Protein 5LQ1 (pdb70)

CATH classification: 3.40.190.10

Organism: Trichodesmium erythraeum (strain IMS101) (NCBI:txid203124)

B-factor: mean 23.83, std 16.43, range [6.34, 163.98]

Structure (mmCIF, N/CA/C/O backbone):
data_5LQ1
#
_entry.id   5LQ1
#
_cell.length_a   39.481
_cell.length_b   53.703
_cell.length_c   66.388
_cell.angle_alpha   84.82
_cell.angle_beta   78.26
_cell.angle_gamma   69.74
#
_symmetry.space_group_name_H-M   'P 1'
#
loop_
_entity.id
_entity.type
_entity.pdbx_description
1 polymer 'Phosphonate ABC transporter, periplasmic phosphonate-binding protein'
2 non-polymer 'MAGNESIUM ION'
3 non-polymer 'METHYLPHOSPHONIC ACID ESTER GROUP'
4 non-polymer 1,2-ETHANEDIOL
5 water water
#
loop_
_atom_site.group_PDB
_atom_site.id
_atom_site.type_symbol
_atom_site.label_atom_id
_atom_site.label_alt_id
_atom_site.label_comp_id
_atom_site.label_asym_id
_atom_site.label_entity_id
_atom_site.label_seq_id
_atom_site.pdbx_PDB_ins_code
_atom_site.Cartn_x
_atom_site.Cartn_y
_atom_site.Cartn_z
_atom_site.occupancy
_atom_site.B_iso_or_equiv
_atom_site.auth_seq_id
_atom_site.auth_comp_id
_atom_site.auth_asym_id
_atom_site.auth_atom_id
_atom_site.pdbx_PDB_model_num
ATOM 1 N N . LYS A 1 9 ? 41.573 20.611 21.734 1.00 32.10 9 LYS A N 1
ATOM 2 C CA . LYS A 1 9 ? 41.647 20.185 20.297 1.00 42.39 9 LYS A CA 1
ATOM 3 C C . LYS A 1 9 ? 42.065 18.734 20.077 1.00 38.12 9 LYS A C 1
ATOM 4 O O . LYS A 1 9 ? 41.868 18.255 18.975 1.00 28.38 9 LYS A O 1
ATOM 10 N N . ALA A 1 10 ? 42.668 18.052 21.058 1.00 34.18 10 ALA A N 1
ATOM 11 C CA . ALA A 1 10 ? 43.034 16.622 20.876 1.00 24.43 10 ALA A CA 1
ATOM 12 C C . ALA A 1 10 ? 41.832 15.690 20.924 1.00 25.38 10 ALA A C 1
ATOM 13 O O . ALA A 1 10 ? 41.811 14.664 20.211 1.00 21.57 10 ALA A O 1
ATOM 15 N N . ASN A 1 11 ? 40.847 16.044 21.751 1.00 22.16 11 ASN A N 1
ATOM 16 C CA . ASN A 1 11 ? 39.629 15.243 21.950 1.00 21.63 11 ASN A CA 1
ATOM 17 C C . ASN A 1 11 ? 38.427 16.184 21.964 1.00 39.20 11 ASN A C 1
ATOM 18 O O . ASN A 1 11 ? 37.765 16.368 22.993 1.00 34.78 11 ASN A O 1
ATOM 23 N N . PRO A 1 12 ? 38.133 16.797 20.815 1.00 31.15 12 PRO A N 1
ATOM 24 C CA . PRO A 1 12 ? 37.038 17.757 20.805 1.00 29.18 12 PRO A CA 1
ATOM 25 C C . PRO A 1 12 ? 35.706 17.051 20.951 1.00 22.54 12 PRO A C 1
ATOM 26 O O . PRO A 1 12 ? 35.581 15.910 20.517 1.00 26.75 12 PRO A O 1
ATOM 30 N N . GLN A 1 13 ? 34.733 17.739 21.556 1.00 24.31 13 GLN A N 1
ATOM 31 C CA . GLN A 1 13 ? 33.345 17.249 21.683 1.00 38.59 13 GLN A CA 1
ATOM 32 C C . GLN A 1 13 ? 32.613 17.136 20.356 1.00 28.00 13 GLN A C 1
ATOM 33 O O . GLN A 1 13 ? 31.752 16.262 20.194 1.00 30.60 13 GLN A O 1
ATOM 39 N N . LYS A 1 14 ? 32.900 18.078 19.452 1.00 27.82 14 LYS A N 1
ATOM 40 C CA . LYS A 1 14 ? 32.311 18.075 18.107 1.00 24.20 14 LYS A CA 1
ATOM 41 C C . LYS A 1 14 ? 33.420 17.988 17.077 1.00 21.79 14 LYS A C 1
ATOM 42 O O . LYS A 1 14 ? 34.501 18.543 17.261 1.00 21.82 14 LYS A O 1
ATOM 48 N N . LEU A 1 15 ? 33.121 17.281 15.995 1.00 19.75 15 LEU A N 1
ATOM 49 C CA . LEU A 1 15 ? 34.074 17.051 14.909 1.00 22.05 15 LEU A CA 1
ATOM 50 C C . LEU A 1 15 ? 33.649 17.856 13.685 1.00 14.57 15 LEU A C 1
ATOM 51 O O . LEU A 1 15 ? 32.507 17.734 13.234 1.00 18.89 15 LEU A O 1
ATOM 56 N N . VAL A 1 16 ? 34.586 18.644 13.164 1.00 18.27 16 VAL A N 1
ATOM 57 C CA . VAL A 1 16 ? 34.395 19.381 11.926 1.00 17.47 16 VAL A CA 1
ATOM 58 C C . VAL A 1 16 ? 34.826 18.470 10.780 1.00 15.33 16 VAL A C 1
ATOM 59 O O . VAL A 1 16 ? 35.983 18.057 10.726 1.00 16.48 16 VAL A O 1
ATOM 63 N N . VAL A 1 17 ? 33.871 18.130 9.928 1.00 13.91 17 VAL A N 1
ATOM 64 C CA . VAL A 1 17 ? 34.029 17.116 8.870 1.00 16.66 17 VAL A CA 1
ATOM 65 C C . VAL A 1 17 ? 33.771 17.763 7.514 1.00 17.90 17 VAL A C 1
ATOM 66 O O . VAL A 1 17 ? 32.666 18.206 7.231 1.00 16.37 17 VAL A O 1
ATOM 70 N N . ALA A 1 18 ? 34.820 17.837 6.710 1.00 12.61 18 ALA A N 1
ATOM 71 C CA . ALA A 1 18 ? 34.720 18.335 5.335 1.00 13.94 18 ALA A CA 1
ATOM 72 C C . ALA A 1 18 ? 34.477 17.209 4.335 1.00 12.47 18 ALA A C 1
ATOM 73 O O . ALA A 1 18 ? 35.073 16.120 4.434 1.00 12.43 18 ALA A O 1
ATOM 75 N N . LEU A 1 19 ? 33.586 17.478 3.386 1.00 10.88 19 LEU A N 1
ATOM 76 C CA . LEU A 1 19 ? 33.291 16.576 2.298 1.00 10.34 19 LEU A CA 1
ATOM 77 C C . LEU A 1 19 ? 33.613 17.210 0.948 1.00 11.07 19 LEU A C 1
ATOM 78 O O . LEU A 1 19 ? 33.234 18.349 0.655 1.00 10.32 19 LEU A O 1
ATOM 83 N N . LEU A 1 20 ? 34.270 16.437 0.093 1.00 11.04 20 LEU A N 1
ATOM 84 C CA . LEU A 1 20 ? 34.645 16.942 -1.239 1.00 9.76 20 LEU A CA 1
ATOM 85 C C . LEU A 1 20 ? 33.397 17.350 -2.063 1.00 12.04 20 LEU A C 1
ATOM 86 O O . LEU A 1 20 ? 32.441 16.586 -2.156 1.00 11.95 20 LEU A O 1
ATOM 91 N N . PRO A 1 21 ? 33.421 18.552 -2.687 1.00 10.25 21 PRO A N 1
ATOM 92 C CA . PRO A 1 21 ? 32.316 19.007 -3.511 1.00 14.33 21 PRO A CA 1
ATOM 93 C C . PRO A 1 21 ? 32.423 18.421 -4.933 1.00 13.59 21 PRO A C 1
ATOM 94 O O . PRO A 1 21 ? 32.578 19.155 -5.919 1.00 13.31 21 PRO A O 1
ATOM 98 N N . ASP A 1 22 ? 32.364 17.096 -5.033 1.00 11.03 22 ASP A N 1
ATOM 99 C CA . ASP A 1 22 ? 32.433 16.419 -6.336 1.00 11.49 22 ASP A CA 1
ATOM 100 C C . ASP A 1 22 ? 31.136 16.533 -7.143 1.00 11.29 22 ASP A C 1
ATOM 101 O O . ASP A 1 22 ? 31.100 16.287 -8.346 1.00 10.03 22 ASP A O 1
ATOM 106 N N . GLU A 1 23 ? 30.056 16.856 -6.437 1.00 12.95 23 GLU A N 1
ATOM 107 C CA . GLU A 1 23 ? 28.783 17.183 -7.015 1.00 15.08 23 GLU A CA 1
ATOM 108 C C . GLU A 1 23 ? 28.190 18.331 -6.232 1.00 17.10 23 GLU A C 1
ATOM 109 O O . GLU A 1 23 ? 28.816 18.889 -5.315 1.00 16.05 23 GLU A O 1
ATOM 115 N N . SER A 1 24 ? 26.982 18.740 -6.631 1.00 14.98 24 SER A N 1
ATOM 116 C CA . SER A 1 24 ? 26.277 19.791 -5.894 1.00 20.27 24 SER A CA 1
ATOM 117 C C . SER A 1 24 ? 26.269 19.486 -4.383 1.00 15.09 24 SER A C 1
ATOM 118 O O . SER A 1 24 ? 26.110 18.320 -3.958 1.00 18.31 24 SER A O 1
ATOM 121 N N . ALA A 1 25 ? 26.433 20.549 -3.597 1.00 16.17 25 ALA A N 1
ATOM 122 C CA . ALA A 1 25 ? 26.511 20.449 -2.131 1.00 20.90 25 ALA A CA 1
ATOM 123 C C . ALA A 1 25 ? 25.327 19.688 -1.561 1.00 22.22 25 ALA A C 1
ATOM 124 O O . ALA A 1 25 ? 25.520 18.830 -0.713 1.00 18.86 25 ALA A O 1
ATOM 126 N N . ALA A 1 26 ? 24.115 19.973 -2.053 1.00 18.80 26 ALA A N 1
ATOM 127 C CA . ALA A 1 26 ? 22.878 19.254 -1.609 1.00 21.46 26 ALA A CA 1
ATOM 128 C C . ALA A 1 26 ? 22.969 17.737 -1.765 1.00 19.02 26 ALA A C 1
ATOM 129 O O . ALA A 1 26 ? 22.595 16.972 -0.877 1.00 23.37 26 ALA A O 1
ATOM 131 N N . THR A 1 27 ? 23.493 17.322 -2.909 1.00 14.60 27 THR A N 1
ATOM 132 C CA . THR A 1 27 ? 23.671 15.912 -3.224 1.00 18.51 27 THR A CA 1
ATOM 133 C C . THR A 1 27 ? 24.699 15.281 -2.275 1.00 19.75 27 THR A C 1
ATOM 134 O O . THR A 1 27 ? 24.467 14.210 -1.692 1.00 18.31 27 THR A O 1
ATOM 138 N N . VAL A 1 28 ? 25.824 15.962 -2.100 1.00 17.33 28 VAL A N 1
ATOM 139 C CA . VAL A 1 28 ? 26.902 15.457 -1.211 1.00 14.17 28 VAL A CA 1
ATOM 140 C C . VAL A 1 28 ? 26.419 15.332 0.238 1.00 13.72 28 VAL A C 1
ATOM 141 O O . VAL A 1 28 ? 26.614 14.274 0.889 1.00 16.47 28 VAL A O 1
ATOM 145 N N . ILE A 1 29 ? 25.743 16.379 0.715 1.00 16.41 29 ILE A N 1
ATOM 146 C CA . ILE A 1 29 ? 25.207 16.378 2.101 1.00 17.24 29 ILE A CA 1
ATOM 147 C C . ILE A 1 29 ? 24.220 15.252 2.269 1.00 21.09 29 ILE A C 1
ATOM 148 O O . ILE A 1 29 ? 24.349 14.455 3.209 1.00 20.63 29 ILE A O 1
ATOM 153 N N . GLN A 1 30 ? 23.261 15.156 1.355 1.00 22.83 30 GLN A N 1
ATOM 154 C CA . GLN A 1 30 ? 22.184 14.132 1.445 1.00 24.74 30 GLN A CA 1
ATOM 155 C C . GLN A 1 30 ? 22.746 12.696 1.430 1.00 24.28 30 GLN A C 1
ATOM 156 O O . GLN A 1 30 ? 22.313 11.834 2.197 1.00 22.59 30 GLN A O 1
ATOM 162 N N . ASN A 1 31 ? 23.739 12.453 0.583 1.00 15.29 31 ASN A N 1
ATOM 163 C CA . ASN A 1 31 ? 24.355 11.114 0.508 1.00 14.84 31 ASN A CA 1
ATOM 164 C C . ASN A 1 31 ? 25.092 10.712 1.778 1.00 14.57 31 ASN A C 1
ATOM 165 O O . ASN A 1 31 ? 25.231 9.513 2.051 1.00 23.11 31 ASN A O 1
ATOM 170 N N . ASN A 1 32 ? 25.571 11.702 2.531 1.00 19.62 32 ASN A N 1
ATOM 171 C CA . ASN A 1 32 ? 26.346 11.492 3.767 1.00 21.56 32 ASN A CA 1
ATOM 172 C C . ASN A 1 32 ? 25.560 11.516 5.074 1.00 23.32 32 ASN A C 1
ATOM 173 O O . ASN A 1 32 ? 26.156 11.294 6.138 1.00 21.20 32 ASN A O 1
ATOM 178 N N . LYS A 1 33 ? 24.269 11.825 5.002 1.00 24.33 33 LYS A N 1
ATOM 179 C CA . LYS A 1 33 ? 23.451 11.935 6.242 1.00 26.60 33 LYS A CA 1
ATOM 180 C C . LYS A 1 33 ? 23.455 10.645 7.081 1.00 22.92 33 LYS A C 1
ATOM 181 O O . LYS A 1 33 ? 23.631 10.693 8.315 1.00 24.51 33 LYS A O 1
ATOM 187 N N . GLY A 1 34 ? 23.293 9.513 6.402 1.00 21.68 34 GLY A N 1
ATOM 188 C CA . GLY A 1 34 ? 23.301 8.181 7.054 1.00 26.55 34 GLY A CA 1
ATOM 189 C C . GLY A 1 34 ? 24.622 7.953 7.777 1.00 29.78 34 GLY A C 1
ATOM 190 O O . GLY A 1 34 ? 24.683 7.605 8.967 1.00 22.31 34 GLY A O 1
ATOM 191 N N . LEU A 1 35 ? 25.708 8.198 7.071 1.00 18.23 35 LEU A N 1
ATOM 192 C CA . LEU A 1 35 ? 27.037 7.984 7.675 1.00 16.56 35 LEU A CA 1
ATOM 193 C C . LEU A 1 35 ? 27.318 8.894 8.866 1.00 14.54 35 LEU A C 1
ATOM 194 O O . LEU A 1 35 ? 27.851 8.453 9.892 1.00 18.88 35 LEU A O 1
ATOM 199 N N . GLU A 1 36 ? 26.947 10.163 8.728 1.00 18.50 36 GLU A N 1
ATOM 200 C CA . GLU A 1 36 ? 27.078 11.144 9.809 1.00 18.42 36 GLU A CA 1
ATOM 201 C C . GLU A 1 36 ? 26.401 10.652 11.103 1.00 21.94 36 GLU A C 1
ATOM 202 O O . GLU A 1 36 ? 26.982 10.686 12.191 1.00 19.65 36 GLU A O 1
ATOM 208 N N . MET A 1 37 ? 25.175 10.189 10.946 1.00 21.50 37 MET A N 1
ATOM 209 C CA . MET A 1 37 ? 24.334 9.747 12.106 1.00 22.24 37 MET A CA 1
ATOM 210 C C . MET A 1 37 ? 24.960 8.524 12.774 1.00 27.12 37 MET A C 1
ATOM 211 O O . MET A 1 37 ? 25.093 8.466 13.999 1.00 27.59 37 MET A O 1
ATOM 216 N N . TYR A 1 38 ? 25.372 7.570 11.950 1.00 20.42 38 TYR A N 1
ATOM 217 C CA . TYR A 1 38 ? 26.118 6.406 12.433 1.00 22.39 38 TYR A CA 1
ATOM 218 C C . TYR A 1 38 ? 27.363 6.803 13.233 1.00 18.45 38 TYR A C 1
ATOM 219 O O . TYR A 1 38 ? 27.583 6.318 14.316 1.00 20.18 38 TYR A O 1
ATOM 228 N N . LEU A 1 39 ? 28.203 7.664 12.676 1.00 22.35 39 LEU A N 1
ATOM 229 C CA . LEU A 1 39 ? 29.438 8.066 13.370 1.00 20.39 39 LEU A CA 1
ATOM 230 C C . LEU A 1 39 ? 29.187 8.844 14.660 1.00 18.27 39 LEU A C 1
ATOM 231 O O . LEU A 1 39 ? 29.893 8.649 15.646 1.00 19.07 39 LEU A O 1
ATOM 236 N N . GLU A 1 40 ? 28.189 9.728 14.647 1.00 19.55 40 GLU A N 1
ATOM 237 C CA . GLU A 1 40 ? 27.837 10.472 15.864 1.00 25.23 40 GLU A CA 1
ATOM 238 C C . GLU A 1 40 ? 27.452 9.539 17.021 1.00 25.75 40 GLU A C 1
ATOM 239 O O . GLU A 1 40 ? 27.923 9.698 18.143 1.00 29.06 40 GLU A O 1
ATOM 245 N N . ASN A 1 41 ? 26.620 8.553 16.717 1.00 23.11 41 ASN A N 1
ATOM 246 C CA . ASN A 1 41 ? 26.265 7.522 17.722 1.00 25.99 41 ASN A CA 1
ATOM 247 C C . ASN A 1 41 ? 27.450 6.621 18.145 1.00 29.05 41 ASN A C 1
ATOM 248 O O . ASN A 1 41 ? 27.650 6.396 19.344 1.00 27.58 41 ASN A O 1
ATOM 253 N N . LYS A 1 42 ? 28.234 6.122 17.189 1.00 20.35 42 LYS A N 1
ATOM 254 C CA . LYS A 1 42 ? 29.393 5.247 17.493 1.00 23.22 42 LYS A CA 1
ATOM 255 C C . LYS A 1 42 ? 30.433 5.931 18.343 1.00 25.11 42 LYS A C 1
ATOM 256 O O . LYS A 1 42 ? 31.013 5.330 19.231 1.00 30.08 42 LYS A O 1
ATOM 262 N N . LEU A 1 43 ? 30.700 7.183 18.022 1.00 20.76 43 LEU A N 1
ATOM 263 C CA . LEU A 1 43 ? 31.747 7.930 18.705 1.00 17.16 43 LEU A CA 1
ATOM 264 C C . LEU A 1 43 ? 31.236 8.752 19.919 1.00 18.15 43 LEU A C 1
ATOM 265 O O . LEU A 1 43 ? 32.045 9.268 20.686 1.00 23.20 43 LEU A O 1
ATOM 270 N N . ASN A 1 44 ? 29.918 8.909 20.040 1.00 27.30 44 ASN A N 1
ATOM 271 C CA . ASN A 1 44 ? 29.299 9.844 21.012 1.00 29.45 44 ASN A CA 1
ATOM 272 C C . ASN A 1 44 ? 29.869 11.275 20.862 1.00 30.38 44 ASN A C 1
ATOM 273 O O . ASN A 1 44 ? 30.314 11.914 21.803 1.00 28.16 44 ASN A O 1
ATOM 278 N N . LYS A 1 45 ? 29.892 11.739 19.624 1.00 20.23 45 LYS A N 1
ATOM 279 C CA . LYS A 1 45 ? 30.286 13.131 19.309 1.00 21.74 45 LYS A CA 1
ATOM 280 C C . LYS A 1 45 ? 29.331 13.719 18.325 1.00 24.41 45 LYS A C 1
ATOM 281 O O . LYS A 1 45 ? 28.669 13.002 17.582 1.00 29.82 45 LYS A O 1
ATOM 287 N N . ASP A 1 46 ? 29.245 15.041 18.357 1.00 22.51 46 ASP A N 1
ATOM 288 C CA . ASP A 1 46 ? 28.501 15.777 17.367 1.00 25.36 46 ASP A CA 1
ATOM 289 C C . ASP A 1 46 ? 29.412 15.973 16.144 1.00 19.87 46 ASP A C 1
ATOM 290 O O . ASP A 1 46 ? 30.589 16.239 16.275 1.00 23.39 46 ASP A O 1
ATOM 295 N N . ILE A 1 47 ? 28.832 15.819 14.970 1.00 19.50 47 ILE A N 1
ATOM 296 C CA . ILE A 1 47 ? 29.550 16.094 13.712 1.00 19.63 47 ILE A CA 1
ATOM 297 C C . ILE A 1 47 ? 28.942 17.325 13.053 1.00 19.63 47 ILE A C 1
ATOM 298 O O . ILE A 1 47 ? 27.738 17.467 12.977 1.00 23.19 47 ILE A O 1
ATOM 303 N N . GLU A 1 48 ? 29.808 18.189 12.532 1.00 17.77 48 GLU A N 1
ATOM 304 C CA . GLU A 1 48 ? 29.384 19.359 11.794 1.00 26.54 48 GLU A CA 1
ATOM 305 C C . GLU A 1 48 ? 30.085 19.347 10.431 1.00 20.17 48 GLU A C 1
ATOM 306 O O . GLU A 1 48 ? 31.324 19.343 10.333 1.00 22.81 48 GLU A O 1
ATOM 312 N N . LEU A 1 49 ? 29.254 19.305 9.397 1.00 21.08 49 LEU A N 1
ATOM 313 C CA . LEU A 1 49 ? 29.692 19.110 8.017 1.00 23.36 49 LEU A CA 1
ATOM 314 C C . LEU A 1 49 ? 30.067 20.430 7.361 1.00 19.46 49 LEU A C 1
ATOM 315 O O . LEU A 1 49 ? 29.464 21.470 7.630 1.00 17.40 49 LEU A O 1
ATOM 320 N N . PHE A 1 50 ? 31.067 20.373 6.483 1.00 18.30 50 PHE A N 1
ATOM 321 C CA . PHE A 1 50 ? 31.436 21.520 5.658 1.00 22.17 50 PHE A CA 1
ATOM 322 C C . PHE A 1 50 ? 31.697 21.058 4.221 1.00 14.49 50 PHE A C 1
ATOM 323 O O . PHE A 1 50 ? 32.484 20.140 3.996 1.00 16.75 50 PHE A O 1
ATOM 331 N N . VAL A 1 51 ? 31.021 21.689 3.268 1.00 13.60 51 VAL A N 1
ATOM 332 C CA . VAL A 1 51 ? 31.217 21.418 1.843 1.00 18.07 51 VAL A CA 1
ATOM 333 C C . VAL A 1 51 ? 31.622 22.724 1.183 1.00 19.27 51 VAL A C 1
ATOM 334 O O . VAL A 1 51 ? 30.830 23.677 1.068 1.00 17.41 51 VAL A O 1
ATOM 338 N N . SER A 1 52 ? 32.853 22.733 0.705 1.00 14.87 52 SER A N 1
ATOM 339 C CA . SER A 1 52 ? 33.489 23.927 0.133 1.00 12.09 52 SER A CA 1
ATOM 340 C C . SER A 1 52 ? 32.914 24.257 -1.246 1.00 13.12 52 SER A C 1
ATOM 341 O O . SER A 1 52 ? 32.209 23.451 -1.861 1.00 14.80 52 SER A O 1
ATOM 344 N N . THR A 1 53 ? 33.232 25.453 -1.710 1.00 16.86 53 THR A N 1
ATOM 345 C CA . THR A 1 53 ? 32.846 25.901 -3.050 1.00 18.83 53 THR A CA 1
ATOM 346 C C . THR A 1 53 ? 33.596 25.185 -4.162 1.00 13.99 53 THR A C 1
ATOM 347 O O . THR A 1 53 ? 33.073 25.037 -5.269 1.00 14.99 53 THR A O 1
ATOM 351 N N . ASP A 1 54 ? 34.822 24.773 -3.872 1.00 13.15 54 ASP A N 1
ATOM 352 C CA . ASP A 1 54 ? 35.655 24.099 -4.872 1.00 11.73 54 ASP A CA 1
ATOM 353 C C . ASP A 1 54 ? 36.727 23.268 -4.164 1.00 12.15 54 ASP A C 1
ATOM 354 O O . ASP A 1 54 ? 36.863 23.341 -2.929 1.00 13.78 54 ASP A O 1
ATOM 359 N N . TYR A 1 55 ? 37.517 22.501 -4.909 1.00 11.01 55 TYR A N 1
ATOM 360 C CA . TYR A 1 55 ? 38.504 21.613 -4.269 1.00 10.43 55 TYR A CA 1
ATOM 361 C C . TYR A 1 55 ? 39.658 22.393 -3.615 1.00 12.77 55 TYR A C 1
ATOM 362 O O . TYR A 1 55 ? 40.119 22.028 -2.536 1.00 12.04 55 TYR A O 1
ATOM 371 N N . SER A 1 56 ? 40.104 23.468 -4.284 1.00 14.21 56 SER A N 1
ATOM 372 C CA . SER A 1 56 ? 41.221 24.290 -3.767 1.00 14.70 56 SER A CA 1
ATOM 373 C C . SER A 1 56 ? 40.857 24.900 -2.423 1.00 11.50 56 SER A C 1
ATOM 374 O O . SER A 1 56 ? 41.701 24.996 -1.551 1.00 13.04 56 SER A O 1
ATOM 379 N N . SER A 1 57 ? 39.597 25.297 -2.266 1.00 12.19 57 SER A N 1
ATOM 380 C CA . SER A 1 57 ? 39.098 25.904 -0.997 1.00 11.60 57 SER A CA 1
ATOM 381 C C . SER A 1 57 ? 39.138 24.896 0.170 1.00 12.74 57 SER A C 1
ATOM 382 O O . SER A 1 57 ? 39.500 25.225 1.300 1.00 15.30 57 SER A O 1
ATOM 385 N N . MET A 1 58 ? 38.732 23.671 -0.131 1.00 10.71 58 MET A N 1
ATOM 386 C CA . MET A 1 58 ? 38.824 22.571 0.849 1.00 12.65 58 MET A CA 1
ATOM 387 C C . MET A 1 58 ? 40.254 22.291 1.297 1.00 16.15 58 MET A C 1
ATOM 388 O O . MET A 1 58 ? 40.544 22.135 2.515 1.00 12.49 58 MET A O 1
ATOM 393 N N . ILE A 1 59 ? 41.142 22.232 0.312 1.00 11.74 59 ILE A N 1
ATOM 394 C CA . ILE A 1 59 ? 42.608 22.094 0.557 1.00 12.70 59 ILE A CA 1
ATOM 395 C C . ILE A 1 59 ? 43.117 23.203 1.486 1.00 14.77 59 ILE A C 1
ATOM 396 O O . ILE A 1 59 ? 43.826 22.942 2.438 1.00 13.32 59 ILE A O 1
ATOM 401 N N . GLU A 1 60 ? 42.693 24.435 1.211 1.00 12.64 60 GLU A N 1
ATOM 402 C CA . GLU A 1 60 ? 43.141 25.607 1.978 1.00 12.34 60 GLU A CA 1
ATOM 403 C C . GLU A 1 60 ? 42.685 25.470 3.426 1.00 14.16 60 GLU A C 1
ATOM 404 O O . GLU A 1 60 ? 43.458 25.661 4.367 1.00 15.10 60 GLU A O 1
ATOM 410 N N . VAL A 1 61 ? 41.420 25.086 3.590 1.00 13.56 61 VAL A N 1
ATOM 411 C CA . VAL A 1 61 ? 40.817 25.001 4.942 1.00 12.96 61 VAL A CA 1
ATOM 412 C C . VAL A 1 61 ? 41.513 23.864 5.738 1.00 20.72 61 VAL A C 1
ATOM 413 O O . VAL A 1 61 ? 41.845 24.013 6.923 1.00 15.56 61 VAL A O 1
ATOM 417 N N . ALA A 1 62 ? 41.782 22.750 5.070 1.00 17.20 62 ALA A N 1
ATOM 418 C CA . ALA A 1 62 ? 42.587 21.665 5.704 1.00 14.94 62 ALA A CA 1
ATOM 419 C C . ALA A 1 62 ? 43.969 22.153 6.126 1.00 20.33 62 ALA A C 1
ATOM 420 O O . ALA A 1 62 ? 44.397 21.896 7.244 1.00 18.78 62 ALA A O 1
ATOM 422 N N . SER A 1 63 ? 44.626 22.928 5.260 1.00 14.31 63 SER A N 1
ATOM 423 C CA . SER A 1 63 ? 46.016 23.377 5.520 1.00 15.35 63 SER A CA 1
ATOM 424 C C . SER A 1 63 ? 46.094 24.333 6.690 1.00 20.10 63 SER A C 1
ATOM 425 O O . SER A 1 63 ? 47.134 24.527 7.259 1.00 22.25 63 SER A O 1
ATOM 428 N N . LYS A 1 64 ? 44.971 24.969 6.989 1.00 13.97 64 LYS A N 1
ATOM 429 C CA . LYS A 1 64 ? 44.890 25.909 8.091 1.00 18.94 64 LYS A CA 1
ATOM 430 C C . LYS A 1 64 ? 44.498 25.280 9.410 1.00 24.26 64 LYS A C 1
ATOM 431 O O . LYS A 1 64 ? 44.400 25.976 10.425 1.00 27.06 64 LYS A O 1
ATOM 437 N N . GLY A 1 65 ? 44.309 23.968 9.416 1.00 21.70 65 GLY A N 1
ATOM 438 C CA . GLY A 1 65 ? 44.073 23.228 10.661 1.00 20.82 65 GLY A CA 1
ATOM 439 C C . GLY A 1 65 ? 42.668 23.304 11.226 1.00 18.84 65 GLY A C 1
ATOM 440 O O . GLY A 1 65 ? 42.469 23.028 12.415 1.00 22.46 65 GLY A O 1
ATOM 441 N N . ARG A 1 66 ? 41.699 23.642 10.371 1.00 14.58 66 ARG A N 1
ATOM 442 C CA . ARG A 1 66 ? 40.285 23.824 10.730 1.00 17.18 66 ARG A CA 1
ATOM 443 C C . ARG A 1 66 ? 39.462 22.543 10.767 1.00 22.89 66 ARG A C 1
ATOM 444 O O . ARG A 1 66 ? 38.343 22.543 11.272 1.00 17.74 66 ARG A O 1
ATOM 452 N N . LEU A 1 67 ? 39.997 21.468 10.210 1.00 15.67 67 LEU A N 1
ATOM 453 C CA . LEU A 1 67 ? 39.214 20.246 10.025 1.00 14.07 67 LEU A CA 1
ATOM 454 C C . LEU A 1 67 ? 39.677 19.141 10.956 1.00 13.04 67 LEU A C 1
ATOM 455 O O . LEU A 1 67 ? 40.862 19.049 11.274 1.00 19.11 67 LEU A O 1
ATOM 460 N N . ASP A 1 68 ? 38.728 18.325 11.409 1.00 13.58 68 ASP A N 1
ATOM 461 C CA . ASP A 1 68 ? 39.040 17.089 12.159 1.00 15.00 68 ASP A CA 1
ATOM 462 C C . ASP A 1 68 ? 39.050 15.837 11.266 1.00 14.10 68 ASP A C 1
ATOM 463 O O . ASP A 1 68 ? 39.939 15.018 11.374 1.00 14.01 68 ASP A O 1
ATOM 468 N N . LEU A 1 69 ? 38.078 15.737 10.372 1.00 13.63 69 LEU A N 1
ATOM 469 C CA . LEU A 1 69 ? 38.044 14.717 9.316 1.00 11.89 69 LEU A CA 1
ATOM 470 C C . LEU A 1 69 ? 37.801 15.372 7.985 1.00 10.21 69 LEU A C 1
ATOM 471 O O . LEU A 1 69 ? 37.082 16.385 7.896 1.00 10.15 69 LEU A O 1
ATOM 476 N N . ALA A 1 70 ? 38.287 14.719 6.916 1.00 12.84 70 ALA A N 1
ATOM 477 C CA . ALA A 1 70 ? 38.011 15.223 5.564 1.00 15.85 70 ALA A CA 1
ATOM 478 C C . ALA A 1 70 ? 37.968 14.095 4.556 1.00 10.93 70 ALA A C 1
ATOM 479 O O . ALA A 1 70 ? 38.903 13.272 4.480 1.00 12.15 70 ALA A O 1
ATOM 481 N N . TYR A 1 71 ? 36.884 14.046 3.797 1.00 10.69 71 TYR A N 1
ATOM 482 C CA . TYR A 1 71 ? 36.753 13.066 2.715 1.00 11.60 71 TYR A CA 1
ATOM 483 C C . TYR A 1 71 ? 37.251 13.720 1.422 1.00 10.95 71 TYR A C 1
ATOM 484 O O . TYR A 1 71 ? 36.535 14.525 0.797 1.00 9.92 71 TYR A O 1
ATOM 493 N N . PHE A 1 72 ? 38.506 13.432 1.093 1.00 9.64 72 PHE A N 1
ATOM 494 C CA . PHE A 1 72 ? 39.198 14.005 -0.060 1.00 6.82 72 PHE A CA 1
ATOM 495 C C . PHE A 1 72 ? 39.084 13.125 -1.287 1.00 6.89 72 PHE A C 1
ATOM 496 O O . PHE A 1 72 ? 38.937 11.912 -1.186 1.00 9.90 72 PHE A O 1
ATOM 504 N N . GLY A 1 73 ? 39.314 13.742 -2.446 1.00 8.89 73 GLY A N 1
ATOM 505 C CA . GLY A 1 73 ? 39.598 13.009 -3.673 1.00 9.47 73 GLY A CA 1
ATOM 506 C C . GLY A 1 73 ? 41.058 12.559 -3.614 1.00 8.69 73 GLY A C 1
ATOM 507 O O . GLY A 1 73 ? 41.831 13.115 -2.821 1.00 8.31 73 GLY A O 1
ATOM 508 N N . PRO A 1 74 ? 41.486 11.641 -4.500 1.00 7.72 74 PRO A N 1
ATOM 509 C CA . PRO A 1 74 ? 42.898 11.203 -4.430 1.00 8.56 74 PRO A CA 1
ATOM 510 C C . PRO A 1 74 ? 43.890 12.331 -4.684 1.00 10.54 74 PRO A C 1
ATOM 511 O O . PRO A 1 74 ? 44.788 12.557 -3.893 1.00 8.77 74 PRO A O 1
ATOM 515 N N . LEU A 1 75 ? 43.693 13.086 -5.754 1.00 8.57 75 LEU A N 1
ATOM 516 C CA . LEU A 1 75 ? 44.598 14.206 -6.078 1.00 9.28 75 LEU A CA 1
ATOM 517 C C . LEU A 1 75 ? 44.550 15.332 -5.050 1.00 10.92 75 LEU A C 1
ATOM 518 O O . LEU A 1 75 ? 45.554 15.848 -4.621 1.00 10.60 75 LEU A O 1
ATOM 523 N N . SER A 1 76 ? 43.358 15.696 -4.629 1.00 7.94 76 SER A N 1
ATOM 524 C CA . SER A 1 76 ? 43.218 16.767 -3.637 1.00 6.90 76 SER A CA 1
ATOM 525 C C . SER A 1 76 ? 43.788 16.371 -2.271 1.00 11.10 76 SER A C 1
ATOM 526 O O . SER A 1 76 ? 44.379 17.199 -1.543 1.00 10.41 76 SER A O 1
ATOM 529 N N . TYR A 1 77 ? 43.709 15.081 -1.945 1.00 8.61 77 TYR A N 1
ATOM 530 C CA . TYR A 1 77 ? 44.453 14.545 -0.799 1.00 10.31 77 TYR A CA 1
ATOM 531 C C . TYR A 1 77 ? 45.974 14.731 -0.922 1.00 10.43 77 TYR A C 1
ATOM 532 O O . TYR A 1 77 ? 46.600 15.265 -0.011 1.00 9.93 77 TYR A O 1
ATOM 541 N N . VAL A 1 78 ? 46.541 14.301 -2.045 1.00 9.70 78 VAL A N 1
ATOM 542 C CA . VAL A 1 78 ? 48.008 14.474 -2.298 1.00 11.64 78 VAL A CA 1
ATOM 543 C C . VAL A 1 78 ? 48.416 15.960 -2.146 1.00 9.66 78 VAL A C 1
ATOM 544 O O . VAL A 1 78 ? 49.450 16.298 -1.504 1.00 12.33 78 VAL A O 1
ATOM 548 N N . LEU A 1 79 ? 47.599 16.852 -2.692 1.00 9.62 79 LEU A N 1
ATOM 549 C CA . LEU A 1 79 ? 47.851 18.283 -2.601 1.00 12.10 79 LEU A CA 1
ATOM 550 C C . LEU A 1 79 ? 47.779 18.793 -1.168 1.00 12.85 79 LEU A C 1
ATOM 551 O O . LEU A 1 79 ? 48.702 19.462 -0.708 1.00 15.91 79 LEU A O 1
ATOM 556 N N . ALA A 1 80 ? 46.713 18.433 -0.454 1.00 11.29 80 ALA A N 1
ATOM 557 C CA . ALA A 1 80 ? 46.566 18.805 0.947 1.00 13.80 80 ALA A CA 1
ATOM 558 C C . ALA A 1 80 ? 47.695 18.272 1.826 1.00 13.30 80 ALA A C 1
ATOM 559 O O . ALA A 1 80 ? 48.159 18.957 2.759 1.00 12.26 80 ALA A O 1
ATOM 561 N N . LYS A 1 81 ? 48.140 17.055 1.534 1.00 12.67 81 LYS A N 1
ATOM 562 C CA . LYS A 1 81 ? 49.141 16.373 2.352 1.00 15.78 81 LYS A CA 1
ATOM 563 C C . LYS A 1 81 ? 50.501 17.098 2.346 1.00 18.11 81 LYS A C 1
ATOM 564 O O . LYS A 1 81 ? 51.235 17.051 3.341 1.00 18.24 81 LYS A O 1
ATOM 570 N N . THR A 1 82 ? 50.784 17.797 1.246 1.00 17.14 82 THR A N 1
ATOM 571 C CA . THR A 1 82 ? 52.004 18.655 1.148 1.00 19.85 82 THR A CA 1
ATOM 572 C C . THR A 1 82 ? 52.021 19.782 2.199 1.00 18.33 82 THR A C 1
ATOM 573 O O . THR A 1 82 ? 53.069 20.285 2.555 1.00 24.31 82 THR A O 1
ATOM 577 N N . LYS A 1 83 ? 50.867 20.177 2.696 1.00 17.74 83 LYS A N 1
ATOM 578 C CA . LYS A 1 83 ? 50.768 21.334 3.595 1.00 20.78 83 LYS A CA 1
ATOM 579 C C . LYS A 1 83 ? 49.817 21.220 4.762 1.00 19.53 83 LYS A C 1
ATOM 580 O O . LYS A 1 83 ? 49.462 22.227 5.384 1.00 20.29 83 LYS A O 1
ATOM 586 N N . SER A 1 84 ? 49.445 20.001 5.089 1.00 18.29 84 SER A N 1
ATOM 587 C CA . SER A 1 84 ? 48.493 19.728 6.144 1.00 20.25 84 SER A CA 1
ATOM 588 C C . SER A 1 84 ? 48.960 18.525 6.966 1.00 24.96 84 SER A C 1
ATOM 589 O O . SER A 1 84 ? 49.550 17.564 6.431 1.00 22.70 84 SER A O 1
ATOM 592 N N . ASN A 1 85 ? 48.655 18.599 8.261 1.00 26.17 85 ASN A N 1
ATOM 593 C CA . ASN A 1 85 ? 48.930 17.532 9.217 1.00 20.13 85 ASN A CA 1
ATOM 594 C C . ASN A 1 85 ? 47.734 16.556 9.236 1.00 19.67 85 ASN A C 1
ATOM 595 O O . ASN A 1 85 ? 46.938 16.511 10.161 1.00 18.54 85 ASN A O 1
ATOM 600 N N . ILE A 1 86 ? 47.609 15.812 8.149 1.00 15.08 86 ILE A N 1
ATOM 601 C CA . ILE A 1 86 ? 46.474 14.869 7.947 1.00 15.43 86 ILE A CA 1
ATOM 602 C C . ILE A 1 86 ? 46.966 13.483 7.546 1.00 12.98 86 ILE A C 1
ATOM 603 O O . ILE A 1 86 ? 48.068 13.331 7.012 1.00 14.91 86 ILE A O 1
ATOM 608 N N . GLU A 1 87 ? 46.175 12.462 7.820 1.00 13.56 87 GLU A N 1
ATOM 609 C CA . GLU A 1 87 ? 46.535 11.115 7.404 1.00 15.22 87 GLU A CA 1
ATOM 610 C C . GLU A 1 87 ? 45.299 10.392 6.880 1.00 11.22 87 GLU A C 1
ATOM 611 O O . GLU A 1 87 ? 44.222 10.510 7.453 1.00 11.45 87 GLU A O 1
ATOM 617 N N . PRO A 1 88 ? 45.470 9.618 5.804 1.00 9.95 88 PRO A N 1
ATOM 618 C CA . PRO A 1 88 ? 44.363 8.832 5.313 1.00 13.46 88 PRO A CA 1
ATOM 619 C C . PRO A 1 88 ? 44.181 7.609 6.188 1.00 12.40 88 PRO A C 1
ATOM 620 O O . PRO A 1 88 ? 45.154 7.072 6.780 1.00 12.54 88 PRO A O 1
ATOM 624 N N . PHE A 1 89 ? 42.961 7.126 6.284 1.00 10.10 89 PHE A N 1
ATOM 625 C CA . PHE A 1 89 ? 42.725 5.947 7.125 1.00 12.13 89 PHE A CA 1
ATOM 626 C C . PHE A 1 89 ? 41.706 4.948 6.601 1.00 15.18 89 PHE A C 1
ATOM 627 O O . PHE A 1 89 ? 41.692 3.833 7.074 1.00 14.55 89 PHE A O 1
ATOM 635 N N . ALA A 1 90 ? 40.844 5.334 5.672 1.00 10.87 90 ALA A N 1
ATOM 636 C CA . ALA A 1 90 ? 39.766 4.422 5.192 1.00 10.04 90 ALA A CA 1
ATOM 637 C C . ALA A 1 90 ? 39.343 4.832 3.809 1.00 11.29 90 ALA A C 1
ATOM 638 O O . ALA A 1 90 ? 39.489 5.995 3.430 1.00 10.39 90 ALA A O 1
ATOM 640 N N . ALA A 1 91 ? 38.752 3.876 3.087 1.00 10.22 91 ALA A N 1
ATOM 641 C CA . ALA A 1 91 ? 38.214 4.116 1.751 1.00 12.42 91 ALA A CA 1
ATOM 642 C C . ALA A 1 91 ? 37.151 3.076 1.447 1.00 12.53 91 ALA A C 1
ATOM 643 O O . ALA A 1 91 ? 37.183 1.937 1.977 1.00 11.15 91 ALA A O 1
ATOM 645 N N . LEU A 1 92 ? 36.246 3.465 0.573 1.00 12.99 92 LEU A N 1
ATOM 646 C CA . LEU A 1 92 ? 35.112 2.584 0.199 1.00 12.38 92 LEU A CA 1
ATOM 647 C C . LEU A 1 92 ? 35.573 1.320 -0.482 1.00 16.26 92 LEU A C 1
ATOM 648 O O . LEU A 1 92 ? 36.498 1.321 -1.295 1.00 15.39 92 LEU A O 1
ATOM 653 N N . GLU A 1 93 ? 34.904 0.229 -0.136 1.00 16.83 93 GLU A N 1
ATOM 654 C CA . GLU A 1 93 ? 35.190 -1.081 -0.710 1.00 16.81 93 GLU A CA 1
ATOM 655 C C . GLU A 1 93 ? 33.884 -1.561 -1.366 1.00 17.73 93 GLU A C 1
ATOM 656 O O . GLU A 1 93 ? 32.821 -1.443 -0.772 1.00 17.95 93 GLU A O 1
ATOM 662 N N . LYS A 1 94 ? 33.974 -2.059 -2.594 1.00 27.59 94 LYS A N 1
ATOM 663 C CA . LYS A 1 94 ? 32.802 -2.586 -3.349 1.00 29.72 94 LYS A CA 1
ATOM 664 C C . LYS A 1 94 ? 33.241 -3.896 -3.991 1.00 40.92 94 LYS A C 1
ATOM 665 O O . LYS A 1 94 ? 34.296 -3.957 -4.634 1.00 39.58 94 LYS A O 1
ATOM 671 N N . ASP A 1 95 ? 32.430 -4.934 -3.810 1.00 50.07 95 ASP A N 1
ATOM 672 C CA . ASP A 1 95 ? 32.718 -6.300 -4.315 1.00 49.69 95 ASP A CA 1
ATOM 673 C C . ASP A 1 95 ? 34.190 -6.695 -4.153 1.00 24.96 95 ASP A C 1
ATOM 674 O O . ASP A 1 95 ? 34.813 -7.201 -5.087 1.00 42.69 95 ASP A O 1
ATOM 679 N N . GLY A 1 96 ? 34.768 -6.350 -3.004 1.00 28.39 96 GLY A N 1
ATOM 680 C CA . GLY A 1 96 ? 36.180 -6.663 -2.686 1.00 33.02 96 GLY A CA 1
ATOM 681 C C . GLY A 1 96 ? 37.288 -5.757 -3.220 1.00 34.44 96 GLY A C 1
ATOM 682 O O . GLY A 1 96 ? 38.473 -5.976 -2.939 1.00 37.94 96 GLY A O 1
ATOM 683 N N . LYS A 1 97 ? 36.920 -4.741 -3.990 1.00 34.24 97 LYS A N 1
ATOM 684 C CA . LYS A 1 97 ? 37.916 -3.803 -4.512 1.00 43.67 97 LYS A CA 1
ATOM 685 C C . LYS A 1 97 ? 37.728 -2.423 -3.906 1.00 27.90 97 LYS A C 1
ATOM 686 O O . LYS A 1 97 ? 36.595 -1.977 -3.663 1.00 24.98 97 LYS A O 1
ATOM 692 N N . ASN A 1 98 ? 38.856 -1.756 -3.707 1.00 21.41 98 ASN A N 1
ATOM 693 C CA . ASN A 1 98 ? 38.890 -0.380 -3.178 1.00 19.15 98 ASN A CA 1
ATOM 694 C C . ASN A 1 98 ? 39.437 0.588 -4.232 1.00 15.34 98 ASN A C 1
ATOM 695 O O . ASN A 1 98 ? 40.212 1.492 -3.915 1.00 15.81 98 ASN A O 1
ATOM 700 N N . THR A 1 99 ? 39.023 0.386 -5.483 1.00 10.61 99 THR A N 1
ATOM 701 C CA . THR A 1 99 ? 39.432 1.301 -6.577 1.00 12.26 99 THR A CA 1
ATOM 702 C C . THR A 1 99 ? 38.229 1.858 -7.317 1.00 11.38 99 THR A C 1
ATOM 703 O O . THR A 1 99 ? 37.104 1.434 -7.082 1.00 13.18 99 THR A O 1
ATOM 707 N N . TYR A 1 100 ? 38.470 2.832 -8.176 1.00 9.77 100 TYR A N 1
ATOM 708 C CA . TYR A 1 100 ? 37.426 3.370 -9.068 1.00 8.50 100 TYR A CA 1
ATOM 709 C C . TYR A 1 100 ? 38.090 3.805 -10.377 1.00 10.47 100 TYR A C 1
ATOM 710 O O . TYR A 1 100 ? 39.346 3.897 -10.494 1.00 11.23 100 TYR A O 1
ATOM 719 N N . GLN A 1 101 ? 37.238 4.099 -11.339 1.00 10.81 101 GLN A N 1
ATOM 720 C CA . GLN A 1 101 ? 37.674 4.480 -12.659 1.00 9.61 101 GLN A CA 1
ATOM 721 C C . GLN A 1 101 ? 37.064 5.798 -13.092 1.00 11.54 101 GLN A C 1
ATOM 722 O O . GLN A 1 101 ? 36.035 6.231 -12.592 1.00 9.72 101 GLN A O 1
ATOM 728 N N . ALA A 1 102 ? 37.742 6.428 -14.038 1.00 8.51 102 ALA A N 1
ATOM 729 C CA . ALA A 1 102 ? 37.235 7.570 -14.743 1.00 7.45 102 ALA A CA 1
ATOM 730 C C . ALA A 1 102 ? 36.686 7.072 -16.088 1.00 11.33 102 ALA A C 1
ATOM 731 O O . ALA A 1 102 ? 37.093 6.035 -16.615 1.00 10.89 102 ALA A O 1
ATOM 733 N N . LEU A 1 103 ? 35.761 7.862 -16.617 1.00 9.97 103 LEU A N 1
ATOM 734 C CA . LEU A 1 103 ? 35.229 7.698 -17.986 1.00 10.76 103 LEU A CA 1
ATOM 735 C C . LEU A 1 103 ? 35.581 8.902 -18.855 1.00 8.83 103 LEU A C 1
ATOM 736 O O . LEU A 1 103 ? 35.600 10.027 -18.376 1.00 11.08 103 LEU A O 1
ATOM 741 N N . VAL A 1 104 ? 35.799 8.619 -20.147 1.00 8.88 104 VAL A N 1
ATOM 742 C CA . VAL A 1 104 ? 35.680 9.654 -21.199 1.00 11.76 104 VAL A CA 1
ATOM 743 C C . VAL A 1 104 ? 34.349 9.358 -21.891 1.00 11.82 104 VAL A C 1
ATOM 744 O O . VAL A 1 104 ? 34.104 8.235 -22.363 1.00 12.55 104 VAL A O 1
ATOM 748 N N . ILE A 1 105 ? 33.505 10.386 -21.960 1.00 12.68 105 ILE A N 1
ATOM 749 C CA . ILE A 1 105 ? 32.132 10.273 -22.525 1.00 13.50 105 ILE A CA 1
ATOM 750 C C . ILE A 1 105 ? 31.979 11.269 -23.664 1.00 17.46 105 ILE A C 1
ATOM 751 O O . ILE A 1 105 ? 32.727 12.263 -23.737 1.00 14.38 105 ILE A O 1
ATOM 756 N N . GLY A 1 106 ? 31.056 10.965 -24.571 1.00 11.99 106 GLY A N 1
ATOM 757 C CA . GLY A 1 106 ? 30.771 11.851 -25.688 1.00 11.45 106 GLY A CA 1
ATOM 758 C C . GLY A 1 106 ? 29.297 12.151 -25.847 1.00 14.98 106 GLY A C 1
ATOM 759 O O . GLY A 1 106 ? 28.449 11.419 -25.383 1.00 16.36 106 GLY A O 1
ATOM 760 N N . ASN A 1 107 ? 29.014 13.259 -26.503 1.00 17.90 107 ASN A N 1
ATOM 761 C CA . ASN A 1 107 ? 27.631 13.640 -26.768 1.00 17.85 107 ASN A CA 1
ATOM 762 C C . ASN A 1 107 ? 27.089 12.722 -27.875 1.00 16.02 107 ASN A C 1
ATOM 763 O O . ASN A 1 107 ? 27.673 12.641 -28.933 1.00 17.29 107 ASN A O 1
ATOM 768 N N . ALA A 1 108 ? 25.983 12.024 -27.609 1.00 20.58 108 ALA A N 1
ATOM 769 C CA . ALA A 1 108 ? 25.406 11.098 -28.593 1.00 20.35 108 ALA A CA 1
ATOM 770 C C . ALA A 1 108 ? 24.791 11.821 -29.812 1.00 22.73 108 ALA A C 1
ATOM 771 O O . ALA A 1 108 ? 24.986 11.377 -30.917 1.00 22.65 108 ALA A O 1
ATOM 773 N N . GLU A 1 109 ? 24.076 12.933 -29.612 1.00 21.56 109 GLU A N 1
ATOM 774 C CA . GLU A 1 109 ? 23.461 13.658 -30.770 1.00 22.29 109 GLU A CA 1
ATOM 775 C C . GLU A 1 109 ? 24.493 14.017 -31.853 1.00 21.12 109 GLU A C 1
ATOM 776 O O . GLU A 1 109 ? 24.253 13.867 -33.040 1.00 28.40 109 GLU A O 1
ATOM 782 N N . ALA A 1 110 ? 25.658 14.461 -31.418 1.00 20.49 110 ALA A N 1
ATOM 783 C CA . ALA A 1 110 ? 26.766 14.832 -32.299 1.00 20.76 110 ALA A CA 1
ATOM 784 C C . ALA A 1 110 ? 27.650 13.656 -32.764 1.00 17.51 110 ALA A C 1
ATOM 785 O O . ALA A 1 110 ? 28.614 13.857 -33.505 1.00 28.42 110 ALA A O 1
ATOM 787 N N . GLY A 1 111 ? 27.288 12.446 -32.352 1.00 21.53 111 GLY A N 1
ATOM 788 C CA . GLY A 1 111 ? 27.951 11.203 -32.744 1.00 22.67 111 GLY A CA 1
ATOM 789 C C . GLY A 1 111 ? 29.379 11.103 -32.228 1.00 22.01 111 GLY A C 1
ATOM 790 O O . GLY A 1 111 ? 30.267 10.576 -32.921 1.00 22.60 111 GLY A O 1
ATOM 791 N N . ILE A 1 112 ? 29.603 11.618 -31.015 1.00 20.06 112 ILE A N 1
ATOM 792 C CA . ILE A 1 112 ? 30.971 11.670 -30.444 1.00 17.51 112 ILE A CA 1
ATOM 793 C C . ILE A 1 112 ? 31.235 10.316 -29.750 1.00 23.57 112 ILE A C 1
ATOM 794 O O . ILE A 1 112 ? 30.917 10.111 -28.559 1.00 20.14 112 ILE A O 1
ATOM 799 N N . ASN A 1 113 ? 31.786 9.386 -30.512 1.00 20.00 113 ASN A N 1
ATOM 800 C CA . ASN A 1 113 ? 31.862 7.962 -30.089 1.00 21.71 113 ASN A CA 1
ATOM 801 C C . ASN A 1 113 ? 33.246 7.344 -30.173 1.00 18.85 113 ASN A C 1
ATOM 802 O O . ASN A 1 113 ? 33.391 6.149 -30.077 1.00 23.83 113 ASN A O 1
ATOM 807 N N . SER A 1 114 ? 34.245 8.195 -30.351 1.00 16.34 114 SER A N 1
ATOM 808 C CA . SER A 1 114 ? 35.654 7.806 -30.454 1.00 18.47 114 SER A CA 1
ATOM 809 C C . SER A 1 114 ? 36.520 8.993 -30.086 1.00 15.69 114 SER A C 1
ATOM 810 O O . SER A 1 114 ? 36.069 10.141 -30.108 1.00 18.19 114 SER A O 1
ATOM 813 N N . TYR A 1 115 ? 37.794 8.701 -29.794 1.00 15.02 115 TYR A N 1
ATOM 814 C CA . TYR A 1 115 ? 38.795 9.737 -29.555 1.00 16.93 115 TYR A CA 1
ATOM 815 C C . TYR A 1 115 ? 38.992 10.671 -30.766 1.00 25.81 115 TYR A C 1
ATOM 816 O O . TYR A 1 115 ? 39.133 11.867 -30.610 1.00 19.08 115 TYR A O 1
ATOM 825 N N . GLU A 1 116 ? 38.980 10.107 -31.970 1.00 30.48 116 GLU A N 1
ATOM 826 C CA . GLU A 1 116 ? 39.140 10.915 -33.210 1.00 29.14 116 GLU A CA 1
ATOM 827 C C . GLU A 1 116 ? 38.085 12.015 -33.315 1.00 21.85 116 GLU A C 1
ATOM 828 O O . GLU A 1 116 ? 38.372 13.115 -33.766 1.00 25.21 116 GLU A O 1
ATOM 834 N N . LYS A 1 117 ? 36.864 11.719 -32.861 1.00 19.61 117 LYS A N 1
ATOM 835 C CA . LYS A 1 117 ? 35.762 12.686 -32.902 1.00 20.13 117 LYS A CA 1
ATOM 836 C C . LYS A 1 117 ? 35.850 13.819 -31.884 1.00 18.30 117 LYS A C 1
ATOM 837 O O . LYS A 1 117 ? 35.142 14.820 -31.994 1.00 21.69 117 LYS A O 1
ATOM 843 N N . ILE A 1 118 ? 36.682 13.642 -30.868 1.00 16.43 118 ILE A N 1
ATOM 844 C CA . ILE A 1 118 ? 37.005 14.748 -29.946 1.00 18.63 118 ILE A CA 1
ATOM 845 C C . ILE A 1 118 ? 37.822 15.900 -30.584 1.00 20.73 118 ILE A C 1
ATOM 846 O O . ILE A 1 118 ? 37.729 17.065 -30.125 1.00 17.36 118 ILE A O 1
ATOM 851 N N . GLU A 1 119 ? 38.618 15.581 -31.612 1.00 19.97 119 GLU A N 1
ATOM 852 C CA . GLU A 1 119 ? 39.538 16.551 -32.228 1.00 23.09 119 GLU A CA 1
ATOM 853 C C . GLU A 1 119 ? 38.801 17.786 -32.736 1.00 14.44 119 GLU A C 1
ATOM 854 O O . GLU A 1 119 ? 37.782 17.684 -33.437 1.00 23.69 119 GLU A O 1
ATOM 860 N N . GLY A 1 120 ? 39.299 18.953 -32.354 1.00 20.95 120 GLY A N 1
ATOM 861 C CA . GLY A 1 120 ? 38.666 20.226 -32.714 1.00 28.85 120 GLY A CA 1
ATOM 862 C C . GLY A 1 120 ? 37.387 20.541 -31.957 1.00 28.88 120 GLY A C 1
ATOM 863 O O . GLY A 1 120 ? 36.683 21.474 -32.312 1.00 24.31 120 GLY A O 1
ATOM 864 N N . LYS A 1 121 ? 37.088 19.785 -30.895 1.00 23.13 121 LYS A N 1
ATOM 865 C CA . LYS A 1 121 ? 35.845 20.011 -30.151 1.00 22.90 121 LYS A CA 1
ATOM 866 C C . LYS A 1 121 ? 36.112 20.465 -28.697 1.00 16.51 121 LYS A C 1
ATOM 867 O O . LYS A 1 121 ? 37.256 20.706 -28.283 1.00 18.33 121 LYS A O 1
ATOM 873 N N . ILE A 1 122 ? 35.025 20.588 -27.942 1.00 18.26 122 ILE A N 1
ATOM 874 C CA . ILE A 1 122 ? 35.073 21.042 -26.559 1.00 16.99 122 ILE A CA 1
ATOM 875 C C . ILE A 1 122 ? 35.002 19.812 -25.647 1.00 16.22 122 ILE A C 1
ATOM 876 O O . ILE A 1 122 ? 34.057 19.020 -25.727 1.00 12.86 122 ILE A O 1
ATOM 881 N N . MET A 1 123 ? 36.017 19.707 -24.798 1.00 15.38 123 MET A N 1
ATOM 882 C CA . MET A 1 123 ? 36.144 18.660 -23.747 1.00 13.30 123 MET A CA 1
ATOM 883 C C . MET A 1 123 ? 35.893 19.301 -22.390 1.00 13.73 123 MET A C 1
ATOM 884 O O . MET A 1 123 ? 36.578 20.184 -22.008 1.00 14.03 123 MET A O 1
ATOM 889 N N . ALA A 1 124 ? 34.899 18.817 -21.646 1.00 10.01 124 ALA A N 1
ATOM 890 C CA . ALA A 1 124 ? 34.648 19.286 -20.280 1.00 12.21 124 ALA A CA 1
ATOM 891 C C . ALA A 1 124 ? 35.386 18.480 -19.187 1.00 11.55 124 ALA A C 1
ATOM 892 O O . ALA A 1 124 ? 35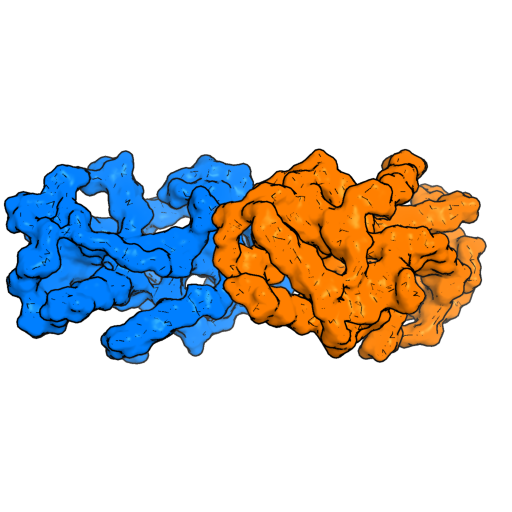.317 17.243 -19.139 1.00 11.00 124 ALA A O 1
ATOM 894 N N . TYR A 1 125 ? 36.070 19.219 -18.310 1.00 10.54 125 TYR A N 1
ATOM 895 C CA . TYR A 1 125 ? 36.627 18.683 -17.074 1.00 9.85 125 TYR A CA 1
ATOM 896 C C . TYR A 1 125 ? 35.927 19.344 -15.900 1.00 9.00 125 TYR A C 1
ATOM 897 O O . TYR A 1 125 ? 35.246 20.357 -16.052 1.00 10.50 125 TYR A O 1
ATOM 906 N N . GLY A 1 126 ? 36.085 18.744 -14.730 1.00 13.63 126 GLY A N 1
ATOM 907 C CA . GLY A 1 126 ? 35.469 19.248 -13.518 1.00 11.75 126 GLY A CA 1
ATOM 908 C C . GLY A 1 126 ? 36.310 20.306 -12.840 1.00 14.69 126 GLY A C 1
ATOM 909 O O . GLY A 1 126 ? 36.718 21.312 -13.454 1.00 14.09 126 GLY A O 1
ATOM 910 N N . ASP A 1 127 ? 36.586 20.079 -11.568 1.00 10.98 127 ASP A N 1
ATOM 911 C CA . ASP A 1 127 ? 37.545 20.913 -10.806 1.00 10.47 127 ASP A CA 1
ATOM 912 C C . ASP A 1 127 ? 38.964 20.663 -11.324 1.00 12.43 127 ASP A C 1
ATOM 913 O O . ASP A 1 127 ? 39.339 19.527 -11.622 1.00 10.43 127 ASP A O 1
ATOM 918 N N . GLN A 1 128 ? 39.747 21.734 -11.433 1.00 11.56 128 GLN A N 1
ATOM 919 C CA . GLN A 1 128 ? 41.184 21.637 -11.808 1.00 12.25 128 GLN A CA 1
ATOM 920 C C . GLN A 1 128 ? 41.993 20.630 -10.966 1.00 13.47 128 GLN A C 1
ATOM 921 O O . GLN A 1 128 ? 42.895 19.962 -11.490 1.00 13.96 128 GLN A O 1
ATOM 927 N N . ALA A 1 129 ? 41.602 20.481 -9.696 1.00 10.24 129 ALA A N 1
ATOM 928 C CA . ALA A 1 129 ? 42.269 19.568 -8.742 1.00 9.38 129 ALA A CA 1
ATOM 929 C C . ALA A 1 129 ? 41.585 18.203 -8.633 1.00 10.11 129 ALA A C 1
ATOM 930 O O . ALA A 1 129 ? 41.821 17.445 -7.676 1.00 10.19 129 ALA A O 1
ATOM 932 N N . SER A 1 130 ? 40.800 17.864 -9.660 1.00 9.15 130 SER A N 1
ATOM 933 C CA . SER A 1 130 ? 40.093 16.567 -9.734 1.00 8.14 130 SER A CA 1
ATOM 934 C C . SER A 1 130 ? 40.944 15.446 -10.358 1.00 8.87 130 SER A C 1
ATOM 935 O O . SER A 1 130 ? 41.585 15.657 -11.385 1.00 9.94 130 SER A O 1
ATOM 938 N N . THR A 1 131 ? 40.931 14.276 -9.731 1.00 8.95 131 THR A N 1
ATOM 939 C CA . THR A 1 131 ? 41.564 13.085 -10.259 1.00 9.56 131 THR A CA 1
ATOM 940 C C . THR A 1 131 ? 40.799 12.561 -11.480 1.00 12.31 131 THR A C 1
ATOM 941 O O . THR A 1 131 ? 41.281 12.557 -12.588 1.00 10.30 131 THR A O 1
ATOM 945 N N . SER A 1 132 ? 39.581 12.117 -11.247 1.00 8.25 132 SER A N 1
ATOM 946 C CA . SER A 1 132 ? 38.749 11.434 -12.271 1.00 7.94 132 SER A CA 1
ATOM 947 C C . SER A 1 132 ? 38.003 12.384 -13.254 1.00 8.32 132 SER A C 1
ATOM 948 O O . SER A 1 132 ? 37.514 11.930 -14.289 1.00 9.71 132 SER A O 1
ATOM 951 N N . SER A 1 133 ? 37.942 13.675 -12.944 1.00 6.84 133 SER A N 1
ATOM 952 C CA . SER A 1 133 ? 37.306 14.629 -13.873 1.00 9.16 133 SER A CA 1
ATOM 953 C C . SER A 1 133 ? 38.302 15.628 -14.440 1.00 10.53 133 SER A C 1
ATOM 954 O O . SER A 1 133 ? 37.905 16.573 -15.110 1.00 10.11 133 SER A O 1
ATOM 957 N N . HIS A 1 134 ? 39.602 15.396 -14.226 1.00 10.13 134 HIS A N 1
ATOM 958 C CA . HIS A 1 134 ? 40.657 16.181 -14.901 1.00 9.95 134 HIS A CA 1
ATOM 959 C C . HIS A 1 134 ? 41.894 15.329 -15.215 1.00 9.69 134 HIS A C 1
ATOM 960 O O . HIS A 1 134 ? 42.092 14.911 -16.355 1.00 11.14 134 HIS A O 1
ATOM 967 N N . LEU A 1 135 ? 42.663 14.997 -14.183 1.00 7.90 135 LEU A N 1
ATOM 968 C CA . LEU A 1 135 ? 44.006 14.403 -14.396 1.00 11.66 135 LEU A CA 1
ATOM 969 C C . LEU A 1 135 ? 43.924 13.112 -15.220 1.00 11.21 135 LEU A C 1
ATOM 970 O O . LEU A 1 135 ? 44.623 12.955 -16.213 1.00 12.15 135 LEU A O 1
ATOM 975 N N . ILE A 1 136 ? 43.066 12.180 -14.777 1.00 8.95 136 ILE A N 1
ATOM 976 C CA . ILE A 1 136 ? 42.946 10.863 -15.409 1.00 10.72 136 ILE A CA 1
ATOM 977 C C . ILE A 1 136 ? 42.421 10.959 -16.859 1.00 12.17 136 ILE A C 1
ATOM 978 O O . ILE A 1 136 ? 43.088 10.450 -17.756 1.00 11.23 136 ILE A O 1
ATOM 983 N N . PRO A 1 137 ? 41.264 11.590 -17.097 1.00 12.34 137 PRO A N 1
ATOM 984 C CA . PRO A 1 137 ? 40.804 11.677 -18.491 1.00 10.63 137 PRO A CA 1
ATOM 985 C C . PRO A 1 137 ? 41.769 12.467 -19.355 1.00 10.04 137 PRO A C 1
ATOM 986 O O . PRO A 1 137 ? 41.962 12.107 -20.481 1.00 9.86 137 PRO A O 1
ATOM 990 N N . LYS A 1 138 ? 42.397 13.492 -18.805 1.00 11.49 138 LYS A N 1
ATOM 991 C CA . LYS A 1 138 ? 43.420 14.236 -19.599 1.00 10.61 138 LYS A CA 1
ATOM 992 C C . LYS A 1 138 ? 44.578 13.329 -20.040 1.00 13.86 138 LYS A C 1
ATOM 993 O O . LYS A 1 138 ? 45.022 13.375 -21.180 1.00 14.68 138 LYS A O 1
ATOM 999 N N . SER A 1 139 ? 45.029 12.475 -19.146 1.00 12.89 139 SER A N 1
ATOM 1000 C CA . SER A 1 139 ? 46.056 11.490 -19.467 1.00 13.09 139 SER A CA 1
ATOM 1001 C C . SER A 1 139 ? 45.615 10.534 -20.562 1.00 15.61 139 SER A C 1
ATOM 1002 O O . SER A 1 139 ? 46.354 10.219 -21.456 1.00 14.90 139 SER A O 1
ATOM 1005 N N . MET A 1 140 ? 44.368 10.114 -20.512 1.00 12.95 140 MET A N 1
ATOM 1006 C CA . MET A 1 140 ? 43.818 9.214 -21.501 1.00 15.17 140 MET A CA 1
ATOM 1007 C C . MET A 1 140 ? 43.768 9.877 -22.877 1.00 14.16 140 MET A C 1
ATOM 1008 O O . MET A 1 140 ? 44.129 9.273 -23.900 1.00 16.44 140 MET A O 1
ATOM 1013 N N . LEU A 1 141 ? 43.353 11.132 -22.904 1.00 13.80 141 LEU A N 1
ATOM 1014 C CA . LEU A 1 141 ? 43.356 11.891 -24.155 1.00 14.06 141 LEU A CA 1
ATOM 1015 C C . LEU A 1 141 ? 44.774 12.120 -24.698 1.00 21.78 141 LEU A C 1
ATOM 1016 O O . LEU A 1 141 ? 44.992 12.055 -25.910 1.00 16.01 141 LEU A O 1
ATOM 1021 N N . LYS A 1 142 ? 45.718 12.384 -23.798 1.00 16.23 142 LYS A N 1
ATOM 1022 C CA . LYS A 1 142 ? 47.131 12.598 -24.199 1.00 17.25 142 LYS A CA 1
ATOM 1023 C C . LYS A 1 142 ? 47.743 11.361 -24.869 1.00 22.26 142 LYS A C 1
ATOM 1024 O O . LYS A 1 142 ? 48.506 11.493 -25.844 1.00 23.20 142 LYS A O 1
ATOM 1030 N N . GLN A 1 143 ? 47.407 10.181 -24.352 1.00 21.79 143 GLN A N 1
ATOM 1031 C CA . GLN A 1 143 ? 47.845 8.908 -24.943 1.00 27.72 143 GLN A CA 1
ATOM 1032 C C . GLN A 1 143 ? 47.277 8.700 -26.337 1.00 24.77 143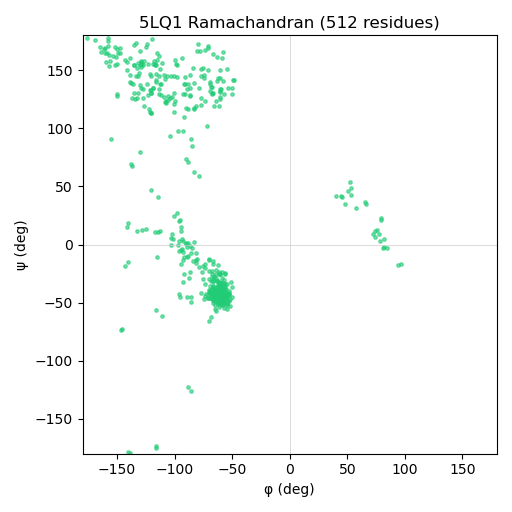 GLN A C 1
ATOM 1033 O O . GLN A 1 143 ? 47.822 7.919 -27.102 1.00 33.36 143 GLN A O 1
ATOM 1039 N N . LYS A 1 144 ? 46.181 9.384 -26.639 1.00 21.25 144 LYS A N 1
ATOM 1040 C CA . LYS A 1 144 ? 45.562 9.385 -27.978 1.00 21.38 144 LYS A CA 1
ATOM 1041 C C . LYS A 1 144 ? 45.893 10.632 -28.817 1.00 20.47 144 LYS A C 1
ATOM 1042 O O . LYS A 1 144 ? 45.169 10.981 -29.734 1.00 19.87 144 LYS A O 1
ATOM 1048 N N . GLN A 1 145 ? 47.018 11.273 -28.504 1.00 20.21 145 GLN A N 1
ATOM 1049 C CA . GLN A 1 145 ? 47.524 12.469 -29.210 1.00 23.51 145 GLN A CA 1
ATOM 1050 C C . GLN A 1 145 ? 46.542 13.643 -29.221 1.00 26.33 145 GLN A C 1
ATOM 1051 O O . GLN A 1 145 ? 46.524 14.462 -30.144 1.00 32.12 145 GLN A O 1
ATOM 1057 N N . LEU A 1 146 ? 45.738 13.741 -28.166 1.00 19.71 146 LEU A N 1
ATOM 1058 C CA . LEU A 1 146 ? 44.899 14.912 -27.962 1.00 17.16 146 LEU A CA 1
ATOM 1059 C C . LEU A 1 146 ? 45.466 15.772 -26.867 1.00 22.80 146 LEU A C 1
ATOM 1060 O O . LEU A 1 146 ? 45.700 15.296 -25.749 1.00 22.01 146 LEU A O 1
ATOM 1065 N N . LYS A 1 147 ? 45.628 17.046 -27.198 1.00 20.76 147 LYS A N 1
ATOM 1066 C CA . LYS A 1 147 ? 46.342 18.007 -26.358 1.00 18.75 147 LYS A CA 1
ATOM 1067 C C . LYS A 1 147 ? 45.526 19.281 -26.220 1.00 17.98 147 LYS A C 1
ATOM 1068 O O . LYS A 1 147 ? 45.072 19.866 -27.203 1.00 22.09 147 LYS A O 1
ATOM 1074 N N . ALA A 1 148 ? 45.294 19.655 -24.959 1.00 17.36 148 ALA A N 1
ATOM 1075 C CA . ALA A 1 148 ? 44.427 20.760 -24.609 1.00 20.29 148 ALA A CA 1
ATOM 1076 C C . ALA A 1 148 ? 45.004 22.071 -25.067 1.00 22.09 148 ALA A C 1
ATOM 1077 O O . ALA A 1 148 ? 46.173 22.356 -24.828 1.00 27.00 148 ALA A O 1
ATOM 1079 N N . GLY A 1 149 ? 44.171 22.844 -25.746 1.00 24.11 149 GLY A N 1
ATOM 1080 C CA . GLY A 1 149 ? 44.582 24.128 -26.309 1.00 20.26 149 GLY A CA 1
ATOM 1081 C C . GLY A 1 149 ? 45.336 24.028 -27.634 1.00 21.71 149 GLY A C 1
ATOM 1082 O O . GLY A 1 149 ? 45.658 25.059 -28.216 1.00 28.97 149 GLY A O 1
ATOM 1083 N N . GLU A 1 150 ? 45.597 22.806 -28.099 1.00 22.53 150 GLU A N 1
ATOM 1084 C CA . GLU A 1 150 ? 46.254 22.534 -29.405 1.00 20.02 150 GLU A CA 1
ATOM 1085 C C . GLU A 1 150 ? 45.290 21.911 -30.405 1.00 27.55 150 GLU A C 1
ATOM 1086 O O . GLU A 1 150 ? 44.981 22.497 -31.425 1.00 30.92 150 GLU A O 1
ATOM 1092 N N . ASN A 1 151 ? 44.760 20.735 -30.097 1.00 24.56 151 ASN A N 1
ATOM 1093 C CA . ASN A 1 151 ? 43.751 20.133 -31.001 1.00 23.91 151 ASN A CA 1
ATOM 1094 C C . ASN A 1 151 ? 42.419 19.770 -30.339 1.00 20.95 151 ASN A C 1
ATOM 1095 O O . ASN A 1 151 ? 41.618 19.072 -30.938 1.00 25.41 151 ASN A O 1
ATOM 1100 N N . TYR A 1 152 ? 42.200 20.277 -29.128 1.00 24.09 152 TYR A N 1
ATOM 1101 C CA . TYR A 1 152 ? 40.836 20.410 -28.561 1.00 21.19 152 TYR A CA 1
ATOM 1102 C C . TYR A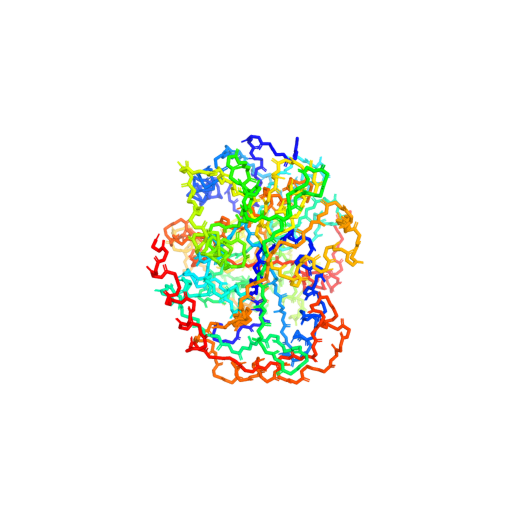 1 152 ? 40.790 21.592 -27.602 1.00 20.81 152 TYR A C 1
ATOM 1103 O O . TYR A 1 152 ? 41.824 22.046 -27.126 1.00 21.10 152 TYR A O 1
ATOM 1112 N N . GLU A 1 153 ? 39.589 22.070 -27.308 1.00 15.90 153 GLU A N 1
ATOM 1113 C CA . GLU A 1 153 ? 39.374 23.146 -26.316 1.00 18.54 153 GLU A CA 1
ATOM 1114 C C . GLU A 1 153 ? 38.916 22.501 -25.014 1.00 17.33 153 GLU A C 1
ATOM 1115 O O . GLU A 1 153 ? 37.946 21.729 -25.000 1.00 16.20 153 GLU A O 1
ATOM 1121 N N . GLU A 1 154 ? 39.559 22.867 -23.914 1.00 15.28 154 GLU A N 1
ATOM 1122 C CA . GLU A 1 154 ? 39.123 22.375 -22.578 1.00 19.53 154 GLU A CA 1
ATOM 1123 C C . GLU A 1 154 ? 38.305 23.462 -21.881 1.00 23.68 154 GLU A C 1
ATOM 1124 O O . GLU A 1 154 ? 38.604 24.623 -22.027 1.00 19.34 154 GLU A O 1
ATOM 1130 N N . VAL A 1 155 ? 37.291 23.059 -21.121 1.00 18.89 155 VAL A N 1
ATOM 1131 C CA . VAL A 1 155 ? 36.514 23.951 -20.245 1.00 19.70 155 VAL A CA 1
ATOM 1132 C C . VAL A 1 155 ? 36.430 23.255 -18.887 1.00 15.48 155 VAL A C 1
ATOM 1133 O O . VAL A 1 155 ? 36.142 22.074 -18.850 1.00 20.14 155 VAL A O 1
ATOM 1137 N N . PHE A 1 156 ? 36.742 23.979 -17.807 1.00 13.63 156 PHE A N 1
ATOM 1138 C CA . PHE A 1 156 ? 36.549 23.498 -16.424 1.00 17.45 156 PHE A CA 1
ATOM 1139 C C . PHE A 1 156 ? 35.178 23.918 -15.905 1.00 18.96 156 PHE A C 1
ATOM 1140 O O . PHE A 1 156 ? 34.912 25.108 -15.722 1.00 20.16 156 PHE A O 1
ATOM 1148 N N . VAL A 1 157 ? 34.296 22.939 -15.748 1.00 14.11 157 VAL A N 1
ATOM 1149 C CA . VAL A 1 157 ? 32.917 23.198 -15.264 1.00 15.32 157 VAL A CA 1
ATOM 1150 C C . VAL A 1 157 ? 32.741 22.983 -13.761 1.00 15.86 157 VAL A C 1
ATOM 1151 O O . VAL A 1 157 ? 31.648 23.255 -13.218 1.00 20.46 157 VAL A O 1
ATOM 1155 N N . GLY A 1 158 ? 33.792 22.487 -13.103 1.00 16.22 158 GLY A N 1
ATOM 1156 C CA . GLY A 1 158 ? 33.916 22.552 -11.631 1.00 13.61 158 GLY A CA 1
ATOM 1157 C C . GLY A 1 158 ? 33.505 21.367 -10.777 1.00 13.53 158 GLY A C 1
ATOM 1158 O O . GLY A 1 158 ? 33.841 21.309 -9.581 1.00 16.08 158 GLY A O 1
ATOM 1159 N N . ALA A 1 159 ? 32.744 20.457 -11.363 1.00 14.39 159 ALA A N 1
ATOM 1160 C CA . ALA A 1 159 ? 32.258 19.267 -10.648 1.00 15.45 159 ALA A CA 1
ATOM 1161 C C . ALA A 1 159 ? 31.830 18.179 -11.615 1.00 13.84 159 ALA A C 1
ATOM 1162 O O . ALA A 1 159 ? 31.609 18.442 -12.800 1.00 11.32 159 ALA A O 1
ATOM 1164 N N . HIS A 1 160 ? 31.676 16.963 -11.106 1.00 13.31 160 HIS A N 1
ATOM 1165 C CA . HIS A 1 160 ? 31.303 15.816 -11.962 1.00 12.03 160 HIS A CA 1
ATOM 1166 C C . HIS A 1 160 ? 29.916 15.881 -12.554 1.00 12.79 160 HIS A C 1
ATOM 1167 O O . HIS A 1 160 ? 29.693 15.488 -13.710 1.00 10.79 160 HIS A O 1
ATOM 1174 N N . ASP A 1 161 ? 28.963 16.329 -11.739 1.00 10.59 161 ASP A N 1
ATOM 1175 C CA . ASP A 1 161 ? 27.601 16.442 -12.252 1.00 11.61 161 ASP A CA 1
ATOM 1176 C C . ASP A 1 161 ? 27.550 17.506 -13.334 1.00 12.24 161 ASP A C 1
ATOM 1177 O O . ASP A 1 161 ? 26.939 17.272 -14.380 1.00 13.09 161 ASP A O 1
ATOM 1182 N N . ALA A 1 162 ? 28.295 18.599 -13.126 1.00 11.76 162 ALA A N 1
ATOM 1183 C CA . ALA A 1 162 ? 28.376 19.672 -14.163 1.00 12.54 162 ALA A CA 1
ATOM 1184 C C . ALA A 1 162 ? 28.977 19.136 -15.496 1.00 13.64 162 ALA A C 1
ATOM 1185 O O . ALA A 1 162 ? 28.517 19.518 -16.594 1.00 13.48 162 ALA A O 1
ATOM 1187 N N . VAL A 1 163 ? 29.979 18.251 -15.426 1.00 12.95 163 VAL A N 1
ATOM 1188 C CA . VAL A 1 163 ? 30.535 17.654 -16.642 1.00 12.74 163 VAL A CA 1
ATOM 1189 C C . VAL A 1 163 ? 29.484 16.841 -17.378 1.00 12.37 163 VAL A C 1
ATOM 1190 O O . VAL A 1 163 ? 29.317 16.973 -18.580 1.00 12.35 163 VAL A O 1
ATOM 1194 N N . ALA A 1 164 ? 28.797 15.959 -16.653 1.00 11.43 164 ALA A N 1
ATOM 1195 C CA . ALA A 1 164 ? 27.827 15.041 -17.272 1.00 12.87 164 ALA A CA 1
ATOM 1196 C C . ALA A 1 164 ? 26.672 15.792 -17.965 1.00 14.63 164 ALA A C 1
ATOM 1197 O O . ALA A 1 164 ? 26.267 15.456 -19.087 1.00 14.88 164 ALA A O 1
ATOM 1199 N N . ILE A 1 165 ? 26.197 16.817 -17.279 1.00 13.24 165 ILE A N 1
ATOM 1200 C CA . ILE A 1 165 ? 25.101 17.676 -17.769 1.00 15.15 165 ILE A CA 1
ATOM 1201 C C . ILE A 1 165 ? 25.582 18.402 -19.038 1.00 16.84 165 ILE A C 1
ATOM 1202 O O . ILE A 1 165 ? 24.868 18.450 -20.032 1.00 16.67 165 ILE A O 1
ATOM 1207 N N . ALA A 1 166 ? 26.778 18.970 -18.985 1.00 17.60 166 ALA A N 1
ATOM 1208 C CA . ALA A 1 166 ? 27.355 19.682 -20.149 1.00 15.68 166 ALA A CA 1
ATOM 1209 C C . ALA A 1 166 ? 27.485 18.812 -21.389 1.00 16.06 166 ALA A C 1
ATOM 1210 O O . ALA A 1 166 ? 27.178 19.264 -22.500 1.00 17.74 166 ALA A O 1
ATOM 1212 N N . VAL A 1 167 ? 27.879 17.564 -21.203 1.00 13.72 167 VAL A N 1
ATOM 1213 C CA . VAL A 1 167 ? 28.040 16.632 -22.316 1.00 12.53 167 VAL A CA 1
ATOM 1214 C C . VAL A 1 167 ? 26.683 16.160 -22.835 1.00 14.17 167 VAL A C 1
ATOM 1215 O O . VAL A 1 167 ? 26.483 16.120 -24.058 1.00 18.20 167 VAL A O 1
ATOM 1219 N N . ALA A 1 168 ? 25.788 15.776 -21.915 1.00 16.06 168 ALA A N 1
ATOM 1220 C CA . ALA A 1 168 ? 24.407 15.336 -22.266 1.00 17.53 168 ALA A CA 1
ATOM 1221 C C . ALA A 1 168 ? 23.636 16.399 -23.059 1.00 19.28 168 ALA A C 1
ATOM 1222 O O . ALA A 1 168 ? 22.931 16.048 -24.009 1.00 24.75 168 ALA A O 1
ATOM 1224 N N . ASN A 1 169 ? 23.753 17.664 -22.655 1.00 16.53 169 ASN A N 1
ATOM 1225 C CA . ASN A 1 169 ? 23.045 18.768 -23.352 1.00 19.20 169 ASN A 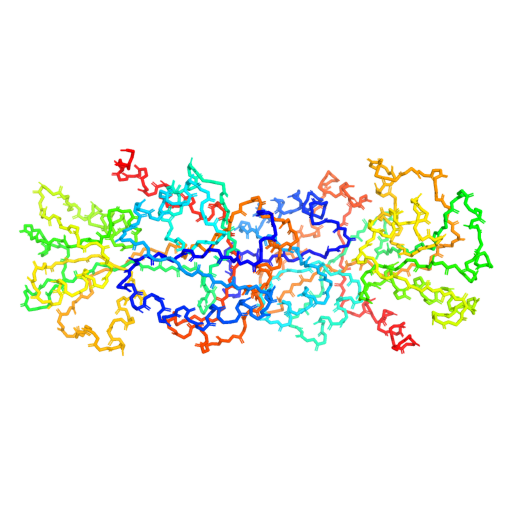CA 1
ATOM 1226 C C . ASN A 1 169 ? 23.780 19.349 -24.585 1.00 27.45 169 ASN A C 1
ATOM 1227 O O . ASN A 1 169 ? 23.279 20.249 -25.251 1.00 25.00 169 ASN A O 1
ATOM 1232 N N . GLY A 1 170 ? 24.980 18.846 -24.851 1.00 17.32 170 GLY A N 1
ATOM 1233 C CA . GLY A 1 170 ? 25.782 19.275 -26.029 1.00 22.08 170 GLY A CA 1
ATOM 1234 C C . GLY A 1 170 ? 26.505 20.614 -25.938 1.00 20.94 170 GLY A C 1
ATOM 1235 O O . GLY A 1 170 ? 27.063 21.093 -26.922 1.00 22.69 170 GLY A O 1
ATOM 1236 N N . LYS A 1 171 ? 26.513 21.212 -24.754 1.00 18.39 171 LYS A N 1
ATOM 1237 C CA . LYS A 1 171 ? 27.339 22.409 -24.461 1.00 22.07 171 LYS A CA 1
ATOM 1238 C C . LYS A 1 171 ? 28.808 22.049 -24.630 1.00 18.80 171 LYS A C 1
ATOM 1239 O O . LYS A 1 171 ? 29.642 22.868 -25.029 1.00 25.10 171 LYS A O 1
ATOM 1245 N N . ALA A 1 172 ? 29.129 20.812 -24.267 1.00 20.69 172 ALA A N 1
ATOM 1246 C CA . ALA A 1 172 ? 30.418 20.205 -24.516 1.00 17.59 172 ALA A CA 1
ATOM 1247 C C . ALA A 1 172 ? 30.217 18.944 -25.352 1.00 15.02 172 ALA A C 1
ATOM 1248 O O . ALA A 1 172 ? 29.203 18.289 -25.236 1.00 21.19 172 ALA A O 1
ATOM 1250 N N . GLN A 1 173 ? 31.160 18.624 -26.227 1.00 15.10 173 GLN A N 1
ATOM 1251 C CA . GLN A 1 173 ? 31.057 17.416 -27.054 1.00 18.96 173 GLN A CA 1
ATOM 1252 C C . GLN A 1 173 ? 31.595 16.172 -26.381 1.00 16.32 173 GLN A C 1
ATOM 1253 O O . GLN A 1 173 ? 31.260 15.052 -26.750 1.00 12.13 173 GLN A O 1
ATOM 1259 N N . ALA A 1 174 ? 32.483 16.359 -25.428 1.00 13.41 174 ALA A N 1
ATOM 1260 C CA . ALA A 1 174 ? 33.033 15.229 -24.691 1.00 13.31 174 ALA A CA 1
ATOM 1261 C C . ALA A 1 174 ? 33.379 15.701 -23.290 1.00 10.87 174 ALA A C 1
ATOM 1262 O O . ALA A 1 174 ? 33.377 16.878 -23.001 1.00 12.08 174 ALA A O 1
ATOM 1264 N N . GLY A 1 175 ? 33.668 14.744 -22.408 1.00 13.78 175 GLY A N 1
ATOM 1265 C CA . GLY A 1 175 ? 33.941 15.050 -21.029 1.00 13.32 175 GLY A CA 1
ATOM 1266 C C . GLY A 1 175 ? 34.603 13.894 -20.319 1.00 10.05 175 GLY A C 1
ATOM 1267 O O . GLY A 1 175 ? 34.597 12.764 -20.807 1.00 12.40 175 GLY A O 1
ATOM 1268 N N . GLY A 1 176 ? 35.148 14.202 -19.145 1.00 8.76 176 GLY A N 1
ATOM 1269 C CA . GLY A 1 176 ? 35.751 13.195 -18.274 1.00 10.02 176 GLY A CA 1
ATOM 1270 C C . GLY A 1 176 ? 35.198 13.307 -16.850 1.00 7.04 176 GLY A C 1
ATOM 1271 O O . GLY A 1 176 ? 35.099 14.390 -16.289 1.00 10.07 176 GLY A O 1
ATOM 1272 N N . LEU A 1 177 ? 34.861 12.168 -16.280 1.00 7.49 177 LEU A N 1
ATOM 1273 C CA . LEU A 1 177 ? 34.228 12.136 -14.921 1.00 8.03 177 LEU A CA 1
ATOM 1274 C C . LEU A 1 177 ? 34.364 10.761 -14.293 1.00 6.67 177 LEU A C 1
ATOM 1275 O O . LEU A 1 177 ? 34.696 9.792 -14.952 1.00 8.43 177 LEU A O 1
ATOM 1280 N N . SER A 1 178 ? 34.038 10.728 -12.999 1.00 7.33 178 SER A N 1
ATOM 1281 C CA . SER A 1 178 ? 33.989 9.531 -12.172 1.00 11.09 178 SER A CA 1
ATOM 1282 C C . SER A 1 178 ? 32.966 8.533 -12.718 1.00 10.04 178 SER A C 1
ATOM 1283 O O . SER A 1 178 ? 31.801 8.902 -12.948 1.00 10.19 178 SER A O 1
ATOM 1286 N N . LYS A 1 179 ? 33.394 7.299 -12.936 1.00 8.24 179 LYS A N 1
ATOM 1287 C CA . LYS A 1 179 ? 32.462 6.202 -13.291 1.00 10.36 179 LYS A CA 1
ATOM 1288 C C . LYS A 1 179 ? 31.345 6.006 -12.240 1.00 13.18 179 LYS A C 1
ATOM 1289 O O . LYS A 1 179 ? 30.167 5.958 -12.594 1.00 12.12 179 LYS A O 1
ATOM 1295 N N . PRO A 1 180 ? 31.679 5.968 -10.939 1.00 10.68 180 PRO A N 1
ATOM 1296 C CA . PRO A 1 180 ? 30.590 5.828 -9.947 1.00 10.37 180 PRO A CA 1
ATOM 1297 C C . PRO A 1 180 ? 29.584 6.979 -9.993 1.00 12.02 180 PRO A C 1
ATOM 1298 O O . PRO A 1 180 ? 28.405 6.751 -9.856 1.00 13.68 180 PRO A O 1
ATOM 1302 N N . ILE A 1 181 ? 30.041 8.219 -10.172 1.00 11.76 181 ILE A N 1
ATOM 1303 C CA . ILE A 1 181 ? 29.119 9.365 -10.239 1.00 15.93 181 ILE A CA 1
ATOM 1304 C C . ILE A 1 181 ? 28.274 9.304 -11.511 1.00 13.33 181 ILE A C 1
ATOM 1305 O O . ILE A 1 181 ? 27.089 9.543 -11.451 1.00 11.82 181 ILE A O 1
ATOM 1310 N N . PHE A 1 182 ? 28.865 9.005 -12.640 1.00 11.58 182 PHE A N 1
ATOM 1311 C CA . PHE A 1 182 ? 28.139 8.842 -13.915 1.00 12.25 182 PHE A CA 1
ATOM 1312 C C . PHE A 1 182 ? 26.999 7.832 -13.726 1.00 12.06 182 PHE A C 1
ATOM 1313 O O . PHE A 1 182 ? 25.824 8.094 -14.075 1.00 13.27 182 PHE A O 1
ATOM 1321 N N . THR A 1 183 ? 27.336 6.700 -13.130 1.00 10.90 183 THR A N 1
ATOM 1322 C CA . THR A 1 183 ? 26.354 5.610 -12.855 1.00 12.61 183 THR A CA 1
ATOM 1323 C C . THR A 1 183 ? 25.201 6.126 -11.995 1.00 11.33 183 THR A C 1
ATOM 1324 O O . THR A 1 183 ? 24.011 5.877 -12.330 1.00 16.63 183 THR A O 1
ATOM 1328 N N . ALA A 1 184 ? 25.542 6.828 -10.915 1.00 12.18 184 ALA A N 1
ATOM 1329 C CA . ALA A 1 184 ? 24.563 7.345 -9.955 1.00 15.03 184 ALA A CA 1
ATOM 1330 C C . ALA A 1 184 ? 23.648 8.378 -10.645 1.00 17.55 184 ALA A C 1
ATOM 1331 O O . ALA A 1 184 ? 22.449 8.428 -10.428 1.00 18.52 184 ALA A O 1
ATOM 1333 N N . LEU A 1 185 ? 24.238 9.181 -11.515 1.00 13.17 185 LEU A N 1
ATOM 1334 C CA . LEU A 1 185 ? 23.492 10.233 -12.210 1.00 15.62 185 LEU A CA 1
ATOM 1335 C C . LEU A 1 185 ? 22.470 9.623 -13.173 1.00 14.32 185 LEU A C 1
ATOM 1336 O O . LEU A 1 185 ? 21.331 10.121 -13.262 1.00 17.90 185 LEU A O 1
ATOM 1341 N N . ILE A 1 186 ? 22.844 8.538 -13.848 1.00 14.41 186 ILE A N 1
ATOM 1342 C CA . ILE A 1 186 ? 21.919 7.768 -14.697 1.00 15.71 186 ILE A CA 1
ATOM 1343 C C . ILE A 1 186 ? 20.822 7.076 -13.867 1.00 19.19 186 ILE A C 1
ATOM 1344 O O . ILE A 1 186 ? 19.640 7.146 -14.208 1.00 17.87 186 ILE A O 1
ATOM 1349 N N . GLU A 1 187 ? 21.215 6.399 -12.800 1.00 17.66 187 GLU A N 1
ATOM 1350 C CA . GLU A 1 187 ? 20.280 5.644 -11.936 1.00 16.97 187 GLU A CA 1
ATOM 1351 C C . GLU A 1 187 ? 19.247 6.536 -11.283 1.00 22.40 187 GLU A C 1
ATOM 1352 O O . GLU A 1 187 ? 18.086 6.105 -11.076 1.00 24.86 187 GLU A O 1
ATOM 1358 N N . ARG A 1 188 ? 19.625 7.773 -11.009 1.00 18.66 188 ARG A N 1
ATOM 1359 C CA . ARG A 1 188 ? 18.756 8.767 -10.366 1.00 21.26 188 ARG A CA 1
ATOM 1360 C C . ARG A 1 188 ? 17.915 9.606 -11.317 1.00 21.28 188 ARG A C 1
ATOM 1361 O O . ARG A 1 188 ? 17.153 10.459 -10.889 1.00 25.86 188 ARG A O 1
ATOM 1369 N N . GLY A 1 189 ? 18.090 9.374 -12.610 1.00 17.44 189 GLY A N 1
ATOM 1370 C CA . GLY A 1 189 ? 17.349 10.082 -13.638 1.00 18.56 189 GLY A CA 1
ATOM 1371 C C . GLY A 1 189 ? 17.892 11.426 -14.063 1.00 23.82 189 GLY A C 1
ATOM 1372 O O . GLY A 1 189 ? 17.370 12.046 -14.972 1.00 27.20 189 GLY A O 1
ATOM 1373 N N . THR A 1 190 ? 18.967 11.883 -13.432 1.00 20.47 190 THR A N 1
ATOM 1374 C CA . THR A 1 190 ? 19.529 13.182 -13.746 1.00 16.37 190 THR A CA 1
ATOM 1375 C C . THR A 1 190 ? 20.056 13.246 -15.187 1.00 19.85 190 THR A C 1
ATOM 1376 O O . THR A 1 190 ? 19.888 14.242 -15.861 1.00 23.48 190 THR A O 1
ATOM 1380 N N . ILE A 1 191 ? 20.719 12.186 -15.611 1.00 18.30 191 ILE A N 1
ATOM 1381 C CA . ILE A 1 191 ? 21.257 12.075 -16.968 1.00 25.24 191 ILE A CA 1
ATOM 1382 C C . ILE A 1 191 ? 20.553 10.985 -17.752 1.00 22.19 191 ILE A C 1
ATOM 1383 O O . ILE A 1 191 ? 20.394 9.861 -17.277 1.00 24.98 191 ILE A O 1
ATOM 1388 N N . ASP A 1 192 ? 20.184 11.327 -18.988 1.00 16.66 192 ASP A N 1
ATOM 1389 C CA . ASP A 1 192 ? 19.610 10.339 -19.916 1.00 19.73 192 ASP A CA 1
ATOM 1390 C C . ASP A 1 192 ? 20.758 9.574 -20.585 1.00 20.46 192 ASP A C 1
ATOM 1391 O O . ASP A 1 192 ? 21.569 10.171 -21.318 1.00 22.69 192 ASP A O 1
ATOM 1396 N N . LYS A 1 193 ? 20.813 8.259 -20.332 1.00 20.75 193 LYS A N 1
ATOM 1397 C CA . LYS A 1 193 ? 21.868 7.377 -20.865 1.00 23.49 193 LYS A CA 1
ATOM 1398 C C . LYS A 1 193 ? 21.937 7.446 -22.394 1.00 38.12 193 LYS A C 1
ATOM 1399 O O . LYS A 1 193 ? 22.992 7.352 -22.971 1.00 25.62 193 LYS A O 1
ATOM 1405 N N . ASN A 1 194 ? 20.790 7.629 -23.032 1.00 23.45 194 ASN A N 1
ATOM 1406 C CA . ASN A 1 194 ? 20.727 7.725 -24.508 1.00 22.05 194 ASN A CA 1
ATOM 1407 C C . ASN A 1 194 ? 21.405 8.960 -25.100 1.00 26.99 194 ASN A C 1
ATOM 1408 O O . ASN A 1 194 ? 21.674 8.991 -26.307 1.00 28.01 194 ASN A O 1
ATOM 1413 N N . LYS A 1 195 ? 21.678 9.974 -24.263 1.00 22.30 195 LYS A N 1
ATOM 1414 C CA . LYS A 1 195 ? 22.284 11.238 -24.715 1.00 22.23 195 LYS A CA 1
ATOM 1415 C C . LYS A 1 195 ? 23.806 11.287 -24.629 1.00 17.18 195 LYS A C 1
ATOM 1416 O O . LYS A 1 195 ? 24.417 12.238 -25.098 1.00 17.75 195 LYS A O 1
ATOM 1422 N N . VAL A 1 196 ? 24.382 10.249 -24.039 1.00 18.49 196 VAL A N 1
ATOM 1423 C CA . VAL A 1 196 ? 25.816 10.114 -23.854 1.00 16.88 196 VAL A CA 1
ATOM 1424 C C . VAL A 1 196 ? 26.317 8.734 -24.307 1.00 17.99 196 VAL A C 1
ATOM 1425 O O . VAL A 1 196 ? 25.588 7.729 -24.231 1.00 24.45 196 VAL A O 1
ATOM 1429 N N . ILE A 1 197 ? 27.554 8.708 -24.813 1.00 13.56 197 ILE A N 1
ATOM 1430 C CA . ILE A 1 197 ? 28.243 7.487 -25.247 1.00 16.78 197 ILE A CA 1
ATOM 1431 C C . ILE A 1 197 ? 29.536 7.349 -24.419 1.00 15.09 197 ILE A C 1
ATOM 1432 O O . ILE A 1 197 ? 30.311 8.305 -24.299 1.00 18.17 197 ILE A O 1
ATOM 1437 N N . ILE A 1 198 ? 29.766 6.185 -23.846 1.00 17.77 198 ILE A N 1
ATOM 1438 C CA . ILE A 1 198 ? 31.025 5.904 -23.195 1.00 15.91 198 ILE A CA 1
ATOM 1439 C C . ILE A 1 198 ? 32.078 5.603 -24.266 1.00 16.53 198 ILE A C 1
ATOM 1440 O O . ILE A 1 198 ? 31.946 4.643 -25.048 1.00 17.84 198 ILE A O 1
ATOM 1445 N N . ILE A 1 199 ? 33.126 6.419 -24.280 1.00 16.69 199 ILE A N 1
ATOM 1446 C CA . ILE A 1 199 ? 34.239 6.234 -25.245 1.00 11.74 199 ILE A CA 1
ATOM 1447 C C . ILE A 1 199 ? 35.329 5.309 -24.696 1.00 14.93 199 ILE A C 1
ATOM 1448 O O . ILE A 1 199 ? 35.856 4.433 -25.385 1.00 16.03 199 ILE A O 1
ATOM 1453 N N . ALA A 1 200 ? 35.698 5.537 -23.448 1.00 11.45 200 ALA A N 1
ATOM 1454 C CA . ALA A 1 200 ? 36.742 4.727 -22.835 1.00 8.96 200 ALA A CA 1
ATOM 1455 C C . ALA A 1 200 ? 36.637 4.800 -21.328 1.00 9.79 200 ALA A C 1
ATOM 1456 O O . ALA A 1 200 ? 35.982 5.674 -20.778 1.00 10.20 200 ALA A O 1
ATOM 1458 N N . GLU A 1 201 ? 37.316 3.881 -20.687 1.00 12.77 201 GLU A N 1
ATOM 1459 C CA . GLU A 1 201 ? 37.368 3.848 -19.205 1.00 13.79 201 GLU A CA 1
ATOM 1460 C C . GLU A 1 201 ? 38.800 3.695 -18.773 1.00 13.09 201 GLU A C 1
ATOM 1461 O O . GLU A 1 201 ? 39.594 3.059 -19.472 1.00 12.95 201 GLU A O 1
ATOM 1467 N N . SER A 1 202 ? 39.149 4.324 -17.652 1.00 11.73 202 SER A N 1
ATOM 1468 C CA . SER A 1 202 ? 40.573 4.357 -17.204 1.00 10.97 202 SER A CA 1
ATOM 1469 C C . SER A 1 202 ? 41.008 3.086 -16.521 1.00 11.50 202 SER A C 1
ATOM 1470 O O . SER A 1 202 ? 40.189 2.255 -16.144 1.00 10.25 202 SER A O 1
ATOM 1473 N N . LYS A 1 203 ? 42.300 2.996 -16.244 1.00 13.11 203 LYS A N 1
ATOM 1474 C CA . LYS A 1 203 ? 42.772 1.954 -15.337 1.00 12.31 203 LYS A CA 1
ATOM 1475 C C . LYS A 1 203 ? 42.232 2.244 -13.917 1.00 11.20 203 LYS A C 1
ATOM 1476 O O . LYS A 1 203 ? 41.769 3.345 -13.648 1.00 12.38 203 LYS A O 1
ATOM 1482 N N . PRO A 1 204 ? 42.270 1.239 -13.019 1.00 11.74 204 PRO A N 1
ATOM 1483 C CA . PRO A 1 204 ? 41.809 1.487 -11.648 1.00 15.16 204 PRO A CA 1
ATOM 1484 C C . PRO A 1 204 ? 42.706 2.433 -10.874 1.00 13.91 204 PRO A C 1
ATOM 1485 O O . PRO A 1 204 ? 43.929 2.316 -10.941 1.00 13.60 204 PRO A O 1
ATOM 1489 N N . PHE A 1 205 ? 42.109 3.387 -10.155 1.00 11.89 205 PHE A N 1
ATOM 1490 C CA . PHE A 1 205 ? 42.845 4.260 -9.217 1.00 9.62 205 PHE A CA 1
ATOM 1491 C C . PHE A 1 205 ? 42.339 4.026 -7.79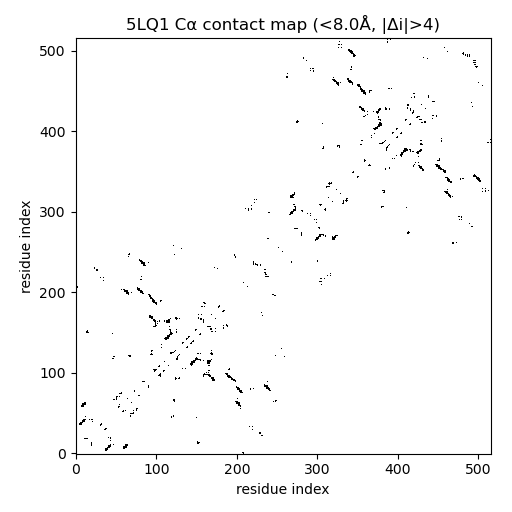7 1.00 10.11 205 PHE A C 1
ATOM 1492 O O . PHE A 1 205 ? 41.206 3.602 -7.627 1.00 10.14 205 PHE A O 1
ATOM 1500 N N . PRO A 1 206 ? 43.159 4.305 -6.780 1.00 10.88 206 PRO A N 1
ATOM 1501 C CA . PRO A 1 206 ? 42.706 4.173 -5.404 1.00 11.20 206 PRO A CA 1
ATOM 1502 C C . PRO A 1 206 ? 41.490 5.051 -5.131 1.00 9.12 206 PRO A C 1
ATOM 1503 O O . PRO A 1 206 ? 41.414 6.181 -5.617 1.00 10.01 206 PRO A O 1
ATOM 1507 N N . GLN A 1 207 ? 40.545 4.515 -4.355 1.00 9.19 207 GLN A N 1
ATOM 1508 C CA . GLN A 1 207 ? 39.362 5.250 -3.915 1.00 9.33 207 GLN A CA 1
ATOM 1509 C C . GLN A 1 207 ? 39.681 6.509 -3.110 1.00 9.74 207 GLN A C 1
ATOM 1510 O O . GLN A 1 207 ? 40.800 6.726 -2.619 1.00 9.24 207 GLN A O 1
ATOM 1516 N N . TYR A 1 208 ? 38.715 7.394 -3.033 1.00 9.14 208 TYR A N 1
ATOM 1517 C CA . TYR A 1 208 ? 38.812 8.585 -2.195 1.00 8.70 208 TYR A CA 1
ATOM 1518 C C . TYR A 1 208 ? 39.240 8.239 -0.777 1.00 9.69 208 TYR A C 1
ATOM 1519 O O . TYR A 1 208 ? 38.641 7.363 -0.149 1.00 8.51 208 TYR A O 1
ATOM 1528 N N . PRO A 1 209 ? 40.261 8.920 -0.242 1.00 8.42 209 PRO A N 1
ATOM 1529 C CA . PRO A 1 209 ? 40.565 8.649 1.154 1.00 9.61 209 PRO A CA 1
ATOM 1530 C C . PRO A 1 209 ? 39.793 9.452 2.180 1.00 9.01 209 PRO A C 1
ATOM 1531 O O . PRO A 1 209 ? 39.723 10.701 2.074 1.00 7.41 209 PRO A O 1
ATOM 1535 N N . TRP A 1 210 ? 39.177 8.770 3.149 1.00 7.90 210 TRP A N 1
ATOM 1536 C CA . TRP A 1 210 ? 38.899 9.447 4.375 1.00 7.20 210 TRP A CA 1
ATOM 1537 C C . TRP A 1 210 ? 40.162 9.763 5.122 1.00 9.65 210 TRP A C 1
ATOM 1538 O O . TRP A 1 210 ? 41.066 8.906 5.219 1.00 9.06 210 TRP A O 1
ATOM 1549 N N . THR A 1 211 ? 40.227 10.999 5.626 1.00 10.16 211 THR A N 1
ATOM 1550 C CA . THR A 1 211 ? 41.450 11.474 6.302 1.00 12.38 211 THR A CA 1
ATOM 1551 C C . THR A 1 211 ? 41.092 12.056 7.645 1.00 10.79 211 THR A C 1
ATOM 1552 O O . THR A 1 211 ? 39.975 12.542 7.828 1.00 9.48 211 THR A O 1
ATOM 1556 N N . MET A 1 212 ? 42.075 12.082 8.542 1.00 11.69 212 MET A N 1
ATOM 1557 C CA . MET A 1 212 ? 41.888 12.707 9.851 1.00 16.76 212 MET A CA 1
ATOM 1558 C C . MET A 1 212 ? 43.076 13.562 10.215 1.00 14.09 212 MET A C 1
ATOM 1559 O O . MET A 1 212 ? 44.181 13.315 9.787 1.00 12.97 212 MET A O 1
ATOM 1564 N N . ARG A 1 213 ? 42.821 14.544 11.063 1.00 12.65 213 ARG A N 1
ATOM 1565 C CA . ARG A 1 213 ? 43.862 15.359 11.639 1.00 19.60 213 ARG A CA 1
ATOM 1566 C C . ARG A 1 213 ? 44.830 14.478 12.464 1.00 15.83 213 ARG A C 1
ATOM 1567 O O . ARG A 1 213 ? 44.400 13.754 13.354 1.00 19.01 213 ARG A O 1
ATOM 1575 N N . SER A 1 214 ? 46.130 14.547 12.165 1.00 14.35 214 SER A N 1
ATOM 1576 C CA . SER A 1 214 ? 47.091 13.638 12.777 1.00 18.19 214 SER A CA 1
ATOM 1577 C C . SER A 1 214 ? 47.343 13.895 14.269 1.00 23.38 214 SER A C 1
ATOM 1578 O O . SER A 1 214 ? 47.763 12.985 14.967 1.00 19.65 214 SER A O 1
ATOM 1581 N N . ASP A 1 215 ? 47.074 15.105 14.752 1.00 18.70 215 ASP A N 1
ATOM 1582 C CA . ASP A 1 215 ? 47.221 15.387 16.200 1.00 17.79 215 ASP A CA 1
ATOM 1583 C C . ASP A 1 215 ? 45.965 15.245 17.061 1.00 24.18 215 ASP A C 1
ATOM 1584 O O . ASP A 1 215 ? 45.953 15.691 18.206 1.00 22.94 215 ASP A O 1
ATOM 1589 N N . LEU A 1 216 ? 44.931 14.584 16.525 1.00 18.12 216 LEU A N 1
ATOM 1590 C CA . LEU A 1 216 ? 43.852 14.059 17.373 1.00 14.06 216 LEU A CA 1
ATOM 1591 C C . LEU A 1 216 ? 44.466 13.058 18.341 1.00 18.92 216 LEU A C 1
ATOM 1592 O O . LEU A 1 216 ? 45.478 12.427 18.037 1.00 17.46 216 LEU A O 1
ATOM 1597 N N . ASP A 1 217 ? 43.853 12.943 19.514 1.00 17.28 217 ASP A N 1
ATOM 1598 C CA . ASP A 1 217 ? 44.244 11.955 20.514 1.00 20.13 217 ASP A CA 1
ATOM 1599 C C . ASP A 1 217 ? 44.346 10.571 19.861 1.00 21.48 217 ASP A C 1
ATOM 1600 O O . ASP A 1 217 ? 43.477 10.198 19.079 1.00 17.62 217 ASP A O 1
ATOM 1605 N N . SER A 1 218 ? 45.425 9.844 20.159 1.00 20.54 218 SER A N 1
ATOM 1606 C CA . SER A 1 218 ? 45.681 8.528 19.557 1.00 20.70 218 SER A CA 1
ATOM 1607 C C . SER A 1 218 ? 44.506 7.536 19.800 1.00 18.08 218 SER A C 1
ATOM 1608 O O . SER A 1 218 ? 44.149 6.747 18.928 1.00 14.80 218 SER A O 1
ATOM 1613 N N . GLU A 1 219 ? 43.892 7.603 20.971 1.00 17.30 219 GLU A N 1
ATOM 1614 C CA . GLU A 1 219 ? 42.752 6.745 21.273 1.00 17.89 219 GLU A CA 1
ATOM 1615 C C . GLU A 1 219 ? 41.561 7.108 20.379 1.00 17.95 219 GLU A C 1
ATOM 1616 O O . GLU A 1 219 ? 40.914 6.236 19.809 1.00 16.35 219 GLU A O 1
ATOM 1622 N N . LEU A 1 220 ? 41.310 8.406 20.221 1.00 17.48 220 LEU A N 1
ATOM 1623 C CA . LEU A 1 220 ? 40.223 8.860 19.328 1.00 14.30 220 LEU A CA 1
ATOM 1624 C C . LEU A 1 220 ? 40.473 8.442 17.865 1.00 12.41 220 LEU A C 1
ATOM 1625 O O . LEU A 1 220 ? 39.581 8.023 17.154 1.00 13.29 220 LEU A O 1
ATOM 1630 N N . LYS A 1 221 ? 41.721 8.576 17.420 1.00 10.46 221 LYS A N 1
ATOM 1631 C CA . LYS A 1 221 ? 42.099 8.205 16.049 1.00 15.23 221 LYS A CA 1
ATOM 1632 C C . LYS A 1 221 ? 41.724 6.731 15.786 1.00 14.08 221 LYS A C 1
ATOM 1633 O O . LYS A 1 221 ? 41.152 6.389 14.750 1.00 15.91 221 LYS A O 1
ATOM 1639 N N . THR A 1 222 ? 42.050 5.876 16.748 1.00 13.20 222 THR A N 1
ATOM 1640 C CA . THR A 1 222 ? 41.778 4.438 16.620 1.00 12.59 222 THR A CA 1
ATOM 1641 C C . THR A 1 222 ? 40.283 4.176 16.632 1.00 12.57 222 THR A C 1
ATOM 1642 O O . THR A 1 222 ? 39.751 3.382 15.833 1.00 11.66 222 THR A O 1
ATOM 1646 N N . GLN A 1 223 ? 39.608 4.870 17.532 1.00 12.95 223 GLN A N 1
ATOM 1647 C CA . GLN A 1 223 ? 38.126 4.751 17.581 1.00 12.10 223 GLN A CA 1
ATOM 1648 C C . GLN A 1 223 ? 37.470 5.135 16.251 1.00 16.02 223 GLN A C 1
ATOM 1649 O O . GLN A 1 223 ? 36.556 4.494 15.813 1.00 13.36 223 GLN A O 1
ATOM 1655 N N . ILE A 1 224 ? 37.974 6.181 15.615 1.00 13.73 224 ILE A N 1
ATOM 1656 C CA . ILE A 1 224 ? 37.425 6.640 14.335 1.00 14.85 224 ILE A CA 1
ATOM 1657 C C . ILE A 1 224 ? 37.659 5.609 13.237 1.00 10.84 224 ILE A C 1
ATOM 1658 O O . ILE A 1 224 ? 36.695 5.161 12.565 1.00 13.50 224 ILE A O 1
ATOM 1663 N N . GLN A 1 225 ? 38.890 5.154 13.110 1.00 11.87 225 GLN A N 1
ATOM 1664 C CA . GLN A 1 225 ? 39.245 4.113 12.122 1.00 14.05 225 GLN A CA 1
ATOM 1665 C C . GLN A 1 225 ? 38.397 2.829 12.336 1.00 15.84 225 GLN A C 1
ATOM 1666 O O . GLN A 1 225 ? 37.767 2.296 11.419 1.00 12.74 225 GLN A O 1
ATOM 1672 N N . GLN A 1 226 ? 38.363 2.374 13.572 1.00 13.99 226 GLN A N 1
ATOM 1673 C CA . GLN A 1 226 ? 37.557 1.197 13.963 1.00 18.91 226 GLN A CA 1
ATOM 1674 C C . GLN A 1 226 ? 36.064 1.350 13.620 1.00 15.36 226 GLN A C 1
ATOM 1675 O O . GLN A 1 226 ? 35.459 0.431 13.091 1.00 16.87 226 GLN A O 1
ATOM 1681 N N . ALA A 1 227 ? 35.492 2.534 13.870 1.00 11.46 227 ALA A N 1
ATOM 1682 C CA . ALA A 1 227 ? 34.107 2.857 13.519 1.00 16.36 227 ALA A CA 1
ATOM 1683 C C . ALA A 1 227 ? 33.792 2.655 12.034 1.00 15.49 227 ALA A C 1
ATOM 1684 O O . ALA A 1 227 ? 32.733 2.151 11.672 1.00 16.76 227 ALA A O 1
ATOM 1686 N N . PHE A 1 228 ? 34.699 3.118 11.183 1.00 13.43 228 PHE A N 1
ATOM 1687 C CA . PHE A 1 228 ? 34.551 2.960 9.761 1.00 12.41 228 PHE A CA 1
ATOM 1688 C C . PHE A 1 228 ? 34.657 1.505 9.379 1.00 13.74 228 PHE A C 1
ATOM 1689 O O . PHE A 1 228 ? 33.833 1.022 8.618 1.00 15.93 228 PHE A O 1
ATOM 1697 N N . LEU A 1 229 ? 35.674 0.819 9.904 1.00 17.64 229 LEU A N 1
ATOM 1698 C CA . LEU A 1 229 ? 35.873 -0.627 9.675 1.00 17.07 229 LEU A CA 1
ATOM 1699 C C . LEU A 1 229 ? 34.685 -1.487 10.126 1.00 16.15 229 LEU A C 1
ATOM 1700 O O . LEU A 1 229 ? 34.393 -2.474 9.498 1.00 21.66 229 LEU A O 1
ATOM 1705 N N . GLU A 1 230 ? 34.015 -1.067 11.192 1.00 16.16 230 GLU A N 1
ATOM 1706 C CA . GLU A 1 230 ? 32.909 -1.828 11.781 1.00 13.37 230 GLU A CA 1
ATOM 1707 C C . GLU A 1 230 ? 31.585 -1.649 11.069 1.00 20.41 230 GLU A C 1
ATOM 1708 O O . GLU A 1 230 ? 30.651 -2.422 11.301 1.00 24.14 230 GLU A O 1
ATOM 1714 N N . LEU A 1 231 ? 31.481 -0.616 10.241 1.00 20.44 231 LEU A N 1
ATOM 1715 C CA . LEU A 1 231 ? 30.214 -0.323 9.582 1.00 21.20 231 LEU A CA 1
ATOM 1716 C C . LEU A 1 231 ? 29.800 -1.494 8.683 1.00 24.64 231 LEU A C 1
ATOM 1717 O O . LEU A 1 231 ? 30.527 -1.879 7.778 1.00 19.97 231 LEU A O 1
ATOM 1722 N N . GLU A 1 232 ? 28.648 -2.074 9.004 1.00 22.70 232 GLU A N 1
ATOM 1723 C CA . GLU A 1 232 ? 28.040 -3.159 8.228 1.00 33.49 232 GLU A CA 1
ATOM 1724 C C . GLU A 1 232 ? 26.592 -2.764 7.989 1.00 44.14 232 GLU A C 1
ATOM 1725 O O . GLU A 1 232 ? 25.659 -3.182 8.693 1.00 33.86 232 GLU A O 1
ATOM 1731 N N . ASP A 1 233 ? 26.423 -1.905 7.006 1.00 24.23 233 ASP A N 1
ATOM 1732 C CA . ASP A 1 233 ? 25.099 -1.343 6.709 1.00 20.74 233 ASP A CA 1
ATOM 1733 C C . ASP A 1 233 ? 25.010 -0.894 5.252 1.00 32.37 233 ASP A C 1
ATOM 1734 O O . ASP A 1 233 ? 25.285 0.248 4.928 1.00 23.42 233 ASP A O 1
ATOM 1739 N N . LYS A 1 234 ? 24.574 -1.795 4.377 1.00 31.72 234 LYS A N 1
ATOM 1740 C CA . LYS A 1 234 ? 24.439 -1.478 2.929 1.00 27.82 234 LYS A CA 1
ATOM 1741 C C . LYS A 1 234 ? 23.523 -0.270 2.646 1.00 28.76 234 LYS A C 1
ATOM 1742 O O . LYS A 1 234 ? 23.740 0.476 1.695 1.00 29.74 234 LYS A O 1
ATOM 1748 N N . ALA A 1 235 ? 22.525 -0.061 3.505 1.00 19.23 235 ALA A N 1
ATOM 1749 C CA . ALA A 1 235 ? 21.629 1.108 3.400 1.00 25.53 235 ALA A CA 1
ATOM 1750 C C . ALA A 1 235 ? 22.341 2.456 3.594 1.00 22.78 235 ALA A C 1
ATOM 1751 O O . ALA A 1 235 ? 22.128 3.419 2.842 1.00 25.56 235 ALA A O 1
ATOM 1753 N N . ILE A 1 236 ? 23.206 2.521 4.590 1.00 24.44 236 ILE A N 1
ATOM 1754 C CA . ILE A 1 236 ? 23.993 3.747 4.853 1.00 26.67 236 ILE A CA 1
ATOM 1755 C C . ILE A 1 236 ? 24.895 4.069 3.656 1.00 29.59 236 ILE A C 1
ATOM 1756 O O . ILE A 1 236 ? 25.061 5.221 3.278 1.00 27.97 236 ILE A O 1
ATOM 1761 N N . LEU A 1 237 ? 25.481 3.040 3.071 1.00 19.96 237 LEU A N 1
ATOM 1762 C CA . LEU A 1 237 ? 26.376 3.202 1.927 1.00 22.44 237 LEU A CA 1
ATOM 1763 C C . LEU A 1 237 ? 25.739 3.066 0.550 1.00 21.14 237 LEU A C 1
ATOM 1764 O O . LEU A 1 237 ? 26.449 3.109 -0.461 1.00 20.45 237 LEU A O 1
ATOM 1769 N N . LYS A 1 238 ? 24.414 2.910 0.508 1.00 26.71 238 LYS A N 1
ATOM 1770 C CA . LYS A 1 238 ? 23.690 2.743 -0.747 1.00 23.29 238 LYS A CA 1
ATOM 1771 C C . LYS A 1 238 ? 23.924 3.885 -1.752 1.00 21.10 238 LYS A C 1
ATOM 1772 O O . LYS A 1 238 ? 24.113 3.606 -2.930 1.00 29.48 238 LYS A O 1
ATOM 1778 N N . PRO A 1 239 ? 23.954 5.154 -1.296 1.00 24.50 239 PRO A N 1
ATOM 1779 C CA . PRO A 1 239 ? 24.277 6.249 -2.243 1.00 28.22 239 PRO A CA 1
ATOM 1780 C C . PRO A 1 239 ? 25.611 6.096 -2.974 1.00 34.57 239 PRO A C 1
ATOM 1781 O O . PRO A 1 239 ? 25.768 6.638 -4.066 1.00 30.24 239 PRO A O 1
ATOM 1785 N N . PHE A 1 240 ? 26.531 5.343 -2.371 1.00 28.64 240 PHE A N 1
ATOM 1786 C CA . PHE A 1 240 ? 27.843 5.012 -2.960 1.00 27.57 240 PHE A CA 1
ATOM 1787 C C . PHE A 1 240 ? 27.946 3.598 -3.542 1.00 32.11 240 PHE A C 1
ATOM 1788 O O . PHE A 1 240 ? 29.042 3.154 -3.893 1.00 35.29 240 PHE A O 1
ATOM 1796 N N . LYS A 1 241 ? 26.821 2.883 -3.628 1.00 26.37 241 LYS A N 1
ATOM 1797 C CA . LYS A 1 241 ? 26.798 1.491 -4.129 1.00 30.62 241 LYS A CA 1
ATOM 1798 C C . LYS A 1 241 ? 27.944 0.649 -3.518 1.00 40.21 241 LYS A C 1
ATOM 1799 O O . LYS A 1 241 ? 28.620 -0.128 -4.213 1.00 37.84 241 LYS A O 1
ATOM 1805 N N . ALA A 1 242 ? 28.169 0.830 -2.217 1.00 28.75 242 ALA A N 1
ATOM 1806 C CA . ALA A 1 242 ? 29.325 0.205 -1.546 1.00 24.46 242 ALA A CA 1
ATOM 1807 C C . ALA A 1 242 ? 28.928 -0.815 -0.466 1.00 21.95 242 ALA A C 1
ATOM 1808 O O . ALA A 1 242 ? 27.840 -0.748 0.121 1.00 28.23 242 ALA A O 1
ATOM 1810 N N . ASP A 1 243 ? 29.837 -1.754 -0.234 1.00 22.25 243 ASP A N 1
ATOM 1811 C CA . ASP A 1 243 ? 29.698 -2.827 0.760 1.00 22.88 243 ASP A CA 1
ATOM 1812 C C . ASP A 1 243 ? 30.141 -2.416 2.172 1.00 26.18 243 ASP A C 1
ATOM 1813 O O . ASP A 1 243 ? 29.502 -2.742 3.163 1.00 25.00 243 ASP A O 1
ATOM 1818 N N . ALA A 1 244 ? 31.288 -1.747 2.228 1.00 20.77 244 ALA A N 1
ATOM 1819 C CA . ALA A 1 244 ? 32.049 -1.537 3.475 1.00 17.22 244 ALA A CA 1
ATOM 1820 C C . ALA A 1 244 ? 33.181 -0.512 3.253 1.00 16.81 244 ALA A C 1
ATOM 1821 O O . ALA A 1 244 ? 33.416 -0.056 2.147 1.00 15.38 244 ALA A O 1
ATOM 1823 N N . PHE A 1 245 ? 33.865 -0.189 4.346 1.00 13.27 245 PHE A N 1
ATOM 1824 C CA . PHE A 1 245 ? 35.148 0.510 4.289 1.00 10.29 245 PHE A CA 1
ATOM 1825 C C . PHE A 1 245 ? 36.301 -0.446 4.530 1.00 14.68 245 PHE A C 1
ATOM 1826 O O . PHE A 1 245 ? 36.201 -1.404 5.315 1.00 16.17 245 PHE A O 1
ATOM 1834 N N . THR A 1 246 ? 37.398 -0.188 3.842 1.00 13.16 246 THR A N 1
ATOM 1835 C CA . THR A 1 246 ? 38.687 -0.856 4.123 1.00 13.23 246 THR A CA 1
ATOM 1836 C C . THR A 1 246 ? 39.773 0.154 4.502 1.00 13.87 246 THR A C 1
ATOM 1837 O O . THR A 1 246 ? 39.541 1.360 4.481 1.00 9.52 246 THR A O 1
ATOM 1841 N N . LEU A 1 247 ? 40.956 -0.328 4.841 1.00 11.61 247 LEU A N 1
ATOM 1842 C CA . LEU A 1 247 ? 42.051 0.601 5.184 1.00 11.38 247 LEU A CA 1
ATOM 1843 C C . LEU A 1 247 ? 42.794 1.125 3.989 1.00 19.56 247 LEU A C 1
ATOM 1844 O O . LEU A 1 247 ? 42.890 0.452 2.969 1.00 21.02 247 LEU A O 1
ATOM 1849 N N . VAL A 1 248 ? 43.349 2.330 4.163 1.00 13.38 248 VAL A N 1
ATOM 1850 C CA . VAL A 1 248 ? 44.308 2.907 3.210 1.00 13.03 248 VAL A CA 1
ATOM 1851 C C . VAL A 1 248 ? 45.370 3.670 3.985 1.00 14.74 248 VAL A C 1
ATOM 1852 O O . VAL A 1 248 ? 45.136 4.072 5.137 1.00 13.86 248 VAL A O 1
ATOM 1856 N N . THR A 1 249 ? 46.525 3.860 3.330 1.00 12.44 249 THR A N 1
ATOM 1857 C CA . THR A 1 249 ? 47.614 4.701 3.860 1.00 12.61 249 THR A CA 1
ATOM 1858 C C . THR A 1 249 ? 48.123 5.624 2.764 1.00 15.77 249 THR A C 1
ATOM 1859 O O . THR A 1 249 ? 47.751 5.495 1.593 1.00 14.39 249 THR A O 1
ATOM 1863 N N . ASP A 1 250 ? 49.012 6.531 3.161 1.00 12.28 250 ASP A N 1
ATOM 1864 C CA . ASP A 1 250 ? 49.576 7.523 2.232 1.00 12.19 250 ASP A CA 1
ATOM 1865 C C . ASP A 1 250 ? 50.180 6.906 0.961 1.00 10.20 250 ASP A C 1
ATOM 1866 O O . ASP A 1 250 ? 50.028 7.465 -0.136 1.00 9.97 250 ASP A O 1
ATOM 1871 N N . GLN A 1 251 ? 50.899 5.787 1.116 1.00 13.37 251 GLN A N 1
ATOM 1872 C CA . GLN A 1 251 ? 51.596 5.157 -0.033 1.00 12.16 251 GLN A CA 1
ATOM 1873 C C . GLN A 1 251 ? 50.658 4.720 -1.150 1.00 12.44 251 GLN A C 1
ATOM 1874 O O . GLN A 1 251 ? 51.066 4.648 -2.301 1.00 14.01 251 GLN A O 1
ATOM 1880 N N . ASP A 1 252 ? 49.392 4.447 -0.805 1.00 10.54 252 ASP A N 1
ATOM 1881 C CA . ASP A 1 252 ? 48.389 4.044 -1.809 1.00 12.37 252 ASP A CA 1
ATOM 1882 C C . ASP A 1 252 ? 48.147 5.154 -2.861 1.00 12.37 252 ASP A C 1
ATOM 1883 O O . ASP A 1 252 ? 47.629 4.865 -3.945 1.00 15.24 252 ASP A O 1
ATOM 1888 N N . TYR A 1 253 ? 48.550 6.393 -2.543 1.00 9.73 253 TYR A N 1
ATOM 1889 C CA . TYR A 1 253 ? 48.328 7.544 -3.437 1.00 12.18 253 TYR A CA 1
ATOM 1890 C C . TYR A 1 253 ? 49.584 7.950 -4.240 1.00 10.59 253 TYR A C 1
ATOM 1891 O O . TYR A 1 253 ? 49.573 8.922 -5.005 1.00 10.80 253 TYR A O 1
ATOM 1900 N N . ASP A 1 254 ? 50.653 7.164 -4.108 1.00 11.27 254 ASP A N 1
ATOM 1901 C CA . ASP A 1 254 ? 51.839 7.386 -4.947 1.00 13.40 254 ASP A CA 1
ATOM 1902 C C . ASP A 1 254 ? 51.527 7.262 -6.430 1.00 12.22 254 ASP A C 1
ATOM 1903 O O . ASP A 1 254 ? 52.103 7.961 -7.214 1.00 15.56 254 ASP A O 1
ATOM 1908 N N . VAL A 1 255 ? 50.590 6.409 -6.819 1.00 15.22 255 VAL A N 1
ATOM 1909 C CA . VAL A 1 255 ? 50.188 6.304 -8.253 1.00 15.37 255 VAL A CA 1
ATOM 1910 C C . VAL A 1 255 ? 49.630 7.635 -8.794 1.00 12.84 255 VAL A C 1
ATOM 1911 O O . VAL A 1 255 ? 49.808 7.986 -9.961 1.00 13.58 255 VAL A O 1
ATOM 1915 N N . VAL A 1 256 ? 48.969 8.386 -7.914 1.00 10.23 256 VAL A N 1
ATOM 1916 C CA . VAL A 1 256 ? 48.404 9.694 -8.249 1.00 10.65 256 VAL A CA 1
ATOM 1917 C C . VAL A 1 256 ? 49.481 10.762 -8.307 1.00 14.63 256 VAL A C 1
ATOM 1918 O O . VAL A 1 256 ? 49.445 11.629 -9.188 1.00 12.41 256 VAL A O 1
ATOM 1922 N N . ARG A 1 257 ? 50.400 10.722 -7.349 1.00 13.26 257 ARG A N 1
ATOM 1923 C CA . ARG A 1 257 ? 51.596 11.596 -7.412 1.00 12.32 257 ARG A CA 1
ATOM 1924 C C . ARG A 1 257 ? 52.292 11.432 -8.769 1.00 10.56 257 ARG A C 1
ATOM 1925 O O . ARG A 1 257 ? 52.606 12.425 -9.419 1.00 14.44 257 ARG A O 1
ATOM 1933 N N . ASN A 1 258 ? 52.476 10.188 -9.177 1.00 13.60 258 ASN A N 1
ATOM 1934 C CA . ASN A 1 258 ? 53.211 9.821 -10.401 1.00 18.29 258 ASN A CA 1
ATOM 1935 C C . ASN A 1 258 ? 52.435 10.386 -11.620 1.00 17.29 258 ASN A C 1
ATOM 1936 O O . ASN A 1 258 ? 52.979 11.048 -12.485 1.00 14.69 258 ASN A O 1
ATOM 1945 N N . LEU A 1 259 ? 51.127 10.192 -11.662 1.00 18.75 259 LEU A N 1
ATOM 1946 C CA . LEU A 1 259 ? 50.347 10.773 -12.762 1.00 17.50 259 LEU A CA 1
ATOM 1947 C C . LEU A 1 259 ? 50.411 12.312 -12.836 1.00 13.26 259 LEU A C 1
ATOM 1948 O O . LEU A 1 259 ? 50.515 12.922 -13.911 1.00 13.27 259 LEU A O 1
ATOM 1953 N N . GLY A 1 260 ? 50.424 12.943 -11.682 1.00 13.41 260 GLY A N 1
ATOM 1954 C CA . GLY A 1 260 ? 50.557 14.394 -11.603 1.00 17.40 260 GLY A CA 1
ATOM 1955 C C . GLY A 1 260 ? 51.879 14.874 -12.178 1.00 22.48 260 GLY A C 1
ATOM 1956 O O . GLY A 1 260 ? 51.916 15.889 -12.847 1.00 21.89 260 GLY A O 1
ATOM 1957 N N . GLU A 1 261 ? 52.940 14.113 -11.916 1.00 17.41 261 GLU A N 1
ATOM 1958 C CA . GLU A 1 261 ? 54.284 14.358 -12.529 1.00 21.22 261 GLU A CA 1
ATOM 1959 C C . GLU A 1 261 ? 54.269 14.180 -14.054 1.00 19.55 261 GLU A C 1
ATOM 1960 O O . GLU A 1 261 ? 54.755 15.020 -14.813 1.00 26.36 261 GLU A O 1
ATOM 1966 N N . VAL A 1 262 ? 53.674 13.085 -14.495 1.00 15.11 262 VAL A N 1
ATOM 1967 C CA . VAL A 1 262 ? 53.579 12.749 -15.941 1.00 18.87 262 VAL A CA 1
ATOM 1968 C C . VAL A 1 262 ? 52.979 13.920 -16.725 1.00 22.59 262 VAL A C 1
ATOM 1969 O O . VAL A 1 262 ? 53.455 14.278 -17.799 1.00 21.10 262 VAL A O 1
ATOM 1973 N N . LEU A 1 263 ? 51.938 14.524 -16.168 1.00 20.59 263 LEU A N 1
ATOM 1974 C CA . LEU A 1 263 ? 51.203 15.617 -16.856 1.00 20.27 263 LEU A CA 1
ATOM 1975 C C . LEU A 1 263 ? 51.724 17.027 -16.581 1.00 28.17 263 LEU A C 1
ATOM 1976 O O . LEU A 1 263 ? 51.212 18.003 -17.130 1.00 28.20 263 LEU A O 1
ATOM 1981 N N . GLU A 1 264 ? 52.770 17.109 -15.769 1.00 31.57 264 GLU A N 1
ATOM 1982 C CA . GLU A 1 264 ? 53.433 18.379 -15.430 1.00 34.06 264 GLU A CA 1
ATOM 1983 C C . GLU A 1 264 ? 52.460 19.419 -14.898 1.00 30.77 264 GLU A C 1
ATOM 1984 O O . GLU A 1 264 ? 52.564 20.597 -15.242 1.00 46.74 264 GLU A O 1
ATOM 1990 N N . LEU A 1 265 ? 51.534 18.999 -14.035 1.00 42.59 265 LEU A N 1
ATOM 1991 C CA . LEU A 1 265 ? 50.556 19.961 -13.547 1.00 56.78 265 LEU A CA 1
ATOM 1992 C C . LEU A 1 265 ? 51.134 20.849 -12.441 1.00 44.95 265 LEU A C 1
ATOM 1993 O O . LEU A 1 265 ? 51.798 20.371 -11.512 1.00 54.87 265 LEU A O 1
ATOM 1998 N N . ASN A 1 266 ? 50.839 22.145 -12.589 1.00 46.42 266 ASN A N 1
ATOM 1999 C CA . ASN A 1 266 ? 51.272 23.248 -11.692 1.00 36.61 266 ASN A CA 1
ATOM 2000 C C . ASN A 1 266 ? 50.176 23.765 -10.773 1.00 38.17 266 ASN A C 1
ATOM 2001 O O . ASN A 1 266 ? 49.416 24.672 -11.155 1.00 48.96 266 ASN A O 1
ATOM 2006 N N . PHE A 1 267 ? 50.094 23.234 -9.564 1.00 36.45 267 PHE A N 1
ATOM 2007 C CA . PHE A 1 267 ? 49.069 23.727 -8.637 1.00 35.19 267 PHE A CA 1
ATOM 2008 C C . PHE A 1 267 ? 49.510 24.915 -7.827 1.00 40.96 267 PHE A C 1
ATOM 2009 O O . PHE A 1 267 ? 48.700 25.769 -7.467 1.00 59.87 267 PHE A O 1
ATOM 2017 N N . GLU A 1 268 ? 50.813 24.971 -7.600 1.00 39.32 268 GLU A N 1
ATOM 2018 C CA . GLU A 1 268 ? 51.489 26.031 -6.842 1.00 35.77 268 GLU A CA 1
ATOM 2019 C C . GLU A 1 268 ? 50.945 27.441 -7.094 1.00 40.83 268 GLU A C 1
ATOM 2020 O O . GLU A 1 268 ? 50.716 27.827 -8.242 1.00 61.05 268 GLU A O 1
ATOM 2026 N N . LYS B 1 9 ? 39.714 -10.067 -3.874 1.00 48.95 9 LYS B N 1
ATOM 2027 C CA . LYS B 1 9 ? 38.733 -10.739 -2.959 1.00 37.01 9 LYS B CA 1
ATOM 2028 C C . LYS B 1 9 ? 39.357 -11.980 -2.291 1.00 33.36 9 LYS B C 1
ATOM 2029 O O . LYS B 1 9 ? 39.759 -11.951 -1.122 1.00 45.06 9 LYS B O 1
ATOM 2035 N N . ALA B 1 10 ? 39.460 -13.058 -3.037 1.00 36.57 10 ALA B N 1
ATOM 2036 C CA . ALA B 1 10 ? 40.221 -14.212 -2.575 1.00 29.63 10 ALA B CA 1
ATOM 2037 C C . ALA B 1 10 ? 41.727 -13.999 -2.767 1.00 37.49 10 ALA B C 1
ATOM 2038 O O . ALA B 1 10 ? 42.530 -14.690 -2.140 1.00 27.07 10 ALA B O 1
ATOM 2040 N N . ASN B 1 11 ? 42.096 -13.058 -3.639 1.00 26.69 11 ASN B N 1
ATOM 2041 C CA . ASN B 1 11 ? 43.507 -12.740 -3.903 1.00 29.33 11 ASN B CA 1
ATOM 2042 C C . ASN B 1 11 ? 43.753 -11.221 -4.004 1.00 58.38 11 ASN B C 1
ATOM 2043 O O . ASN B 1 11 ? 44.072 -10.698 -5.066 1.00 37.19 11 ASN B O 1
ATOM 2048 N N . PRO B 1 12 ? 43.644 -10.510 -2.868 1.00 38.91 12 PRO B N 1
ATOM 2049 C CA . PRO B 1 12 ? 43.817 -9.063 -2.889 1.00 27.19 12 PRO B CA 1
ATOM 2050 C C . PRO B 1 12 ? 45.275 -8.643 -3.021 1.00 34.11 12 PRO B C 1
ATOM 2051 O O . PRO B 1 12 ? 46.194 -9.366 -2.607 1.00 25.72 12 PRO B O 1
ATOM 2055 N N . GLN B 1 13 ? 45.468 -7.472 -3.620 1.00 26.66 13 GLN B N 1
ATOM 2056 C CA . GLN B 1 13 ? 46.794 -6.860 -3.766 1.00 22.63 13 GLN B CA 1
ATOM 2057 C C . GLN B 1 13 ? 47.244 -6.286 -2.417 1.00 32.43 13 GLN B C 1
ATOM 2058 O O . GLN B 1 13 ? 48.441 -6.190 -2.132 1.00 33.38 13 GLN B O 1
ATOM 2064 N N . LYS B 1 14 ? 46.250 -5.881 -1.629 1.00 20.49 14 LYS B N 1
ATOM 2065 C CA . LYS B 1 14 ? 46.438 -5.289 -0.296 1.00 34.76 14 LYS B CA 1
ATOM 2066 C C . LYS B 1 14 ? 45.908 -6.229 0.800 1.00 26.21 14 LYS B C 1
ATOM 2067 O O . LYS B 1 14 ? 44.767 -6.679 0.719 1.00 35.56 14 LYS B O 1
ATOM 2073 N N . LEU B 1 15 ? 46.725 -6.524 1.819 1.00 26.44 15 LEU B N 1
ATOM 2074 C CA . LEU B 1 15 ? 46.289 -7.361 2.959 1.00 25.20 15 LEU B CA 1
ATOM 2075 C C . LEU B 1 15 ? 46.043 -6.561 4.250 1.00 17.72 15 LEU B C 1
ATOM 2076 O O . LEU B 1 15 ? 46.912 -5.858 4.720 1.00 24.00 15 LEU B O 1
ATOM 2081 N N . VAL B 1 16 ? 44.844 -6.699 4.799 1.00 17.77 16 VAL B N 1
ATOM 2082 C CA . VAL B 1 16 ? 44.469 -6.027 6.062 1.00 22.26 16 VAL B CA 1
ATOM 2083 C C . VAL B 1 16 ? 44.832 -6.968 7.205 1.00 19.09 16 VAL B C 1
ATOM 2084 O O . VAL B 1 16 ? 44.253 -8.057 7.353 1.00 18.31 16 VAL B O 1
ATOM 2088 N N . VAL B 1 17 ? 45.747 -6.517 8.046 1.00 18.34 17 VAL B N 1
ATOM 2089 C CA . VAL B 1 17 ? 46.271 -7.364 9.120 1.00 16.48 17 VAL B CA 1
ATOM 2090 C C . VAL B 1 17 ? 46.047 -6.719 10.479 1.00 19.71 17 VAL B C 1
ATOM 2091 O O . VAL B 1 17 ? 46.605 -5.658 10.766 1.00 18.74 17 VAL B O 1
ATOM 2095 N N . ALA B 1 18 ? 45.245 -7.389 11.294 1.00 13.63 18 ALA B N 1
ATOM 2096 C CA . ALA B 1 18 ? 45.001 -6.963 12.666 1.00 15.10 18 ALA B CA 1
ATOM 2097 C C . ALA B 1 18 ? 45.974 -7.571 13.650 1.00 17.31 18 ALA B C 1
ATOM 2098 O O . ALA B 1 18 ? 46.302 -8.778 13.599 1.00 15.43 18 ALA B O 1
ATOM 2100 N N . LEU B 1 19 ? 46.411 -6.716 14.572 1.00 17.72 19 LEU B N 1
ATOM 2101 C CA . LEU B 1 19 ? 47.345 -7.097 15.637 1.00 13.86 19 LEU B CA 1
ATOM 2102 C C . LEU B 1 19 ? 46.686 -6.844 16.989 1.00 15.13 19 LEU B C 1
ATOM 2103 O O . LEU B 1 19 ? 46.095 -5.815 17.229 1.00 14.03 19 LEU B O 1
ATOM 2108 N N . LEU B 1 20 ? 46.781 -7.826 17.864 1.00 12.54 20 LEU B N 1
ATOM 2109 C CA . LEU B 1 20 ? 46.179 -7.738 19.182 1.00 10.86 20 LEU B CA 1
ATOM 2110 C C . LEU B 1 20 ? 46.758 -6.549 19.978 1.00 11.38 20 LEU B C 1
ATOM 2111 O O . LEU B 1 20 ? 47.976 -6.415 20.050 1.00 10.93 20 LEU B O 1
ATOM 2116 N N . PRO B 1 21 ? 45.884 -5.714 20.586 1.00 11.44 21 PRO B N 1
ATOM 2117 C CA . PRO B 1 21 ? 46.296 -4.614 21.412 1.00 13.03 21 PRO B CA 1
ATOM 2118 C C . PRO B 1 21 ? 46.700 -5.081 22.811 1.00 11.95 21 PRO B C 1
ATOM 2119 O O . PRO B 1 21 ? 46.121 -4.658 23.787 1.00 11.76 21 PRO B O 1
ATOM 2123 N N . ASP B 1 22 ? 47.703 -5.970 22.884 1.00 8.75 22 ASP B N 1
ATOM 2124 C CA . ASP B 1 22 ? 48.208 -6.455 24.188 1.00 11.22 22 ASP B CA 1
ATOM 2125 C C . ASP B 1 22 ? 49.035 -5.418 24.933 1.00 13.80 22 ASP B C 1
ATOM 2126 O O . ASP B 1 22 ? 49.185 -5.492 26.136 1.00 13.72 22 ASP B O 1
ATOM 2131 N N . GLU B 1 23 ? 49.531 -4.437 24.182 1.00 14.48 23 GLU B N 1
ATOM 2132 C CA . GLU B 1 23 ? 50.235 -3.278 24.706 1.00 12.53 23 GLU B CA 1
ATOM 2133 C C . GLU B 1 23 ? 49.765 -2.049 23.914 1.00 12.85 23 GLU B C 1
ATOM 2134 O O . GLU B 1 23 ? 48.968 -2.183 23.027 1.00 13.06 23 GLU B O 1
ATOM 2140 N N . SER B 1 24 ? 50.315 -0.879 24.253 1.00 16.04 24 SER B N 1
ATOM 2141 C CA . SER B 1 24 ? 50.051 0.371 23.531 1.00 16.43 24 SER B CA 1
ATOM 2142 C C . SER B 1 24 ? 50.203 0.123 22.021 1.00 15.12 24 SER B C 1
ATOM 2143 O O . SER B 1 24 ? 51.096 -0.616 21.595 1.00 14.75 24 SER B O 1
ATOM 2146 N N . ALA B 1 25 ? 49.329 0.745 21.244 1.00 14.55 25 ALA B N 1
ATOM 2147 C CA . ALA B 1 25 ? 49.348 0.551 19.772 1.00 19.52 25 ALA B CA 1
ATOM 2148 C C . ALA B 1 25 ? 50.734 0.812 19.184 1.00 18.91 25 ALA B C 1
ATOM 2149 O O . ALA B 1 25 ? 51.187 0.100 18.296 1.00 17.64 25 ALA B O 1
ATOM 2151 N N . ALA B 1 26 ? 51.405 1.846 19.684 1.00 17.38 26 ALA B N 1
ATOM 2152 C CA . ALA B 1 26 ? 52.723 2.256 19.157 1.00 21.54 26 ALA B CA 1
ATOM 2153 C C . ALA B 1 26 ? 53.753 1.159 19.357 1.00 20.42 26 ALA B C 1
ATOM 2154 O O . ALA B 1 26 ? 54.606 0.916 18.506 1.00 21.53 26 ALA B O 1
ATOM 2156 N N . THR B 1 27 ? 53.668 0.481 20.490 1.00 14.98 27 THR B N 1
ATOM 2157 C CA . THR B 1 27 ? 54.586 -0.593 20.816 1.00 15.74 27 THR B CA 1
ATOM 2158 C C . THR B 1 27 ? 54.268 -1.784 19.903 1.00 15.54 27 THR B C 1
ATOM 2159 O O . THR B 1 27 ? 55.184 -2.385 19.364 1.00 14.86 27 THR B O 1
ATOM 2163 N N . VAL B 1 28 ? 52.981 -2.123 19.770 1.00 12.26 28 VAL B N 1
ATOM 2164 C CA . VAL B 1 28 ? 52.553 -3.250 18.912 1.00 12.64 28 VAL B CA 1
ATOM 2165 C C . VAL B 1 28 ? 53.021 -3.015 17.467 1.00 15.62 28 VAL B C 1
ATOM 2166 O O . VAL B 1 28 ? 53.633 -3.875 16.827 1.00 14.92 28 VAL B O 1
ATOM 2170 N N . ILE B 1 29 ? 52.713 -1.829 16.955 1.00 14.68 29 ILE B N 1
ATOM 2171 C CA . ILE B 1 29 ? 53.125 -1.486 15.567 1.00 16.71 29 ILE B CA 1
ATOM 2172 C C . ILE B 1 29 ? 54.627 -1.568 15.340 1.00 15.50 29 ILE B C 1
ATOM 2173 O O . ILE B 1 29 ? 55.075 -2.183 14.368 1.00 22.24 29 ILE B O 1
ATOM 2178 N N . GLN B 1 30 ? 55.403 -0.932 16.220 1.00 16.71 30 GLN B N 1
ATOM 2179 C CA . GLN B 1 30 ? 56.860 -0.964 16.141 1.00 22.80 30 GLN B CA 1
ATOM 2180 C C . GLN B 1 30 ? 57.404 -2.393 16.185 1.00 26.16 30 GLN B C 1
ATOM 2181 O O . GLN B 1 30 ? 58.299 -2.744 15.414 1.00 22.40 30 GLN B O 1
ATOM 2187 N N . ASN B 1 31 ? 56.843 -3.234 17.046 1.00 20.02 31 ASN B N 1
ATOM 2188 C CA . ASN B 1 31 ? 57.317 -4.632 17.125 1.00 18.07 31 ASN B CA 1
ATOM 2189 C C . ASN B 1 31 ? 57.091 -5.435 15.824 1.00 14.23 31 ASN B C 1
ATOM 2190 O O . ASN B 1 31 ? 57.853 -6.383 15.533 1.00 17.75 31 ASN B O 1
ATOM 2195 N N . ASN B 1 32 ? 56.030 -5.098 15.106 1.00 13.06 32 ASN B N 1
ATOM 2196 C CA . ASN B 1 32 ? 55.583 -5.801 13.873 1.00 14.38 32 ASN B CA 1
ATOM 2197 C C . ASN B 1 32 ? 56.110 -5.216 12.545 1.00 21.79 32 ASN B C 1
ATOM 2198 O O . ASN B 1 32 ? 55.886 -5.793 11.482 1.00 19.77 32 ASN B O 1
ATOM 2203 N N . LYS B 1 33 ? 56.840 -4.111 12.622 1.00 19.84 33 LYS B N 1
ATOM 2204 C CA . LYS B 1 33 ? 57.305 -3.416 11.384 1.00 20.77 33 LYS B CA 1
ATOM 2205 C C . LYS B 1 33 ? 58.161 -4.343 10.536 1.00 20.67 33 LYS B C 1
ATOM 2206 O O . LYS B 1 33 ? 57.940 -4.480 9.308 1.00 19.88 33 LYS B O 1
ATOM 2212 N N . GLY B 1 34 ? 59.127 -4.998 11.190 1.00 17.54 34 GLY B N 1
ATOM 2213 C CA . GLY B 1 34 ? 60.036 -5.893 10.468 1.00 19.50 34 GLY B CA 1
ATOM 2214 C C . GLY B 1 34 ? 59.277 -7.023 9.779 1.00 17.31 34 GLY B C 1
ATOM 2215 O O . GLY B 1 34 ? 59.456 -7.335 8.593 1.00 18.75 34 GLY B O 1
ATOM 2216 N N . LEU B 1 35 ? 58.400 -7.649 10.544 1.00 14.62 35 LEU B N 1
ATOM 2217 C CA . LEU B 1 35 ? 57.656 -8.780 10.023 1.00 14.69 35 LEU B CA 1
ATOM 2218 C C . LEU B 1 35 ? 56.748 -8.321 8.871 1.00 14.07 35 LEU B C 1
ATOM 2219 O O . LEU B 1 35 ? 56.575 -9.050 7.873 1.00 16.54 35 LEU B O 1
ATOM 2224 N N . GLU B 1 36 ? 56.132 -7.141 9.007 1.00 18.29 36 GLU B N 1
ATOM 2225 C CA . GLU B 1 36 ? 55.304 -6.568 7.929 1.00 16.94 36 GLU B CA 1
ATOM 2226 C C . GLU B 1 36 ? 56.105 -6.478 6.639 1.00 15.14 36 GLU B C 1
ATOM 2227 O O . GLU B 1 36 ? 55.658 -6.931 5.581 1.00 19.12 36 GLU B O 1
ATOM 2233 N N . MET B 1 37 ? 57.288 -5.881 6.749 1.00 14.38 37 MET B N 1
ATOM 2234 C CA . MET B 1 37 ? 58.160 -5.699 5.550 1.00 18.10 37 MET B CA 1
ATOM 2235 C C . MET B 1 37 ? 58.615 -7.023 4.923 1.00 20.57 37 MET B C 1
ATOM 2236 O O . MET B 1 37 ? 58.641 -7.187 3.697 1.00 20.96 37 MET B O 1
ATOM 2241 N N . TYR B 1 38 ? 58.976 -7.973 5.773 1.00 19.34 38 TYR B N 1
ATOM 2242 C CA . TYR B 1 38 ? 59.293 -9.342 5.318 1.00 24.48 38 TYR B CA 1
ATOM 2243 C C . TYR B 1 38 ? 58.168 -9.965 4.490 1.00 17.91 38 TYR B C 1
ATOM 2244 O O . TYR B 1 38 ? 58.401 -10.478 3.384 1.00 21.11 38 TYR B O 1
ATOM 2253 N N . LEU B 1 39 ? 56.963 -9.913 5.027 1.00 14.39 39 LEU B N 1
ATOM 2254 C CA . LEU B 1 39 ? 55.786 -10.494 4.362 1.00 15.15 39 LEU B CA 1
ATOM 2255 C C . LEU B 1 39 ? 55.454 -9.799 3.043 1.00 22.38 39 LEU B C 1
ATOM 2256 O O . LEU B 1 39 ? 55.193 -10.463 2.034 1.00 20.65 39 LEU B O 1
ATOM 2261 N N . GLU B 1 40 ? 55.465 -8.476 3.055 1.00 18.39 40 GLU B N 1
ATOM 2262 C CA . GLU B 1 40 ? 55.196 -7.698 1.808 1.00 21.54 40 GLU B CA 1
ATOM 2263 C C . GLU B 1 40 ? 56.149 -8.108 0.685 1.00 19.86 40 GLU B C 1
ATOM 2264 O O . GLU B 1 40 ? 55.725 -8.342 -0.445 1.00 23.37 40 GLU B O 1
ATOM 2270 N N . ASN B 1 41 ? 57.433 -8.213 1.029 1.00 19.39 41 ASN B N 1
ATOM 2271 C CA . ASN B 1 41 ? 58.492 -8.567 0.038 1.00 21.11 41 ASN B CA 1
ATOM 2272 C C . ASN B 1 41 ? 58.334 -10.027 -0.389 1.00 31.04 41 ASN B C 1
ATOM 2273 O O . ASN B 1 41 ? 58.454 -10.337 -1.557 1.00 29.42 41 ASN B O 1
ATOM 2278 N N . LYS B 1 42 ? 58.037 -10.916 0.564 1.00 22.28 42 LYS B N 1
ATOM 2279 C CA . LYS B 1 42 ? 57.838 -12.359 0.261 1.00 26.14 42 LYS B CA 1
ATOM 2280 C C . LYS B 1 42 ? 56.649 -12.635 -0.615 1.00 24.53 42 LYS B C 1
ATOM 2281 O O . LYS B 1 42 ? 56.740 -13.442 -1.531 1.00 33.41 42 LYS B O 1
ATOM 2287 N N . LEU B 1 43 ? 55.531 -11.990 -0.290 1.00 19.95 43 LEU B N 1
ATOM 2288 C CA . LEU B 1 43 ? 54.255 -12.193 -0.970 1.00 24.88 43 LEU B CA 1
ATOM 2289 C C . LEU B 1 43 ? 54.024 -11.229 -2.154 1.00 23.31 43 LEU B C 1
ATOM 2290 O O . LEU B 1 43 ? 53.089 -11.431 -2.915 1.00 27.62 43 LEU B O 1
ATOM 2295 N N . ASN B 1 44 ? 54.872 -10.210 -2.297 1.00 25.55 44 ASN B N 1
ATOM 2296 C CA . ASN B 1 44 ? 54.668 -9.127 -3.294 1.00 28.18 44 ASN B CA 1
ATOM 2297 C C . ASN B 1 44 ? 53.260 -8.536 -3.149 1.00 29.08 44 ASN B C 1
ATOM 2298 O O . ASN B 1 44 ? 52.466 -8.474 -4.092 1.00 27.63 44 ASN B O 1
ATOM 2303 N N . LYS B 1 45 ? 52.960 -8.126 -1.921 1.00 21.91 45 LYS B N 1
ATOM 2304 C CA . LYS B 1 45 ? 51.672 -7.551 -1.575 1.00 27.01 45 LYS B CA 1
ATOM 2305 C C . LYS B 1 45 ? 51.894 -6.421 -0.604 1.00 32.62 45 LYS B C 1
ATOM 2306 O O . LYS B 1 45 ? 52.925 -6.352 0.063 1.00 28.47 45 LYS B O 1
ATOM 2312 N N . ASP B 1 46 ? 50.928 -5.522 -0.561 1.00 29.26 46 ASP B N 1
ATOM 2313 C CA . ASP B 1 46 ? 50.926 -4.460 0.440 1.00 24.97 46 ASP B CA 1
ATOM 2314 C C . ASP B 1 46 ? 50.201 -5.008 1.665 1.00 23.89 46 ASP B C 1
ATOM 2315 O O . ASP B 1 46 ? 49.196 -5.691 1.559 1.00 27.82 46 ASP B O 1
ATOM 2320 N N . ILE B 1 47 ? 50.737 -4.713 2.829 1.00 26.40 47 ILE B N 1
ATOM 2321 C CA . ILE B 1 47 ? 50.050 -5.013 4.070 1.00 23.94 47 ILE B CA 1
ATOM 2322 C C . ILE B 1 47 ? 49.672 -3.712 4.729 1.00 18.03 47 ILE B C 1
ATOM 2323 O O . ILE B 1 47 ? 50.487 -2.816 4.785 1.00 18.83 47 ILE B O 1
ATOM 2328 N N . GLU B 1 48 ? 48.467 -3.640 5.281 1.00 21.30 48 GLU B N 1
ATOM 2329 C CA . GLU B 1 48 ? 48.092 -2.516 6.150 1.00 18.48 48 GLU B CA 1
ATOM 2330 C C . GLU B 1 48 ? 47.653 -3.027 7.507 1.00 17.90 48 GLU B C 1
ATOM 2331 O O . GLU B 1 48 ? 46.799 -3.912 7.624 1.00 22.74 48 GLU B O 1
ATOM 2337 N N . LEU B 1 49 ? 48.261 -2.436 8.531 1.00 22.17 49 LEU B N 1
ATOM 2338 C CA . LEU B 1 49 ? 48.114 -2.889 9.915 1.00 22.54 49 LEU B CA 1
ATOM 2339 C C . LEU B 1 49 ? 46.949 -2.175 10.619 1.00 17.74 49 LEU B C 1
ATOM 2340 O O . LEU B 1 49 ? 46.665 -1.012 10.351 1.00 18.15 49 LEU B O 1
ATOM 2345 N N . PHE B 1 50 ? 46.259 -2.909 11.483 1.00 18.60 50 PHE B N 1
ATOM 2346 C CA . PHE B 1 50 ? 45.176 -2.371 12.288 1.00 15.81 50 PHE B CA 1
ATOM 2347 C C . PHE B 1 50 ? 45.325 -2.856 13.735 1.00 14.43 50 PHE B C 1
ATOM 2348 O O . PHE B 1 50 ? 45.417 -4.057 13.986 1.00 15.48 50 PHE B O 1
ATOM 2356 N N . VAL B 1 51 ? 45.361 -1.916 14.676 1.00 16.86 51 VAL B N 1
ATOM 2357 C CA . VAL B 1 51 ? 45.407 -2.211 16.113 1.00 17.44 51 VAL B CA 1
ATOM 2358 C C . VAL B 1 51 ? 44.170 -1.576 16.725 1.00 17.38 51 VAL B C 1
ATOM 2359 O O . VAL B 1 51 ? 44.025 -0.357 16.738 1.00 19.58 51 VAL B O 1
ATOM 2363 N N . SER B 1 52 ? 43.286 -2.436 17.199 1.00 13.95 52 SER B N 1
ATOM 2364 C CA . SER B 1 52 ? 42.009 -2.061 17.782 1.00 13.43 52 SER B CA 1
ATOM 2365 C C . SER B 1 52 ? 42.160 -1.390 19.149 1.00 13.30 52 SER B C 1
ATOM 2366 O O . SER B 1 52 ? 43.250 -1.363 19.742 1.00 14.61 52 SER B O 1
ATOM 2369 N N . THR B 1 53 ? 41.035 -0.829 19.600 1.00 13.09 53 THR B N 1
ATOM 2370 C CA . THR B 1 53 ? 40.931 -0.190 20.952 1.00 14.78 53 THR B CA 1
ATOM 2371 C C . THR B 1 53 ? 41.009 -1.199 22.082 1.00 14.85 53 THR B C 1
ATOM 2372 O O . THR B 1 53 ? 41.509 -0.880 23.169 1.00 14.62 53 THR B O 1
ATOM 2376 N N . ASP B 1 54 ? 40.433 -2.359 21.841 1.00 12.87 54 ASP B N 1
ATOM 2377 C CA . ASP B 1 54 ? 40.389 -3.432 22.828 1.00 13.67 54 ASP B CA 1
ATOM 2378 C C . ASP B 1 54 ? 40.183 -4.784 22.117 1.00 10.18 54 ASP B C 1
ATOM 2379 O O . ASP B 1 54 ? 40.043 -4.864 20.860 1.00 13.90 54 ASP B O 1
ATOM 2384 N N . TYR B 1 55 ? 40.170 -5.861 22.894 1.00 10.65 55 TYR B N 1
ATOM 2385 C CA . TYR B 1 55 ? 40.084 -7.181 22.269 1.00 12.17 55 TYR B CA 1
ATOM 2386 C C . TYR B 1 55 ? 38.725 -7.465 21.629 1.00 15.13 55 TYR B C 1
ATOM 2387 O O . TYR B 1 55 ? 38.671 -8.023 20.509 1.00 14.84 55 TYR B O 1
ATOM 2396 N N . SER B 1 56 ? 37.659 -7.095 22.325 1.00 13.77 56 SER B N 1
ATOM 2397 C CA . SER B 1 56 ? 36.279 -7.282 21.774 1.00 18.53 56 SER B CA 1
ATOM 2398 C C . SER B 1 56 ? 36.078 -6.574 20.433 1.00 16.22 56 SER B C 1
ATOM 2399 O O . SER B 1 56 ? 35.461 -7.131 19.514 1.00 16.96 56 SER B O 1
ATOM 2402 N N . SER B 1 57 ? 36.679 -5.401 20.287 1.00 14.77 57 SER B N 1
ATOM 2403 C CA . SER B 1 57 ? 36.602 -4.636 19.019 1.00 17.20 57 SER B CA 1
ATOM 2404 C C . SER B 1 57 ? 37.318 -5.348 17.862 1.00 16.40 57 SER B C 1
ATOM 2405 O O . SER B 1 57 ? 36.827 -5.386 16.729 1.00 17.17 57 SER B O 1
ATOM 2408 N N . MET B 1 58 ? 38.487 -5.930 18.156 1.00 14.51 58 MET B N 1
ATOM 2409 C CA . MET B 1 58 ? 39.202 -6.756 17.166 1.00 14.33 58 MET B CA 1
ATOM 2410 C C . MET B 1 58 ? 38.375 -7.987 16.758 1.00 15.52 58 MET B C 1
ATOM 2411 O O . MET B 1 58 ? 38.301 -8.334 15.594 1.00 17.74 58 MET B O 1
ATOM 2416 N N . ILE B 1 59 ? 37.709 -8.619 17.725 1.00 14.98 59 ILE B N 1
ATOM 2417 C CA . ILE B 1 59 ? 36.853 -9.784 17.467 1.00 19.53 59 ILE B CA 1
ATOM 2418 C C . ILE B 1 59 ? 35.650 -9.374 16.588 1.00 19.07 59 ILE B C 1
ATOM 2419 O O . ILE B 1 59 ? 35.259 -10.077 15.632 1.00 19.54 59 ILE B O 1
ATOM 2424 N N . GLU B 1 60 ? 35.090 -8.225 16.912 1.00 16.58 60 GLU B N 1
ATOM 2425 C CA . GLU B 1 60 ? 34.000 -7.654 16.108 1.00 20.11 60 GLU B CA 1
ATOM 2426 C C . GLU B 1 60 ? 34.400 -7.459 14.666 1.00 19.90 60 GLU B C 1
ATOM 2427 O O . GLU B 1 60 ? 33.712 -7.929 13.727 1.00 19.34 60 GLU B O 1
ATOM 2433 N N . VAL B 1 61 ? 35.500 -6.747 14.482 1.00 17.51 61 VAL B N 1
ATOM 2434 C CA . VAL B 1 61 ? 36.016 -6.452 13.137 1.00 21.02 61 VAL B CA 1
ATOM 2435 C C . VAL B 1 61 ? 36.279 -7.769 12.369 1.00 24.25 61 VAL B C 1
ATOM 2436 O O . VAL B 1 61 ? 35.987 -7.862 11.177 1.00 23.04 61 VAL B O 1
ATOM 2440 N N . ALA B 1 62 ? 36.833 -8.776 13.060 1.00 20.50 62 ALA B N 1
ATOM 2441 C CA . ALA B 1 62 ? 36.999 -10.131 12.484 1.00 24.70 62 ALA B CA 1
ATOM 2442 C C . ALA B 1 62 ? 35.663 -10.783 12.073 1.00 23.96 62 ALA B C 1
ATOM 2443 O O . ALA B 1 62 ? 35.538 -11.359 10.975 1.00 30.22 62 ALA B O 1
ATOM 2445 N N . SER B 1 63 ? 34.687 -10.718 12.962 1.00 21.79 63 SER B N 1
ATOM 2446 C CA . SER B 1 63 ? 33.340 -11.305 12.710 1.00 24.21 63 SER B CA 1
ATOM 2447 C C . SER B 1 63 ? 32.610 -10.707 11.484 1.00 26.88 63 SER B C 1
ATOM 2448 O O . SER B 1 63 ? 31.803 -11.384 10.855 1.00 35.62 63 SER B O 1
ATOM 2451 N N . LYS B 1 64 ? 32.954 -9.478 11.129 1.00 24.50 64 LYS B N 1
ATOM 2452 C CA . LYS B 1 64 ? 32.356 -8.768 9.995 1.00 25.06 64 LYS B CA 1
ATOM 2453 C C . LYS B 1 64 ? 33.134 -8.933 8.691 1.00 29.92 64 LYS B C 1
ATOM 2454 O O . LYS B 1 64 ? 32.782 -8.339 7.685 1.00 27.74 64 LYS B O 1
ATOM 2460 N N . GLY B 1 65 ? 34.201 -9.720 8.707 1.00 27.41 65 GLY B N 1
ATOM 2461 C CA . GLY B 1 65 ? 34.924 -10.062 7.465 1.00 25.82 65 GLY B CA 1
ATOM 2462 C C . GLY B 1 65 ? 35.877 -9.011 6.920 1.00 28.98 65 GLY B C 1
ATOM 2463 O O . GLY B 1 65 ? 36.214 -9.041 5.749 1.00 29.66 65 GLY B O 1
ATOM 2464 N N . ARG B 1 66 ? 36.352 -8.101 7.774 1.00 17.23 66 ARG B N 1
ATOM 2465 C CA . ARG B 1 66 ? 37.215 -6.960 7.325 1.00 19.58 66 ARG B CA 1
ATOM 2466 C C . ARG B 1 66 ? 38.698 -7.310 7.304 1.00 21.75 66 ARG B C 1
ATOM 2467 O O . ARG B 1 66 ? 39.507 -6.570 6.755 1.00 22.63 66 ARG B O 1
ATOM 2475 N N . LEU B 1 67 ? 39.044 -8.467 7.861 1.00 23.82 67 LEU B N 1
ATOM 2476 C CA . LEU B 1 67 ? 40.456 -8.859 8.033 1.00 22.75 67 LEU B CA 1
ATOM 2477 C C . LEU B 1 67 ? 40.885 -9.981 7.081 1.00 21.53 67 LEU B C 1
ATOM 2478 O O . LEU B 1 67 ? 40.096 -10.890 6.778 1.00 24.73 67 LEU B O 1
ATOM 2483 N N . ASP B 1 68 ? 42.115 -9.881 6.595 1.00 20.80 68 ASP B N 1
ATOM 2484 C CA . ASP B 1 68 ? 42.775 -10.966 5.834 1.00 16.23 68 ASP B CA 1
ATOM 2485 C C . ASP B 1 68 ? 43.664 -11.832 6.749 1.00 19.36 68 ASP B C 1
ATOM 2486 O O . ASP B 1 68 ? 43.576 -13.056 6.705 1.00 20.77 68 ASP B O 1
ATOM 2491 N N . LEU B 1 69 ? 44.464 -11.200 7.609 1.00 19.90 69 LEU B N 1
ATOM 2492 C CA . LEU B 1 69 ? 45.196 -11.918 8.690 1.00 15.25 69 LEU B CA 1
ATOM 2493 C C . LEU B 1 69 ? 44.921 -11.215 10.027 1.00 17.96 69 LEU B C 1
ATOM 2494 O O . LEU B 1 69 ? 44.617 -10.024 10.068 1.00 14.42 69 LEU B O 1
ATOM 2499 N N . ALA B 1 70 ? 45.052 -11.982 11.100 1.00 12.82 70 ALA B N 1
ATOM 2500 C CA . ALA B 1 70 ? 44.898 -11.481 12.461 1.00 13.31 70 ALA B CA 1
ATOM 2501 C C . ALA B 1 70 ? 45.743 -12.247 13.461 1.00 15.78 70 ALA B C 1
ATOM 2502 O O . ALA B 1 70 ? 45.683 -13.492 13.555 1.00 16.14 70 ALA B O 1
ATOM 2504 N N . TYR B 1 71 ? 46.494 -11.478 14.248 1.00 15.31 71 TYR B N 1
ATOM 2505 C CA . TYR B 1 71 ? 47.338 -12.035 15.321 1.00 12.98 71 TYR B CA 1
ATOM 2506 C C . TYR B 1 71 ? 46.570 -11.919 16.621 1.00 12.61 71 TYR B C 1
ATOM 2507 O O . TYR B 1 71 ? 46.539 -10.859 17.222 1.00 12.12 71 TYR B O 1
ATOM 2516 N N . PHE B 1 72 ? 45.927 -13.020 17.019 1.00 11.84 72 PHE B N 1
ATOM 2517 C CA . PHE B 1 72 ? 45.015 -13.042 18.151 1.00 11.49 72 PHE B CA 1
ATOM 2518 C C . PHE B 1 72 ? 45.735 -13.612 19.382 1.00 11.65 72 PHE B C 1
ATOM 2519 O O . PHE B 1 72 ? 46.727 -14.344 19.241 1.00 11.51 72 PHE B O 1
ATOM 2527 N N . GLY B 1 73 ? 45.243 -13.320 20.580 1.00 10.70 73 GLY B N 1
ATOM 2528 C CA . GLY B 1 73 ? 45.640 -14.078 21.765 1.00 13.26 73 GLY B CA 1
ATOM 2529 C C . GLY B 1 73 ? 44.855 -15.372 21.812 1.00 13.83 73 GLY B C 1
ATOM 2530 O O . GLY B 1 73 ? 43.898 -15.530 21.062 1.00 13.45 73 GLY B O 1
ATOM 2531 N N . PRO B 1 74 ? 45.262 -16.323 22.649 1.00 11.73 74 PRO B N 1
ATOM 2532 C CA . PRO B 1 74 ? 44.523 -17.614 22.627 1.00 11.67 74 PRO B CA 1
ATOM 2533 C C . PRO B 1 74 ? 43.019 -17.536 22.912 1.00 16.45 74 PRO B C 1
ATOM 2534 O O . PRO B 1 74 ? 42.242 -18.094 22.167 1.00 14.68 74 PRO B O 1
ATOM 2538 N N . LEU B 1 75 ? 42.618 -16.811 23.927 1.00 10.80 75 LEU B N 1
ATOM 2539 C CA . LEU B 1 75 ? 41.162 -16.708 24.268 1.00 12.81 75 LEU B CA 1
ATOM 2540 C C . LEU B 1 75 ? 40.393 -15.918 23.215 1.00 14.67 75 LEU B C 1
ATOM 2541 O O . LEU B 1 75 ? 39.326 -16.326 22.779 1.00 15.16 75 LEU B O 1
ATOM 2546 N N . SER B 1 76 ? 40.933 -14.784 22.814 1.00 10.64 76 SER B N 1
ATOM 2547 C CA . SER B 1 76 ? 40.331 -13.924 21.797 1.00 15.33 76 SER B CA 1
ATOM 2548 C C . SER B 1 76 ? 40.210 -14.678 20.473 1.00 17.62 76 SER B C 1
ATOM 2549 O O . SER B 1 76 ? 39.203 -14.570 19.771 1.00 15.25 76 SER B O 1
ATOM 2552 N N . TYR B 1 77 ? 41.182 -15.528 20.178 1.00 13.30 77 TYR B N 1
ATOM 2553 C CA . TYR B 1 77 ? 41.066 -16.427 19.006 1.00 13.93 77 TYR B CA 1
ATOM 2554 C C . TYR B 1 77 ? 39.831 -17.363 19.123 1.00 18.76 77 TYR B C 1
ATOM 2555 O O . TYR B 1 77 ? 39.048 -17.459 18.203 1.00 16.16 77 TYR B O 1
ATOM 2564 N N . VAL B 1 78 ? 39.697 -18.046 20.254 1.00 14.58 78 VAL B N 1
ATOM 2565 C CA . VAL B 1 78 ? 38.586 -19.003 20.492 1.00 21.02 78 VAL B CA 1
ATOM 2566 C C . VAL B 1 78 ? 37.241 -18.284 20.385 1.00 22.55 78 VAL B C 1
ATOM 2567 O O . VAL B 1 78 ? 36.295 -18.798 19.775 1.00 18.74 78 VAL B O 1
ATOM 2571 N N . LEU B 1 79 ? 37.170 -17.093 20.963 1.00 19.48 79 LEU B N 1
ATOM 2572 C CA . LEU B 1 79 ? 35.940 -16.248 20.850 1.00 15.74 79 LEU B CA 1
ATOM 2573 C C . LEU B 1 79 ? 35.664 -15.861 19.384 1.00 22.87 79 LEU B C 1
ATOM 2574 O O . LEU B 1 79 ? 34.570 -16.079 18.866 1.00 23.85 79 LEU B O 1
ATOM 2579 N N . ALA B 1 80 ? 36.676 -15.338 18.710 1.00 16.61 80 ALA B N 1
ATOM 2580 C CA . ALA B 1 80 ? 36.607 -14.964 17.287 1.00 18.18 80 ALA B CA 1
ATOM 2581 C C . ALA B 1 80 ? 36.213 -16.117 16.351 1.00 20.03 80 ALA B C 1
ATOM 2582 O O . ALA B 1 80 ? 35.481 -15.911 15.399 1.00 18.89 80 ALA B O 1
ATOM 2584 N N . LYS B 1 81 ? 36.720 -17.313 16.641 1.00 16.94 81 LYS B N 1
ATOM 2585 C CA . LYS B 1 81 ? 36.505 -18.500 15.817 1.00 13.66 81 LYS B CA 1
ATOM 2586 C C . LYS B 1 81 ? 35.033 -18.922 15.832 1.00 20.49 81 LYS B C 1
ATOM 2587 O O . LYS B 1 81 ? 34.550 -19.482 14.862 1.00 22.92 81 LYS B O 1
ATOM 2593 N N . THR B 1 82 ? 34.352 -18.618 16.921 1.00 15.62 82 THR B N 1
ATOM 2594 C CA . THR B 1 82 ? 32.871 -18.930 17.014 1.00 22.76 82 THR B CA 1
ATOM 2595 C C . THR B 1 82 ? 32.043 -18.035 16.089 1.00 26.63 82 THR B C 1
ATOM 2596 O O . THR B 1 82 ? 30.864 -18.307 15.877 1.00 31.35 82 THR B O 1
ATOM 2600 N N . LYS B 1 83 ? 32.636 -16.973 15.555 1.00 24.43 83 LYS B N 1
ATOM 2601 C CA . LYS B 1 83 ? 31.886 -15.991 14.745 1.00 30.49 83 LYS B CA 1
ATOM 2602 C C . LYS B 1 83 ? 32.576 -15.413 13.522 1.00 25.57 83 LYS B C 1
ATOM 2603 O O . LYS B 1 83 ? 32.093 -14.425 12.972 1.00 22.53 83 LYS B O 1
ATOM 2609 N N . SER B 1 84 ? 33.677 -16.047 13.091 1.00 17.28 84 SER B N 1
ATOM 2610 C CA . SER B 1 84 ? 34.475 -15.587 11.973 1.00 24.35 84 SER B CA 1
ATOM 2611 C C . SER B 1 84 ? 34.955 -16.773 11.163 1.00 18.71 84 SER B C 1
ATOM 2612 O O . SER B 1 84 ? 35.243 -17.844 11.708 1.00 24.40 84 SER B O 1
ATOM 2615 N N . ASN B 1 85 ? 35.126 -16.527 9.874 1.00 24.27 85 ASN B N 1
ATOM 2616 C CA . ASN B 1 85 ? 35.642 -17.534 8.957 1.00 29.16 85 ASN B CA 1
ATOM 2617 C C . ASN B 1 85 ? 37.167 -17.406 8.925 1.00 26.40 85 ASN B C 1
ATOM 2618 O O . ASN B 1 85 ? 37.734 -16.908 7.951 1.00 24.31 85 ASN B O 1
ATOM 2623 N N . ILE B 1 86 ? 37.790 -17.855 10.017 1.00 23.55 86 ILE B N 1
ATOM 2624 C CA . ILE B 1 86 ? 39.261 -17.754 10.215 1.00 18.82 86 ILE B CA 1
ATOM 2625 C C . ILE B 1 86 ? 39.843 -19.085 10.563 1.00 19.54 86 ILE B C 1
ATOM 2626 O O . ILE B 1 86 ? 39.174 -19.926 11.133 1.00 16.57 86 ILE B O 1
ATOM 2631 N N . GLU B 1 87 ? 41.123 -19.246 10.251 1.00 17.53 87 GLU B N 1
ATOM 2632 C CA . GLU B 1 87 ? 41.853 -20.424 10.668 1.00 17.51 87 GLU B CA 1
ATOM 2633 C C . GLU B 1 87 ? 43.263 -20.033 11.163 1.00 13.17 87 GLU B C 1
ATOM 2634 O O . GLU B 1 87 ? 43.952 -19.240 10.510 1.00 16.15 87 GLU B O 1
ATOM 2640 N N . PRO B 1 88 ? 43.690 -20.675 12.251 1.00 14.74 88 PRO B N 1
ATOM 2641 C CA . PRO B 1 88 ? 45.043 -20.488 12.778 1.00 13.83 88 PRO B CA 1
ATOM 2642 C C . PRO B 1 88 ? 46.011 -21.261 11.918 1.00 17.22 88 PRO B C 1
ATOM 2643 O O . PRO B 1 88 ? 45.662 -22.322 11.355 1.00 17.95 88 PRO B O 1
ATOM 2647 N N . PHE B 1 89 ? 47.197 -20.701 11.751 1.00 15.57 89 PHE B N 1
ATOM 2648 C CA . PHE B 1 89 ? 48.217 -21.349 10.930 1.00 16.62 89 PHE B CA 1
ATOM 2649 C C . PHE B 1 89 ? 49.658 -21.295 11.414 1.00 18.27 89 PHE B C 1
ATOM 2650 O O . PHE B 1 89 ? 50.453 -22.087 10.940 1.00 20.08 89 PHE B O 1
ATOM 2658 N N . ALA B 1 90 ? 49.968 -20.424 12.369 1.00 13.12 90 ALA B N 1
ATOM 2659 C CA . ALA B 1 90 ? 51.361 -20.318 12.856 1.00 12.26 90 ALA B CA 1
ATOM 2660 C C . ALA B 1 90 ? 51.411 -19.684 14.208 1.00 13.63 90 ALA B C 1
ATOM 2661 O O . ALA B 1 90 ? 50.510 -18.960 14.596 1.00 11.72 90 ALA B O 1
ATOM 2663 N N . ALA B 1 91 ? 52.489 -19.970 14.924 1.00 10.32 91 ALA B N 1
ATOM 2664 C CA . ALA B 1 91 ? 52.730 -19.383 16.235 1.00 10.06 91 ALA B CA 1
ATOM 2665 C C . ALA B 1 91 ? 54.233 -19.310 16.496 1.00 12.15 91 ALA B C 1
ATOM 2666 O O . ALA B 1 91 ? 55.008 -20.094 15.931 1.00 12.23 91 ALA B O 1
ATOM 2668 N N . LEU B 1 92 ? 54.625 -18.362 17.364 1.00 9.93 92 LEU B N 1
ATOM 2669 C CA . LEU B 1 92 ? 56.061 -18.198 17.717 1.00 10.48 92 LEU B CA 1
ATOM 2670 C C . LEU B 1 92 ? 56.631 -19.436 18.348 1.00 11.76 92 LEU B C 1
ATOM 2671 O O . LEU B 1 92 ? 55.986 -20.066 19.193 1.00 10.50 92 LEU B O 1
ATOM 2676 N N . GLU B 1 93 ? 57.874 -19.708 18.013 1.00 12.88 93 GLU B N 1
ATOM 2677 C CA . GLU B 1 93 ? 58.655 -20.802 18.647 1.00 13.65 93 GLU B CA 1
ATOM 2678 C C . GLU B 1 93 ? 59.902 -20.193 19.311 1.00 13.12 93 GLU B C 1
ATOM 2679 O O . GLU B 1 93 ? 60.590 -19.397 18.694 1.00 12.52 93 GLU B O 1
ATOM 2685 N N . LYS B 1 94 ? 60.143 -20.541 20.558 1.00 17.92 94 LYS B N 1
ATOM 2686 C CA . LYS B 1 94 ? 61.369 -20.134 21.318 1.00 22.35 94 LYS B CA 1
ATOM 2687 C C . LYS B 1 94 ? 61.896 -21.359 22.069 1.00 28.00 94 LYS B C 1
ATOM 2688 O O . LYS B 1 94 ? 61.106 -22.129 22.620 1.00 26.81 94 LYS B O 1
ATOM 2694 N N . ASP B 1 95 ? 63.211 -21.550 22.070 1.00 48.93 95 ASP B N 1
ATOM 2695 C CA . ASP B 1 95 ? 63.850 -22.723 22.735 1.00 55.40 95 ASP B CA 1
ATOM 2696 C C . ASP B 1 95 ? 63.169 -24.043 22.363 1.00 35.39 95 ASP B C 1
ATOM 2697 O O . ASP B 1 95 ? 63.023 -24.944 23.203 1.00 52.86 95 ASP B O 1
ATOM 2702 N N . GLY B 1 96 ? 62.702 -24.133 21.121 1.00 25.54 96 GLY B N 1
ATOM 2703 C CA . GLY B 1 96 ? 61.963 -25.311 20.650 1.00 25.51 96 GLY B CA 1
ATOM 2704 C C . GLY B 1 96 ? 60.526 -25.497 21.130 1.00 31.45 96 GLY B C 1
ATOM 2705 O O . GLY B 1 96 ? 59.907 -26.524 20.856 1.00 40.60 96 GLY B O 1
ATOM 2706 N N . LYS B 1 97 ? 59.984 -24.517 21.832 1.00 28.24 97 LYS B N 1
ATOM 2707 C CA . LYS B 1 97 ? 58.611 -24.626 22.337 1.00 27.98 97 LYS B CA 1
ATOM 2708 C C . LYS B 1 97 ? 57.732 -23.559 21.729 1.00 20.66 97 LYS B C 1
ATOM 2709 O O . LYS B 1 97 ? 58.219 -22.506 21.324 1.00 24.20 97 LYS B O 1
ATOM 2715 N N . ASN B 1 98 ? 56.439 -23.844 21.680 1.00 19.26 98 ASN B N 1
ATOM 2716 C CA . ASN B 1 98 ? 55.437 -22.882 21.183 1.00 18.52 98 ASN B CA 1
ATOM 2717 C C . ASN B 1 98 ? 54.408 -22.571 22.236 1.00 15.54 98 ASN B C 1
ATOM 2718 O O . ASN B 1 98 ? 53.195 -22.588 21.967 1.00 17.38 98 ASN B O 1
ATOM 2723 N N . THR B 1 99 ? 54.902 -22.291 23.434 1.00 14.34 99 THR B N 1
ATOM 2724 C CA . THR B 1 99 ? 54.059 -21.995 24.595 1.00 14.53 99 THR B CA 1
ATOM 2725 C C . THR B 1 99 ? 54.512 -20.702 25.298 1.00 14.37 99 THR B C 1
ATOM 2726 O O . THR B 1 99 ? 55.593 -20.146 25.017 1.00 14.98 99 THR B O 1
ATOM 2730 N N . TYR B 1 100 ? 53.650 -20.224 26.179 1.00 11.93 100 TYR B N 1
ATOM 2731 C CA . TYR B 1 100 ? 53.990 -19.074 27.052 1.00 13.27 100 TYR B CA 1
ATOM 2732 C C . TYR B 1 100 ? 53.289 -19.236 28.397 1.00 11.30 100 TYR B C 1
ATOM 2733 O O . TYR B 1 100 ? 52.356 -20.011 28.534 1.00 15.15 100 TYR B O 1
ATOM 2742 N N . GLN B 1 101 ? 53.755 -18.458 29.371 1.00 10.98 101 GLN B N 1
ATOM 2743 C CA . GLN B 1 101 ? 53.229 -18.448 30.705 1.00 11.77 101 GLN B CA 1
ATOM 2744 C C . GLN B 1 101 ? 52.678 -17.076 31.084 1.00 14.91 101 GLN B C 1
ATOM 2745 O O . GLN B 1 101 ? 53.096 -16.037 30.561 1.00 14.08 101 GLN B O 1
ATOM 2751 N N . ALA B 1 102 ? 51.754 -17.110 32.029 1.00 16.57 102 ALA B N 1
ATOM 2752 C CA . ALA B 1 102 ? 51.302 -15.938 32.728 1.00 13.55 102 ALA B CA 1
ATOM 2753 C C . ALA B 1 102 ? 52.019 -15.810 34.049 1.00 16.51 102 ALA B C 1
ATOM 2754 O O . ALA B 1 102 ? 52.503 -16.814 34.593 1.00 18.46 102 ALA B O 1
ATOM 2756 N N . LEU B 1 103 ? 52.101 -14.577 34.523 1.00 15.39 103 LEU B N 1
ATOM 2757 C CA . LEU B 1 103 ? 52.639 -14.231 35.849 1.00 15.12 103 LEU B CA 1
ATOM 2758 C C . LEU B 1 103 ? 51.578 -13.613 36.729 1.00 15.27 103 LEU B C 1
ATOM 2759 O O . LEU B 1 103 ? 50.706 -12.857 36.259 1.00 14.75 103 LEU B O 1
ATOM 2764 N N . VAL B 1 104 ? 51.615 -13.964 38.003 1.00 17.32 104 VAL B N 1
ATOM 2765 C CA . VAL B 1 104 ? 50.991 -13.152 39.022 1.00 15.29 104 VAL B CA 1
ATOM 2766 C C . VAL B 1 104 ? 52.110 -12.376 39.660 1.00 16.79 104 VAL B C 1
ATOM 2767 O O . VAL B 1 104 ? 53.063 -12.960 40.176 1.00 17.33 104 VAL B O 1
ATOM 2771 N N . ILE B 1 105 ? 51.994 -11.056 39.604 1.00 15.47 105 ILE B N 1
ATOM 2772 C CA . ILE B 1 105 ? 53.014 -10.156 40.156 1.00 14.72 105 ILE B CA 1
ATOM 2773 C C . ILE B 1 105 ? 52.469 -9.329 41.329 1.00 18.70 105 ILE B C 1
ATOM 2774 O O . ILE B 1 105 ? 51.253 -9.159 41.499 1.00 14.32 105 ILE B O 1
ATOM 2779 N N . GLY B 1 106 ? 53.399 -8.850 42.141 1.00 19.76 106 GLY B N 1
ATOM 2780 C CA . GLY B 1 106 ? 53.090 -8.009 43.300 1.00 18.87 106 GLY B CA 1
ATOM 2781 C C . GLY B 1 106 ? 53.942 -6.769 43.382 1.00 16.21 106 GLY B C 1
ATOM 2782 O O . GLY B 1 106 ? 55.063 -6.715 42.855 1.00 18.32 106 GLY B O 1
ATOM 2783 N N . ASN B 1 107 ? 53.412 -5.762 44.076 1.00 17.66 107 ASN B N 1
ATOM 2784 C CA . ASN B 1 107 ? 54.121 -4.522 44.301 1.00 19.26 107 ASN B CA 1
ATOM 2785 C C . ASN B 1 107 ? 55.155 -4.755 45.395 1.00 22.48 107 ASN B C 1
ATOM 2786 O O . ASN B 1 107 ? 54.791 -5.178 46.498 1.00 22.46 107 ASN B O 1
ATOM 2791 N N . ALA B 1 108 ? 56.401 -4.420 45.081 1.00 17.74 108 ALA B N 1
ATOM 2792 C CA . ALA B 1 108 ? 57.569 -4.695 45.957 1.00 19.51 108 ALA B CA 1
ATOM 2793 C C . ALA B 1 108 ? 57.558 -3.807 47.201 1.00 23.63 108 ALA B C 1
ATOM 2794 O O . ALA B 1 108 ? 57.748 -4.303 48.308 1.00 22.04 108 ALA B O 1
ATOM 2796 N N . GLU B 1 109 ? 57.305 -2.516 47.015 1.00 18.79 109 GLU B N 1
ATOM 2797 C CA . GLU B 1 109 ? 57.359 -1.528 48.122 1.00 21.07 109 GLU B CA 1
ATOM 2798 C C . GLU B 1 109 ? 56.349 -1.845 49.232 1.00 23.89 109 GLU B C 1
ATOM 2799 O O . GLU B 1 109 ? 56.639 -1.625 50.406 1.00 28.57 109 GLU B O 1
ATOM 2805 N N . ALA B 1 110 ? 55.204 -2.412 48.858 1.00 21.80 110 ALA B N 1
ATOM 2806 C CA . ALA B 1 110 ? 54.152 -2.867 49.805 1.00 23.95 110 ALA B CA 1
ATOM 2807 C C . ALA B 1 110 ? 54.302 -4.314 50.324 1.00 23.92 110 ALA B C 1
ATOM 2808 O O . ALA B 1 110 ? 53.469 -4.784 51.073 1.00 27.06 110 ALA B O 1
ATOM 2810 N N . GLY B 1 111 ? 55.358 -5.004 49.915 1.00 23.89 111 GLY B N 1
ATOM 2811 C CA . GLY B 1 111 ? 55.629 -6.390 50.350 1.00 33.29 111 GLY B CA 1
ATOM 2812 C C . GLY B 1 111 ? 54.624 -7.421 49.880 1.00 35.58 111 GLY B C 1
ATOM 2813 O O . GLY B 1 111 ? 54.350 -8.388 50.591 1.00 32.26 111 GLY B O 1
ATOM 2814 N N . ILE B 1 112 ? 54.090 -7.229 48.670 1.00 22.61 112 ILE B N 1
ATOM 2815 C CA . ILE B 1 112 ? 53.118 -8.189 48.108 1.00 23.11 112 ILE B CA 1
ATOM 2816 C C . ILE B 1 112 ? 53.931 -9.322 47.439 1.00 30.40 112 ILE B C 1
ATOM 2817 O O . ILE B 1 112 ? 54.226 -9.317 46.243 1.00 29.78 112 ILE B O 1
ATOM 2822 N N . ASN B 1 113 ? 54.323 -10.281 48.262 1.00 27.42 113 ASN B N 1
ATOM 2823 C CA . ASN B 1 113 ? 55.197 -11.395 47.828 1.00 27.75 113 ASN B CA 1
ATOM 2824 C C . ASN B 1 113 ? 54.557 -12.767 47.926 1.00 21.02 113 ASN B C 1
ATOM 2825 O O . ASN B 1 113 ? 55.235 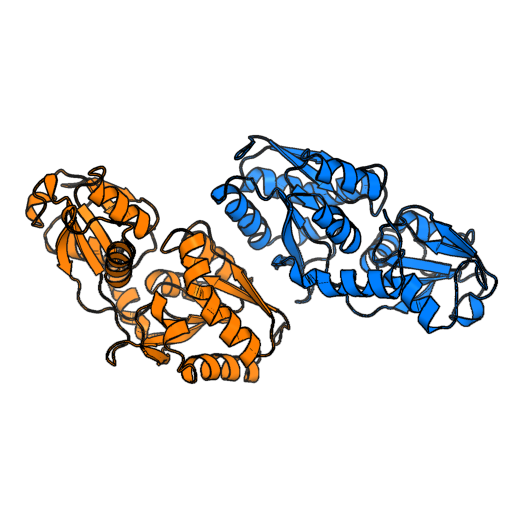-13.783 47.787 1.00 29.89 113 ASN B O 1
ATOM 2830 N N . SER B 1 114 ? 53.256 -12.794 48.168 1.00 21.30 114 SER B N 1
ATOM 2831 C CA . SER B 1 114 ? 52.517 -14.042 48.313 1.00 23.98 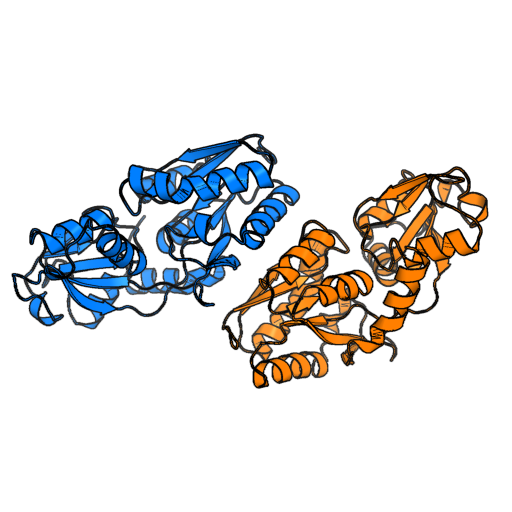114 SER B CA 1
ATOM 2832 C C . SER B 1 114 ? 51.068 -13.838 47.929 1.00 21.42 114 SER B C 1
ATOM 2833 O O . SER B 1 114 ? 50.586 -12.704 47.863 1.00 28.20 114 SER B O 1
ATOM 2836 N N . TYR B 1 115 ? 50.382 -14.944 47.661 1.00 23.40 115 TYR B N 1
ATOM 2837 C CA . TYR B 1 115 ? 48.926 -14.923 47.425 1.00 24.92 115 TYR B CA 1
ATOM 2838 C C . TYR B 1 115 ? 48.168 -14.392 48.641 1.00 34.36 115 TYR B C 1
ATOM 2839 O O . TYR B 1 115 ? 47.181 -13.699 48.494 1.00 25.74 115 TYR B O 1
ATOM 2848 N N . GLU B 1 116 ? 48.653 -14.740 49.830 1.00 36.06 116 GLU B N 1
ATOM 2849 C CA . GLU B 1 116 ? 48.062 -14.308 51.115 1.00 38.14 116 GLU B CA 1
ATOM 2850 C C . GLU B 1 116 ? 47.990 -12.764 51.209 1.00 33.30 116 GLU B C 1
ATOM 2851 O O . GLU B 1 116 ? 46.982 -12.175 51.624 1.00 30.48 116 GLU B O 1
ATOM 2857 N N . LYS B 1 117 ? 49.069 -12.132 50.784 1.00 26.47 117 LYS B N 1
ATOM 2858 C CA . LYS B 1 117 ? 49.182 -10.675 50.753 1.00 25.04 117 LYS B CA 1
ATOM 2859 C C . LYS B 1 117 ? 48.247 -9.927 49.762 1.00 27.62 117 LYS B C 1
ATOM 2860 O O . LYS B 1 117 ? 48.091 -8.715 49.873 1.00 25.86 117 LYS B O 1
ATOM 2866 N N . ILE B 1 118 ? 47.631 -10.641 48.819 1.00 26.52 118 ILE B N 1
ATOM 2867 C CA . ILE B 1 118 ? 46.664 -10.044 47.857 1.00 23.02 118 ILE B CA 1
ATOM 2868 C C . ILE B 1 118 ? 45.297 -9.787 48.520 1.00 33.86 118 ILE B C 1
ATOM 2869 O O . ILE B 1 118 ? 44.501 -8.916 48.096 1.00 22.23 118 ILE B O 1
ATOM 2874 N N . GLU B 1 119 ? 45.011 -10.532 49.584 1.00 28.39 119 GLU B N 1
ATOM 2875 C CA . GLU B 1 119 ? 43.688 -10.435 50.204 1.00 30.77 119 GLU B CA 1
ATOM 2876 C C . GLU B 1 119 ? 43.426 -8.998 50.682 1.00 22.42 119 GLU B C 1
ATOM 2877 O O . GLU B 1 119 ? 44.292 -8.350 51.264 1.00 29.04 119 GLU B O 1
ATOM 2883 N N . GLY B 1 120 ? 42.235 -8.511 50.360 1.00 21.45 120 GLY B N 1
ATOM 2884 C CA . GLY B 1 120 ? 41.773 -7.150 50.713 1.00 25.45 120 GLY B CA 1
ATOM 2885 C C . GLY B 1 120 ? 42.425 -6.005 49.927 1.00 30.76 120 GLY B C 1
ATOM 2886 O O . GLY B 1 120 ? 42.224 -4.835 50.258 1.00 26.00 120 GLY B O 1
ATOM 2887 N N . LYS B 1 121 ? 43.193 -6.338 48.890 1.00 26.09 121 LYS B N 1
ATOM 2888 C CA . LYS B 1 121 ? 43.930 -5.335 48.096 1.00 21.53 121 LYS B CA 1
ATOM 2889 C C . LYS B 1 121 ? 43.417 -5.313 46.656 1.00 25.19 121 LYS B C 1
ATOM 2890 O O . LYS B 1 121 ? 42.411 -5.965 46.350 1.00 23.67 121 LYS B O 1
ATOM 2896 N N . ILE B 1 122 ? 44.084 -4.540 45.792 1.00 23.34 122 ILE B N 1
ATOM 2897 C CA . ILE B 1 122 ? 43.637 -4.356 44.392 1.00 18.43 122 ILE B CA 1
ATOM 2898 C C . ILE B 1 122 ? 44.487 -5.220 43.457 1.00 12.91 122 ILE B C 1
ATOM 2899 O O . ILE B 1 122 ? 45.707 -5.135 43.496 1.00 15.61 122 ILE B O 1
ATOM 2904 N N . MET B 1 123 ? 43.795 -6.026 42.640 1.00 15.99 123 MET B N 1
ATOM 2905 C CA . MET B 1 123 ? 44.381 -6.878 41.607 1.00 16.70 123 MET B CA 1
ATOM 2906 C C . MET B 1 123 ? 44.068 -6.274 40.227 1.00 12.95 123 MET B C 1
ATOM 2907 O O . MET B 1 123 ? 42.899 -6.045 39.873 1.00 14.13 123 MET B O 1
ATOM 2912 N N . ALA B 1 124 ? 45.113 -6.014 39.461 1.00 15.75 124 ALA B N 1
ATOM 2913 C CA . ALA B 1 124 ? 44.953 -5.528 38.072 1.00 13.59 124 ALA B CA 1
ATOM 2914 C C . ALA B 1 124 ? 44.952 -6.663 37.068 1.00 13.25 124 ALA B C 1
ATOM 2915 O O . ALA B 1 124 ? 45.885 -7.492 37.040 1.00 15.37 124 ALA B O 1
ATOM 2917 N N . TYR B 1 125 ? 43.943 -6.633 36.222 1.00 11.33 125 TYR B N 1
ATOM 2918 C CA . TYR B 1 125 ? 43.816 -7.462 35.019 1.00 12.24 125 TYR B CA 1
ATOM 2919 C C . TYR B 1 125 ? 43.890 -6.536 33.791 1.00 15.94 125 TYR B C 1
ATOM 2920 O O . TYR B 1 125 ? 43.702 -5.321 33.902 1.00 13.20 125 TYR B O 1
ATOM 2929 N N . GLY B 1 126 ? 44.163 -7.109 32.629 1.00 12.14 126 GLY B N 1
ATOM 2930 C CA . GLY B 1 126 ? 44.255 -6.308 31.377 1.00 10.99 126 GLY B CA 1
ATOM 2931 C C . GLY B 1 126 ? 42.855 -6.222 30.753 1.00 12.14 126 GLY B C 1
ATOM 2932 O O . GLY B 1 126 ? 41.902 -5.787 31.380 1.00 17.34 126 GLY B O 1
ATOM 2933 N N . ASP B 1 127 ? 42.759 -6.683 29.519 1.00 11.38 127 ASP B N 1
ATOM 2934 C CA . ASP B 1 127 ? 41.489 -6.773 28.801 1.00 12.64 127 ASP B CA 1
ATOM 2935 C C . ASP B 1 127 ? 40.674 -7.946 29.352 1.00 15.31 127 ASP B C 1
ATOM 2936 O O . ASP B 1 127 ? 41.209 -9.007 29.711 1.00 12.72 127 ASP B O 1
ATOM 2941 N N . GLN B 1 128 ? 39.371 -7.766 29.412 1.00 15.24 128 GLN B N 1
ATOM 2942 C CA . GLN B 1 128 ? 38.488 -8.836 29.902 1.00 16.50 128 GLN B CA 1
ATOM 2943 C C . GLN B 1 128 ? 38.572 -10.149 29.089 1.00 13.51 128 GLN B C 1
ATOM 2944 O O . GLN B 1 128 ? 38.366 -11.248 29.634 1.00 14.86 128 GLN B O 1
ATOM 2950 N N . ALA B 1 129 ? 38.894 -10.039 27.809 1.00 15.22 129 ALA B N 1
ATOM 2951 C CA . ALA B 1 129 ? 39.036 -11.207 26.908 1.00 12.89 129 ALA B CA 1
ATOM 2952 C C . ALA B 1 129 ? 40.518 -11.685 26.798 1.00 14.19 129 ALA B C 1
ATOM 2953 O O . ALA B 1 129 ? 40.907 -12.342 25.833 1.00 13.53 129 ALA B O 1
ATOM 2955 N N . SER B 1 130 ? 41.337 -11.326 27.777 1.00 12.73 130 SER B N 1
ATOM 2956 C CA . SER B 1 130 ? 42.747 -11.696 27.780 1.00 12.86 130 SER B CA 1
ATOM 2957 C C . SER B 1 130 ? 42.982 -13.042 28.456 1.00 12.62 130 SER B C 1
ATOM 2958 O O . SER B 1 130 ? 42.457 -13.334 29.522 1.00 14.00 130 SER B O 1
ATOM 2961 N N . THR B 1 131 ? 43.773 -13.860 27.789 1.00 13.08 131 THR B N 1
ATOM 2962 C CA . THR B 1 131 ? 44.208 -15.157 28.367 1.00 13.22 131 THR B CA 1
ATOM 2963 C C . THR B 1 131 ? 45.168 -14.929 29.567 1.00 13.52 131 THR B C 1
ATOM 2964 O O . THR B 1 131 ? 44.844 -15.253 30.713 1.00 14.29 131 THR B O 1
ATOM 2968 N N . SER B 1 132 ? 46.315 -14.313 29.308 1.00 13.30 132 SER B N 1
ATOM 2969 C CA . SER B 1 132 ? 47.387 -14.251 30.319 1.00 12.29 132 SER B CA 1
ATOM 2970 C C . SER B 1 132 ? 47.325 -13.055 31.253 1.00 10.02 132 SER B C 1
ATOM 2971 O O . SER B 1 132 ? 48.025 -13.014 32.272 1.00 11.42 132 SER B O 1
ATOM 2974 N N . SER B 1 133 ? 46.457 -12.074 30.936 1.00 12.93 133 SER B N 1
ATOM 2975 C CA . SER B 1 133 ? 46.163 -10.979 31.873 1.00 11.89 133 SER B CA 1
ATOM 2976 C C . SER B 1 133 ? 44.736 -10.957 32.448 1.00 13.95 133 SER B C 1
ATOM 2977 O O . SER B 1 133 ? 44.320 -9.985 33.076 1.00 12.30 133 SER B O 1
ATOM 2980 N N . HIS B 1 134 ? 44.015 -12.039 32.235 1.00 13.52 134 HIS B N 1
ATOM 2981 C CA . HIS B 1 134 ? 42.729 -12.215 32.938 1.00 15.07 134 HIS B CA 1
ATOM 2982 C C . HIS B 1 134 ? 42.453 -13.672 33.251 1.00 17.02 134 HIS B C 1
ATOM 2983 O O . HIS B 1 134 ? 42.576 -14.067 34.410 1.00 17.77 134 HIS B O 1
ATOM 2990 N N . LEU B 1 135 ? 42.109 -14.454 32.239 1.00 16.96 135 LEU B N 1
ATOM 2991 C CA . LEU B 1 135 ? 41.605 -15.842 32.472 1.00 18.41 135 LEU B CA 1
ATOM 2992 C C . LEU B 1 135 ? 42.580 -16.672 33.314 1.00 19.84 135 LEU B C 1
ATOM 2993 O O . LEU B 1 135 ? 42.222 -17.258 34.338 1.00 20.37 135 LEU B O 1
ATOM 2998 N N . ILE B 1 136 ? 43.812 -16.748 32.853 1.00 14.00 136 ILE B N 1
ATOM 2999 C CA . ILE B 1 136 ? 44.830 -17.565 33.553 1.00 17.64 136 ILE B CA 1
ATOM 3000 C C . ILE B 1 136 ? 45.173 -17.058 34.982 1.00 22.68 136 ILE B C 1
ATOM 3001 O O . ILE B 1 136 ? 45.054 -17.827 35.938 1.00 19.38 136 ILE B O 1
ATOM 3006 N N . PRO B 1 137 ? 45.622 -15.793 35.144 1.00 16.70 137 PRO B N 1
ATOM 3007 C CA . PRO B 1 137 ? 45.891 -15.324 36.507 1.00 15.88 137 PRO B CA 1
ATOM 3008 C C . PRO B 1 137 ? 44.664 -15.348 37.447 1.00 18.30 137 PRO B C 1
ATOM 3009 O O . PRO B 1 137 ? 44.815 -15.616 38.654 1.00 21.50 137 PRO B O 1
ATOM 3013 N N . LYS B 1 138 ? 43.475 -15.084 36.913 1.00 18.20 138 LYS B N 1
ATOM 3014 C CA . LYS B 1 138 ? 42.241 -15.228 37.730 1.00 16.59 138 LYS B CA 1
ATOM 3015 C C . LYS B 1 138 ? 42.060 -16.672 38.215 1.00 25.89 138 LYS B C 1
ATOM 3016 O O . LYS B 1 138 ? 41.781 -16.912 39.392 1.00 22.34 138 LYS B O 1
ATOM 3022 N N . SER B 1 139 ? 42.248 -17.621 37.308 1.00 22.73 139 SER B N 1
ATOM 3023 C CA . SER B 1 139 ? 42.156 -19.050 37.683 1.00 21.67 139 SER B CA 1
ATOM 3024 C C . SER B 1 139 ? 43.184 -19.427 38.766 1.00 23.53 139 SER B C 1
ATOM 3025 O O . SER B 1 139 ? 42.855 -20.136 39.726 1.00 32.84 139 SER B O 1
ATOM 3028 N N . MET B 1 140 ? 44.408 -18.934 38.610 1.00 18.14 140 MET B N 1
ATOM 3029 C CA . MET B 1 140 ? 45.498 -19.059 39.603 1.00 22.84 140 MET B CA 1
ATOM 3030 C C . MET B 1 140 ? 45.171 -18.520 41.015 1.00 32.66 140 MET B C 1
ATOM 3031 O O . MET B 1 140 ? 45.474 -19.170 42.022 1.00 34.74 140 MET B O 1
ATOM 3036 N N . LEU B 1 141 ? 44.575 -17.336 41.078 1.00 25.55 141 LEU B N 1
ATOM 3037 C CA . LEU B 1 141 ? 44.141 -16.741 42.361 1.00 26.50 141 LEU B CA 1
ATOM 3038 C C . LEU B 1 141 ? 42.984 -17.553 42.979 1.00 31.85 141 LEU B C 1
ATOM 3039 O O . LEU B 1 141 ? 42.949 -17.766 44.187 1.00 34.47 141 LEU B O 1
ATOM 3044 N N . LYS B 1 142 ? 42.056 -17.983 42.122 1.00 23.96 142 LYS B N 1
ATOM 3045 C CA . LYS B 1 142 ? 40.864 -18.788 42.488 1.00 24.58 142 LYS B CA 1
ATOM 3046 C C . LYS B 1 142 ? 41.302 -20.123 43.075 1.00 39.41 142 LYS B C 1
ATOM 3047 O O . LYS B 1 142 ? 40.745 -20.533 44.083 1.00 40.75 142 LYS B O 1
ATOM 3053 N N . GLN B 1 143 ? 42.329 -20.753 42.482 1.00 36.79 143 GLN B N 1
ATOM 3054 C CA . GLN B 1 143 ? 42.975 -21.983 43.057 1.00 36.36 143 GLN B CA 1
ATOM 3055 C C . GLN B 1 143 ? 43.349 -21.783 44.521 1.00 45.39 143 GLN B C 1
ATOM 3056 O O . GLN B 1 143 ? 43.273 -22.715 45.309 1.00 57.81 143 GLN B O 1
ATOM 3062 N N . LYS B 1 144 ? 43.783 -20.572 44.859 1.00 39.55 144 LYS B N 1
ATOM 3063 C CA . LYS B 1 144 ? 44.079 -20.188 46.241 1.00 37.30 144 LYS B CA 1
ATOM 3064 C C . LYS B 1 144 ? 42.961 -19.422 46.986 1.00 22.35 144 LYS B C 1
ATOM 3065 O O . LYS B 1 144 ? 43.228 -18.677 47.926 1.00 44.63 144 LYS B O 1
ATOM 3071 N N . GLN B 1 145 ? 41.717 -19.671 46.566 1.00 29.34 145 GLN B N 1
ATOM 3072 C CA . GLN B 1 145 ? 40.489 -19.121 47.183 1.00 56.74 145 GLN B CA 1
ATOM 3073 C C . GLN B 1 145 ? 40.552 -17.615 47.360 1.00 58.88 145 GLN B C 1
ATOM 3074 O O . GLN B 1 145 ? 40.252 -17.068 48.409 1.00 45.10 145 GLN B O 1
ATOM 3080 N N . LEU B 1 146 ? 40.994 -16.961 46.302 1.00 34.10 146 LEU B N 1
ATOM 3081 C CA . LEU B 1 146 ? 40.826 -15.519 46.159 1.00 33.42 146 LEU B CA 1
ATOM 3082 C C . LEU B 1 146 ? 39.776 -15.345 45.084 1.00 28.64 146 LEU B C 1
ATOM 3083 O O . LEU B 1 146 ? 39.930 -15.866 43.975 1.00 28.51 146 LEU B O 1
ATOM 3088 N N . LYS B 1 147 ? 38.699 -14.648 45.422 1.00 23.68 147 LYS B N 1
ATOM 3089 C CA . LYS B 1 147 ? 37.584 -14.436 44.508 1.00 29.43 147 LYS B CA 1
ATOM 3090 C C . LYS B 1 147 ? 37.272 -12.955 44.401 1.00 39.03 147 LYS B C 1
ATOM 3091 O O . LYS B 1 147 ? 37.214 -12.243 45.405 1.00 31.15 147 LYS B O 1
ATOM 3097 N N . ALA B 1 148 ? 37.099 -12.502 43.163 1.00 35.30 148 ALA B N 1
ATOM 3098 C CA . ALA B 1 148 ? 36.905 -11.074 42.875 1.00 59.25 148 ALA B CA 1
ATOM 3099 C C . ALA B 1 148 ? 35.571 -10.609 43.424 1.00 43.56 148 ALA B C 1
ATOM 3100 O O . ALA B 1 148 ? 34.541 -11.240 43.190 1.00 34.51 148 ALA B O 1
ATOM 3102 N N . GLY B 1 149 ? 35.621 -9.513 44.170 1.00 29.67 149 GLY B N 1
ATOM 3103 C CA . GLY B 1 149 ? 34.438 -8.954 44.819 1.00 47.55 149 GLY B CA 1
ATOM 3104 C C . GLY B 1 149 ? 34.063 -9.617 46.129 1.00 49.02 149 GLY B C 1
ATOM 3105 O O . GLY B 1 149 ? 33.034 -9.277 46.697 1.00 41.49 149 GLY B O 1
ATOM 3106 N N . GLU B 1 150 ? 34.892 -10.552 46.595 1.00 33.80 150 GLU B N 1
ATOM 3107 C CA . GLU B 1 150 ? 34.692 -11.240 47.890 1.00 42.99 150 GLU B CA 1
ATOM 3108 C C . GLU B 1 150 ? 35.813 -10.962 48.886 1.00 42.34 150 GLU B C 1
ATOM 3109 O O . GLU B 1 150 ? 35.567 -10.501 50.000 1.00 35.57 150 GLU B O 1
ATOM 3115 N N . ASN B 1 151 ? 37.041 -11.261 48.493 1.00 30.64 151 ASN B N 1
ATOM 3116 C CA . ASN B 1 151 ? 38.209 -10.974 49.358 1.00 29.32 151 ASN B CA 1
ATOM 3117 C C . ASN B 1 151 ? 39.396 -10.281 48.632 1.00 21.01 151 ASN B C 1
ATOM 3118 O O . ASN B 1 151 ? 40.491 -10.160 49.182 1.00 27.83 151 ASN B O 1
ATOM 3123 N N . TYR B 1 152 ? 39.152 -9.818 47.415 1.00 26.62 152 TYR B N 1
ATOM 3124 C CA . TYR B 1 152 ? 39.982 -8.773 46.812 1.00 25.85 152 TYR B CA 1
ATOM 3125 C C . TYR B 1 152 ? 39.126 -7.974 45.825 1.00 24.90 152 TYR B C 1
ATOM 3126 O O . TYR B 1 152 ? 38.024 -8.372 45.457 1.00 27.67 152 TYR B O 1
ATOM 3135 N N . GLU B 1 153 ? 39.671 -6.866 45.360 1.00 22.67 153 GLU B N 1
ATOM 3136 C CA . GLU B 1 153 ? 38.989 -6.010 44.395 1.00 21.39 153 GLU B CA 1
ATOM 3137 C C . GLU B 1 153 ? 39.760 -6.053 43.075 1.00 20.71 153 GLU B C 1
ATOM 3138 O O . GLU B 1 153 ? 40.980 -5.892 43.060 1.00 20.86 153 GLU B O 1
ATOM 3144 N N . GLU B 1 154 ? 39.029 -6.307 41.995 1.00 21.03 154 GLU B N 1
ATOM 3145 C CA . GLU B 1 154 ? 39.643 -6.343 40.670 1.00 21.34 154 GLU B CA 1
ATOM 3146 C C . GLU B 1 154 ? 39.449 -5.017 39.930 1.00 26.01 154 GLU B C 1
ATOM 3147 O O . GLU B 1 154 ? 38.417 -4.365 40.040 1.00 20.82 154 GLU B O 1
ATOM 3153 N N . VAL B 1 155 ? 40.457 -4.642 39.163 1.00 20.20 155 VAL B N 1
ATOM 3154 C CA . VAL B 1 155 ? 40.353 -3.522 38.218 1.00 19.00 155 VAL B CA 1
ATOM 3155 C C . VAL B 1 155 ? 40.870 -4.015 36.856 1.00 19.48 155 VAL B C 1
ATOM 3156 O O . VAL B 1 155 ? 41.868 -4.739 36.781 1.00 18.95 155 VAL B O 1
ATOM 3163 N N . PHE B 1 156 ? 40.169 -3.649 35.795 1.00 15.34 156 PHE B N 1
ATOM 3164 C CA . PHE B 1 156 ? 40.574 -3.969 34.424 1.00 20.05 156 PHE B CA 1
ATOM 3165 C C . PHE B 1 156 ? 41.215 -2.727 33.841 1.00 14.27 156 PHE B C 1
ATOM 3166 O O . PHE B 1 156 ? 40.534 -1.709 33.646 1.00 21.45 156 PHE B O 1
ATOM 3174 N N . VAL B 1 157 ? 42.511 -2.809 33.569 1.00 13.01 157 VAL B N 1
ATOM 3175 C CA . VAL B 1 157 ? 43.278 -1.636 33.041 1.00 14.34 157 VAL B CA 1
ATOM 3176 C C . VAL B 1 157 ? 43.556 -1.750 31.542 1.00 17.56 157 VAL B C 1
ATOM 3177 O O . VAL B 1 157 ? 44.172 -0.861 30.957 1.00 16.28 157 VAL B O 1
ATOM 3181 N N . GLY B 1 158 ? 43.096 -2.840 30.937 1.00 15.15 158 GLY B N 1
ATOM 3182 C CA . GLY B 1 158 ? 42.964 -2.944 29.470 1.00 16.16 158 GLY B CA 1
ATOM 3183 C C . GLY B 1 158 ? 44.079 -3.548 28.637 1.00 11.42 158 GLY B C 1
ATOM 3184 O O . GLY B 1 158 ? 43.869 -3.881 27.469 1.00 13.80 158 GLY B O 1
ATOM 3185 N N . ALA B 1 159 ? 45.283 -3.649 29.189 1.00 11.07 159 ALA B N 1
ATOM 3186 C CA . ALA B 1 159 ? 46.409 -4.206 28.464 1.00 13.08 159 ALA B CA 1
ATOM 3187 C C . ALA B 1 159 ? 47.490 -4.627 29.414 1.00 12.76 159 ALA B C 1
ATOM 3188 O O . ALA B 1 159 ? 47.474 -4.218 30.594 1.00 11.36 159 ALA B O 1
ATOM 3190 N N . HIS B 1 160 ? 48.467 -5.362 28.908 1.00 14.21 160 HIS B N 1
ATOM 3191 C CA . HIS B 1 160 ? 49.569 -5.898 29.744 1.00 11.31 160 HIS B CA 1
ATOM 3192 C C . HIS B 1 160 ? 50.530 -4.847 30.265 1.00 11.30 160 HIS B C 1
ATOM 3193 O O . HIS B 1 160 ? 50.982 -4.939 31.411 1.00 13.29 160 HIS B O 1
ATOM 3200 N N . ASP B 1 161 ? 50.854 -3.855 29.427 1.00 10.29 161 ASP B N 1
ATOM 3201 C CA . ASP B 1 161 ? 51.777 -2.797 29.881 1.00 12.41 161 ASP B CA 1
ATOM 3202 C C . ASP B 1 161 ? 51.070 -1.982 30.969 1.00 10.50 161 ASP B C 1
ATOM 3203 O O . ASP B 1 161 ? 51.694 -1.591 31.968 1.00 14.17 161 ASP B O 1
ATOM 3208 N N . ALA B 1 162 ? 49.766 -1.731 30.781 1.00 11.02 162 ALA B N 1
ATOM 3209 C CA . ALA B 1 162 ? 48.978 -1.009 31.779 1.00 11.88 162 ALA B CA 1
ATOM 3210 C C . ALA B 1 162 ? 48.933 -1.793 33.130 1.00 9.24 162 ALA B C 1
ATOM 3211 O O . ALA B 1 162 ? 49.008 -1.157 34.205 1.00 13.21 162 ALA B O 1
ATOM 3213 N N . VAL B 1 163 ? 48.898 -3.133 33.084 1.00 9.33 163 VAL B N 1
ATOM 3214 C CA . VAL B 1 163 ? 48.947 -3.949 34.323 1.00 11.40 163 VAL B CA 1
ATOM 3215 C C . VAL B 1 163 ? 50.295 -3.673 35.046 1.00 10.37 163 VAL B C 1
ATOM 3216 O O . VAL B 1 163 ? 50.312 -3.301 36.248 1.00 10.97 163 VAL B O 1
ATOM 3220 N N . ALA B 1 164 ? 51.416 -3.831 34.326 1.00 11.77 164 ALA B N 1
ATOM 3221 C CA . ALA B 1 164 ? 52.752 -3.670 34.891 1.00 14.25 164 ALA B CA 1
ATOM 3222 C C . ALA B 1 164 ? 52.946 -2.279 35.509 1.00 16.83 164 ALA B C 1
ATOM 3223 O O . ALA B 1 164 ? 53.450 -2.144 36.629 1.00 13.37 164 ALA B O 1
ATOM 3225 N N . ILE B 1 165 ? 52.527 -1.239 34.785 1.00 11.41 165 ILE B N 1
ATOM 3226 C CA . ILE B 1 165 ? 52.599 0.155 35.238 1.00 14.64 165 ILE B CA 1
ATOM 3227 C C . ILE B 1 165 ? 51.745 0.336 36.490 1.00 12.34 165 ILE B C 1
ATOM 3228 O O . ILE B 1 165 ? 52.208 0.964 37.453 1.00 15.23 165 ILE B O 1
ATOM 3233 N N . ALA B 1 166 ? 50.539 -0.228 36.485 1.00 11.24 166 ALA B N 1
ATOM 3234 C CA . ALA B 1 166 ? 49.645 -0.056 37.648 1.00 12.15 166 ALA B CA 1
ATOM 3235 C C . ALA B 1 166 ? 50.247 -0.658 38.901 1.00 17.33 166 ALA B C 1
ATOM 3236 O O . ALA B 1 166 ? 50.190 -0.053 39.958 1.00 13.35 166 ALA B O 1
ATOM 3238 N N . VAL B 1 167 ? 50.844 -1.833 38.759 1.00 10.61 167 VAL B N 1
ATOM 3239 C CA . VAL B 1 167 ? 51.424 -2.537 39.893 1.00 12.16 167 VAL B CA 1
ATOM 3240 C C . VAL B 1 167 ? 52.718 -1.845 40.312 1.00 10.85 167 VAL B C 1
ATOM 3241 O O . VAL B 1 167 ? 52.952 -1.607 41.518 1.00 13.58 167 VAL B O 1
ATOM 3245 N N . ALA B 1 168 ? 53.565 -1.484 39.357 1.00 13.45 168 ALA B N 1
ATOM 3246 C CA . ALA B 1 168 ? 54.842 -0.814 39.662 1.00 15.94 168 ALA B CA 1
ATOM 3247 C C . ALA B 1 168 ? 54.678 0.525 40.403 1.00 16.94 168 ALA B C 1
ATOM 3248 O O . ALA B 1 168 ? 55.486 0.872 41.266 1.00 22.04 168 ALA B O 1
ATOM 3250 N N . ASN B 1 169 ? 53.642 1.262 40.022 1.00 16.74 169 ASN B N 1
ATOM 3251 C CA . ASN B 1 169 ? 53.326 2.554 40.622 1.00 15.14 169 ASN B CA 1
ATOM 3252 C C . ASN B 1 169 ? 52.440 2.459 41.878 1.00 12.12 169 ASN B C 1
ATOM 3253 O O . ASN B 1 169 ? 52.155 3.457 42.520 1.00 17.23 169 ASN B O 1
ATOM 3258 N N . GLY B 1 170 ? 52.067 1.259 42.242 1.00 13.28 170 GLY B N 1
ATOM 3259 C CA . GLY B 1 170 ? 51.310 1.040 43.497 1.00 12.30 170 GLY B CA 1
ATOM 3260 C C . GLY B 1 170 ? 49.838 1.347 43.471 1.00 20.86 170 GLY B C 1
ATOM 3261 O O . GLY B 1 170 ? 49.165 1.242 44.483 1.00 15.60 170 GLY B O 1
ATOM 3262 N N . LYS B 1 171 ? 49.341 1.734 42.310 1.00 16.72 171 LYS B N 1
ATOM 3263 C CA . LYS B 1 171 ? 47.905 1.906 42.063 1.00 16.85 171 LYS B CA 1
ATOM 3264 C C . LYS B 1 171 ? 47.152 0.593 42.291 1.00 17.93 171 LYS B C 1
ATOM 3265 O O . LYS B 1 171 ? 46.047 0.565 42.881 1.00 15.55 171 LYS B O 1
ATOM 3271 N N . ALA B 1 172 ? 47.750 -0.491 41.808 1.00 14.37 172 ALA B N 1
ATOM 3272 C CA . ALA B 1 172 ? 47.333 -1.842 42.163 1.00 15.98 172 ALA B CA 1
ATOM 3273 C C . ALA B 1 172 ? 48.451 -2.459 42.967 1.00 11.17 172 ALA B C 1
ATOM 3274 O O . ALA B 1 172 ? 49.631 -2.115 42.785 1.00 15.75 172 ALA B O 1
ATOM 3276 N N . GLN B 1 173 ? 48.080 -3.372 43.858 1.00 16.29 173 GLN B N 1
ATOM 3277 C CA . GLN B 1 173 ? 49.055 -4.102 44.671 1.00 16.73 173 GLN B CA 1
ATOM 3278 C C . GLN B 1 173 ? 49.489 -5.467 44.097 1.00 14.92 173 GLN B C 1
ATOM 3279 O O . GLN B 1 173 ? 50.543 -6.003 44.466 1.00 16.40 173 GLN B O 1
ATOM 3285 N N . ALA B 1 174 ? 48.718 -5.982 43.151 1.00 15.10 174 ALA B N 1
ATOM 3286 C CA . ALA B 1 174 ? 49.041 -7.212 42.454 1.00 13.10 174 ALA B CA 1
ATOM 3287 C C . ALA B 1 174 ? 48.481 -7.108 41.057 1.00 13.64 174 ALA B C 1
ATOM 3288 O O . ALA B 1 174 ? 47.605 -6.259 40.768 1.00 12.58 174 ALA B O 1
ATOM 3290 N N . GLY B 1 175 ? 48.942 -7.988 40.190 1.00 16.04 175 GLY B N 1
ATOM 3291 C CA . GLY B 1 175 ? 48.414 -8.029 38.829 1.00 17.85 175 GLY B CA 1
ATOM 3292 C C . GLY B 1 175 ? 48.771 -9.296 38.096 1.00 16.76 175 GLY B C 1
ATOM 3293 O O . GLY B 1 175 ? 49.575 -10.106 38.558 1.00 14.24 175 GLY B O 1
ATOM 3294 N N . GLY B 1 176 ? 48.140 -9.447 36.942 1.00 13.47 176 GLY B N 1
ATOM 3295 C CA . GLY B 1 176 ? 48.289 -10.604 36.087 1.00 12.74 176 GLY B CA 1
ATOM 3296 C C . GLY B 1 176 ? 48.647 -10.222 34.684 1.00 15.00 176 GLY B C 1
ATOM 3297 O O . GLY B 1 176 ? 47.983 -9.387 34.097 1.00 12.45 176 GLY B O 1
ATOM 3298 N N . LEU B 1 177 ? 49.734 -10.787 34.169 1.00 12.44 177 LEU B N 1
ATOM 3299 C CA . LEU B 1 177 ? 50.176 -10.471 32.780 1.00 12.89 177 LEU B CA 1
ATOM 3300 C C . LEU B 1 177 ? 51.061 -11.557 32.178 1.00 11.27 177 LEU B C 1
ATOM 3301 O O . LEU B 1 177 ? 51.534 -12.448 32.868 1.00 12.37 177 LEU B O 1
ATOM 3306 N N . SER B 1 178 ? 51.322 -11.407 30.876 1.00 8.10 178 SER B N 1
ATOM 3307 C CA . SER B 1 178 ? 52.129 -12.294 30.080 1.00 13.92 178 SER B CA 1
ATOM 3308 C C . SER B 1 178 ? 53.586 -12.226 30.534 1.00 10.94 178 SER B C 1
ATOM 3309 O O . SER B 1 178 ? 54.159 -11.152 30.727 1.00 12.66 178 SER B O 1
ATOM 3312 N N . LYS B 1 179 ? 54.181 -13.399 30.754 1.00 10.15 179 LYS B N 1
ATOM 3313 C CA . LYS B 1 179 ? 55.599 -13.477 31.085 1.00 12.20 179 LYS B CA 1
ATOM 3314 C C . LYS B 1 179 ? 56.502 -12.836 30.004 1.00 13.21 179 LYS B C 1
ATOM 3315 O O . LYS B 1 179 ? 57.362 -12.010 30.338 1.00 13.11 179 LYS B O 1
ATOM 3321 N N . PRO B 1 180 ? 56.284 -13.119 28.706 1.00 11.88 180 PRO B N 1
ATOM 3322 C CA . PRO B 1 180 ? 57.083 -12.413 27.666 1.00 12.67 180 PRO B CA 1
ATOM 3323 C C . PRO B 1 180 ? 57.041 -10.879 27.695 1.00 14.29 180 PRO B C 1
ATOM 3324 O O . PRO B 1 180 ? 58.037 -10.198 27.473 1.00 16.27 180 PRO B O 1
ATOM 3328 N N . ILE B 1 181 ? 55.845 -10.359 27.910 1.00 13.05 181 ILE B N 1
ATOM 3329 C CA . ILE B 1 181 ? 55.591 -8.927 27.933 1.00 10.51 181 ILE B CA 1
ATOM 3330 C C . ILE B 1 181 ? 56.276 -8.286 29.168 1.00 11.98 181 ILE B C 1
ATOM 3331 O O . ILE B 1 181 ? 56.928 -7.280 29.031 1.00 14.85 181 ILE B O 1
ATOM 3336 N N . PHE B 1 182 ? 56.126 -8.902 30.338 1.00 13.79 182 PHE B N 1
ATOM 3337 C CA . PHE B 1 182 ? 56.800 -8.435 31.567 1.00 13.14 182 PHE B CA 1
ATOM 3338 C C . PHE B 1 182 ? 58.313 -8.347 31.339 1.00 14.69 182 PHE B C 1
ATOM 3339 O O . PHE B 1 182 ? 58.953 -7.366 31.718 1.00 17.85 182 PHE B O 1
ATOM 3347 N N . THR B 1 183 ? 58.834 -9.392 30.710 1.00 16.29 183 THR B N 1
ATOM 3348 C CA . THR B 1 183 ? 60.271 -9.506 30.387 1.00 17.84 183 THR B CA 1
ATOM 3349 C C . THR B 1 183 ? 60.713 -8.368 29.480 1.00 20.76 183 THR B C 1
ATOM 3350 O O . THR B 1 183 ? 61.733 -7.721 29.725 1.00 20.05 183 THR B O 1
ATOM 3354 N N . ALA B 1 184 ? 59.947 -8.141 28.419 1.00 16.30 184 ALA B N 1
ATOM 3355 C CA . ALA B 1 184 ? 60.191 -7.043 27.494 1.00 14.91 184 ALA B CA 1
ATOM 3356 C C . ALA B 1 184 ? 60.134 -5.669 28.148 1.00 18.77 184 ALA B C 1
ATOM 3357 O O . ALA B 1 184 ? 60.960 -4.820 27.861 1.00 19.92 184 ALA B O 1
ATOM 3359 N N . LEU B 1 185 ? 59.167 -5.470 29.033 1.00 17.91 185 LEU B N 1
ATOM 3360 C CA . LEU B 1 185 ? 58.988 -4.181 29.711 1.00 18.47 185 LEU B CA 1
ATOM 3361 C C . LEU B 1 185 ? 60.170 -3.875 30.590 1.00 20.23 185 LEU B C 1
ATOM 3362 O O . LEU B 1 185 ? 60.627 -2.740 30.641 1.00 23.26 185 LEU B O 1
ATOM 3367 N N . ILE B 1 186 ? 60.664 -4.886 31.286 1.00 16.68 186 ILE B N 1
ATOM 3368 C CA . ILE B 1 186 ? 61.910 -4.720 32.081 1.00 17.63 186 ILE B CA 1
ATOM 3369 C C . ILE B 1 186 ? 63.152 -4.461 31.193 1.00 29.38 186 ILE B C 1
ATOM 3370 O O . ILE B 1 186 ? 63.950 -3.524 31.443 1.00 25.48 186 ILE B O 1
ATOM 3375 N N . GLU B 1 187 ? 63.317 -5.284 30.160 1.00 28.58 187 GLU B N 1
ATOM 3376 C CA . GLU B 1 187 ? 64.489 -5.179 29.271 1.00 26.60 187 GLU B CA 1
ATOM 3377 C C . GLU B 1 187 ? 64.553 -3.853 28.522 1.00 26.73 187 GLU B C 1
ATOM 3378 O O . GLU B 1 187 ? 65.633 -3.355 28.257 1.00 36.90 187 GLU B O 1
ATOM 3384 N N . ARG B 1 188 ? 63.397 -3.281 28.209 1.00 25.63 188 ARG B N 1
ATOM 3385 C CA . ARG B 1 188 ? 63.297 -1.938 27.586 1.00 28.60 188 ARG B CA 1
ATOM 3386 C C . ARG B 1 188 ? 63.396 -0.746 28.542 1.00 35.46 188 ARG B C 1
ATOM 3387 O O . ARG B 1 188 ? 63.457 0.396 28.088 1.00 35.66 188 ARG B O 1
ATOM 3395 N N . GLY B 1 189 ? 63.418 -1.021 29.845 1.00 32.80 189 GLY B N 1
ATOM 3396 C CA . GLY B 1 189 ? 63.386 0.028 30.880 1.00 33.87 189 GLY B CA 1
ATOM 3397 C C . GLY B 1 189 ? 62.051 0.721 31.150 1.00 29.72 189 GLY B C 1
ATOM 3398 O O . GLY B 1 189 ? 62.027 1.729 31.827 1.00 34.64 189 GLY B O 1
ATOM 3399 N N . THR B 1 190 ? 60.941 0.185 30.635 1.00 22.30 190 THR B N 1
ATOM 3400 C CA . THR B 1 190 ? 59.587 0.745 30.874 1.00 26.91 190 THR B CA 1
ATOM 3401 C C . THR B 1 190 ? 59.161 0.601 32.352 1.00 29.93 190 THR B C 1
ATOM 3402 O O . THR B 1 190 ? 58.454 1.446 32.910 1.00 30.88 190 THR B O 1
ATOM 3406 N N . ILE B 1 191 ? 59.591 -0.511 32.933 1.00 23.12 191 ILE B N 1
ATOM 3407 C CA . ILE B 1 191 ? 59.343 -0.876 34.329 1.00 27.19 191 ILE B CA 1
ATOM 3408 C C . ILE B 1 191 ? 60.676 -1.117 35.011 1.00 26.50 191 ILE B C 1
ATOM 3409 O O . ILE B 1 191 ? 61.571 -1.739 34.440 1.00 25.87 191 ILE B O 1
ATOM 3414 N N . ASP B 1 192 ? 60.792 -0.625 36.240 1.00 33.71 192 ASP B N 1
ATOM 3415 C CA . ASP B 1 192 ? 61.935 -0.936 37.108 1.00 32.54 192 ASP B CA 1
ATOM 3416 C C . ASP B 1 192 ? 61.684 -2.293 37.762 1.00 29.14 192 ASP B C 1
ATOM 3417 O O . ASP B 1 192 ? 60.712 -2.476 38.479 1.00 27.50 192 ASP B O 1
ATOM 3422 N N . LYS B 1 193 ? 62.572 -3.246 37.507 1.00 31.01 193 LYS B N 1
ATOM 3423 C CA . LYS B 1 193 ? 62.449 -4.614 38.065 1.00 25.47 193 LYS B CA 1
ATOM 3424 C C . LYS B 1 193 ? 62.315 -4.654 39.612 1.00 22.90 193 LYS B C 1
ATOM 3425 O O . LYS B 1 193 ? 61.660 -5.537 40.181 1.00 27.04 193 LYS B O 1
ATOM 3431 N N . ASN B 1 194 ? 62.986 -3.723 40.280 1.00 28.68 194 ASN B N 1
ATOM 3432 C CA . ASN B 1 194 ? 62.955 -3.656 41.756 1.00 30.32 194 ASN B CA 1
ATOM 3433 C C . ASN B 1 194 ? 61.621 -3.207 42.349 1.00 28.76 194 ASN B C 1
ATOM 3434 O O . ASN B 1 194 ? 61.408 -3.333 43.543 1.00 30.43 194 ASN B O 1
ATOM 3439 N N . LYS B 1 195 ? 60.719 -2.691 41.519 1.00 23.96 195 LYS B N 1
ATOM 3440 C CA . LYS B 1 195 ? 59.357 -2.324 41.967 1.00 23.78 195 LYS B CA 1
ATOM 3441 C C . LYS B 1 195 ? 58.333 -3.440 41.958 1.00 24.23 195 LYS B C 1
ATOM 3442 O O . LYS B 1 195 ? 57.190 -3.256 42.417 1.00 22.64 195 LYS B O 1
ATOM 3448 N N . VAL B 1 196 ? 58.716 -4.586 41.412 1.00 18.39 196 VAL B N 1
ATOM 3449 C CA . VAL B 1 196 ? 57.769 -5.678 41.202 1.00 19.40 196 VAL B CA 1
ATOM 3450 C C . VAL B 1 196 ? 58.382 -6.993 41.682 1.00 18.59 196 VAL B C 1
ATOM 3451 O O . VAL B 1 196 ? 59.604 -7.193 41.618 1.00 28.35 196 VAL B O 1
ATOM 3458 N N . ILE B 1 197 ? 57.526 -7.842 42.223 1.00 17.68 197 ILE B N 1
ATOM 3459 C CA . ILE B 1 197 ? 57.855 -9.226 42.635 1.00 23.07 197 ILE B CA 1
ATOM 3460 C C . ILE B 1 197 ? 57.003 -10.236 41.849 1.00 24.98 197 ILE B C 1
ATOM 3461 O O . ILE B 1 197 ? 55.798 -10.095 41.738 1.00 23.26 197 ILE B O 1
ATOM 3466 N N . ILE B 1 198 ? 57.632 -11.289 41.344 1.00 20.80 198 ILE B N 1
ATOM 3467 C CA . ILE B 1 198 ? 56.895 -12.388 40.731 1.00 18.29 198 ILE B CA 1
ATOM 3468 C C . ILE B 1 198 ? 56.441 -13.304 41.844 1.00 20.53 198 ILE B C 1
ATOM 3469 O O . ILE B 1 198 ? 57.277 -13.918 42.525 1.00 27.43 198 ILE B O 1
ATOM 3474 N N . ILE B 1 199 ? 55.126 -13.432 41.994 1.00 16.40 199 ILE B N 1
ATOM 3475 C CA . ILE B 1 199 ? 54.529 -14.245 43.056 1.00 22.61 199 ILE B CA 1
ATOM 3476 C C . ILE B 1 199 ? 54.441 -15.685 42.573 1.00 28.77 199 ILE B C 1
ATOM 3477 O O . ILE B 1 199 ? 54.844 -16.622 43.287 1.00 24.84 199 ILE B O 1
ATOM 3482 N N . ALA B 1 200 ? 53.887 -15.848 41.369 1.00 24.03 200 ALA B N 1
ATOM 3483 C CA . ALA B 1 200 ? 53.712 -17.168 40.750 1.00 21.06 200 ALA B CA 1
ATOM 3484 C C . ALA B 1 200 ? 53.763 -17.091 39.225 1.00 29.63 200 ALA B C 1
ATOM 3485 O O . ALA B 1 200 ? 53.501 -16.047 38.635 1.00 22.12 200 ALA B O 1
ATOM 3487 N N . GLU B 1 201 ? 54.124 -18.212 38.617 1.00 23.97 201 GLU B N 1
ATOM 3488 C CA . GLU B 1 201 ? 54.035 -18.420 37.153 1.00 17.65 201 GLU B CA 1
ATOM 3489 C C . GLU B 1 201 ? 53.059 -19.533 36.844 1.00 20.68 201 GLU B C 1
ATOM 3490 O O . GLU B 1 201 ? 53.020 -20.551 37.538 1.00 26.49 201 GLU B O 1
ATOM 3496 N N . SER B 1 202 ? 52.270 -19.348 35.791 1.00 19.19 202 SER B N 1
ATOM 3497 C CA . SER B 1 202 ? 51.334 -20.388 35.332 1.00 17.92 202 SER B CA 1
ATOM 3498 C C . SER B 1 202 ? 52.050 -21.591 34.694 1.00 17.30 202 SER B C 1
ATOM 3499 O O . SER B 1 202 ? 53.240 -21.544 34.418 1.00 17.69 202 SER B O 1
ATOM 3502 N N . LYS B 1 203 ? 51.266 -22.633 34.442 1.00 21.52 203 LYS B N 1
ATOM 3503 C CA . LYS B 1 203 ? 51.631 -23.714 33.520 1.00 21.86 203 LYS B CA 1
ATOM 3504 C C . LYS B 1 203 ? 51.769 -23.121 32.104 1.00 22.32 203 LYS B C 1
ATOM 3505 O O . LYS B 1 203 ? 51.224 -22.027 31.837 1.00 18.33 203 LYS B O 1
ATOM 3511 N N . PRO B 1 204 ? 52.446 -23.825 31.179 1.00 17.61 204 PRO B N 1
ATOM 3512 C CA . PRO B 1 204 ? 52.494 -23.340 29.798 1.00 17.96 204 PRO B CA 1
ATOM 3513 C C . PRO B 1 204 ? 51.146 -23.442 29.093 1.00 23.74 204 PRO B C 1
ATOM 3514 O O . PRO B 1 204 ? 50.414 -24.429 29.277 1.00 20.11 204 PRO B O 1
ATOM 3518 N N . PHE B 1 205 ? 50.823 -22.401 28.337 1.00 20.18 205 PHE B N 1
ATOM 3519 C CA . PHE B 1 205 ? 49.665 -22.385 27.449 1.00 16.73 205 PHE B CA 1
ATOM 3520 C C . PHE B 1 205 ? 50.119 -22.219 26.007 1.00 12.26 205 PHE B C 1
ATOM 3521 O O . PHE B 1 205 ? 51.233 -21.692 25.764 1.00 13.95 205 PHE B O 1
ATOM 3529 N N . PRO B 1 206 ? 49.284 -22.627 25.032 1.00 12.71 206 PRO B N 1
ATOM 3530 C CA . PRO B 1 206 ? 49.692 -22.404 23.667 1.00 14.87 206 PRO B CA 1
ATOM 3531 C C . PRO B 1 206 ? 49.850 -20.937 23.330 1.00 12.00 206 PRO B C 1
ATOM 3532 O O . PRO B 1 206 ? 49.148 -20.098 23.876 1.00 13.92 206 PRO B O 1
ATOM 3536 N N . GLN B 1 207 ? 50.861 -20.661 22.503 1.00 11.59 207 GLN B N 1
ATOM 3537 C CA . GLN B 1 207 ? 51.166 -19.310 22.006 1.00 12.56 207 GLN B CA 1
ATOM 3538 C C . GLN B 1 207 ? 50.032 -18.656 21.256 1.00 16.89 207 GLN B C 1
ATOM 3539 O O . GLN B 1 207 ? 49.098 -19.312 20.814 1.00 14.05 207 GLN B O 1
ATOM 3545 N N . TYR B 1 208 ? 50.158 -17.362 21.051 1.00 12.65 208 TYR B N 1
ATOM 3546 C CA . TYR B 1 208 ? 49.169 -16.621 20.289 1.00 12.64 208 TYR B CA 1
ATOM 3547 C C . TYR B 1 208 ? 49.104 -17.193 18.877 1.00 14.25 208 TYR B C 1
ATOM 3548 O O . TYR B 1 208 ? 50.117 -17.360 18.253 1.00 11.19 208 TYR B O 1
ATOM 3557 N N . PRO B 1 209 ? 47.918 -17.439 18.329 1.00 11.65 209 PRO B N 1
ATOM 3558 C CA . PRO B 1 209 ? 47.833 -17.860 16.933 1.00 9.91 209 PRO B CA 1
ATOM 3559 C C . PRO B 1 209 ? 47.794 -16.718 15.931 1.00 10.39 209 PRO B C 1
ATOM 3560 O O . PRO B 1 209 ? 46.951 -15.805 16.056 1.00 11.76 209 PRO B O 1
ATOM 3564 N N . TRP B 1 210 ? 48.668 -16.789 14.926 1.00 15.00 210 TRP B N 1
ATOM 3565 C CA . TRP B 1 210 ? 48.451 -16.131 13.638 1.00 10.33 210 TRP B CA 1
ATOM 3566 C C . TRP B 1 210 ? 47.299 -16.855 12.938 1.00 11.42 210 TRP B C 1
ATOM 3567 O O . TRP B 1 210 ? 47.271 -18.077 12.890 1.00 12.56 210 TRP B O 1
ATOM 3578 N N . THR B 1 211 ? 46.366 -16.058 12.435 1.00 13.16 211 THR B N 1
ATOM 3579 C CA . THR B 1 211 ? 45.186 -16.558 11.729 1.00 13.99 211 THR B CA 1
ATOM 3580 C C . THR B 1 211 ? 44.994 -15.857 10.401 1.00 12.06 211 THR B C 1
ATOM 3581 O O . THR B 1 211 ? 45.495 -14.728 10.176 1.00 13.64 211 THR B O 1
ATOM 3585 N N . MET B 1 212 ? 44.319 -16.577 9.488 1.00 16.57 212 MET B N 1
ATOM 3586 C CA . MET B 1 212 ? 43.996 -16.052 8.150 1.00 15.12 212 MET B CA 1
ATOM 3587 C C . MET B 1 212 ? 42.533 -16.316 7.844 1.00 16.35 212 MET B C 1
ATOM 3588 O O . MET B 1 212 ? 41.927 -17.254 8.353 1.00 15.88 212 MET B O 1
ATOM 3593 N N . ARG B 1 213 ? 41.996 -15.436 7.011 1.00 17.80 213 ARG B N 1
ATOM 3594 C CA . ARG B 1 213 ? 40.663 -15.574 6.472 1.00 19.94 213 ARG B CA 1
ATOM 3595 C C . ARG B 1 213 ? 40.615 -16.841 5.596 1.00 17.09 213 ARG B C 1
ATOM 3596 O O . ARG B 1 213 ? 41.403 -17.004 4.648 1.00 17.55 213 ARG B O 1
ATOM 3604 N N . SER B 1 214 ? 39.687 -17.721 5.946 1.00 20.35 214 SER B N 1
ATOM 3605 C CA . SER B 1 214 ? 39.625 -19.080 5.363 1.00 25.92 214 SER B CA 1
ATOM 3606 C C . SER B 1 214 ? 39.268 -19.127 3.891 1.00 29.34 214 SER B C 1
ATOM 3607 O O . SER B 1 214 ? 39.625 -20.078 3.223 1.00 23.42 214 SER B O 1
ATOM 3610 N N . ASP B 1 215 ? 38.564 -18.114 3.396 1.00 25.96 215 ASP B N 1
ATOM 3611 C CA . ASP B 1 215 ? 38.199 -18.062 1.955 1.00 28.76 215 ASP B CA 1
ATOM 3612 C C . ASP B 1 215 ? 39.167 -17.272 1.070 1.00 23.08 215 ASP B C 1
ATOM 3613 O O . ASP B 1 215 ? 38.874 -16.985 -0.081 1.00 26.98 215 ASP B O 1
ATOM 3618 N N . LEU B 1 216 ? 40.338 -16.921 1.610 1.00 20.55 216 LEU B N 1
ATOM 3619 C CA . LEU B 1 216 ? 41.457 -16.579 0.757 1.00 19.80 216 LEU B CA 1
ATOM 3620 C C . LEU B 1 216 ? 41.707 -17.740 -0.233 1.00 13.80 216 LEU B C 1
ATOM 3621 O O . LEU B 1 216 ? 41.440 -18.931 0.047 1.00 20.92 216 LEU B O 1
ATOM 3626 N N . ASP B 1 217 ? 42.231 -17.353 -1.388 1.00 22.09 217 ASP B N 1
ATOM 3627 C CA . ASP B 1 217 ? 42.632 -18.287 -2.408 1.00 18.77 217 ASP B CA 1
ATOM 3628 C C . ASP B 1 217 ? 43.593 -19.318 -1.795 1.00 23.86 217 ASP B C 1
ATOM 3629 O O . ASP B 1 217 ? 44.500 -18.979 -1.035 1.00 16.01 217 ASP B O 1
ATOM 3634 N N . SER B 1 218 ? 43.360 -20.577 -2.121 1.00 21.02 218 SER B N 1
ATOM 3635 C CA . SER B 1 218 ? 44.153 -21.718 -1.583 1.00 20.66 218 SER B CA 1
ATOM 3636 C C . SER B 1 218 ? 45.665 -21.545 -1.714 1.00 18.77 218 SER B C 1
ATOM 3637 O O . SER B 1 218 ? 46.435 -21.851 -0.774 1.00 20.18 218 SER B O 1
ATOM 3644 N N . GLU B 1 219 ? 46.087 -21.100 -2.894 1.00 16.49 219 GLU B N 1
ATOM 3645 C CA . GLU B 1 219 ? 47.506 -20.903 -3.216 1.00 15.67 219 GLU B CA 1
ATOM 3646 C C . GLU B 1 219 ? 48.113 -19.795 -2.346 1.00 18.89 219 GLU B C 1
ATOM 3647 O O . GLU B 1 219 ? 49.226 -19.919 -1.788 1.00 14.37 219 GLU B O 1
ATOM 3653 N N . LEU B 1 220 ? 47.383 -18.701 -2.240 1.00 17.83 220 LEU B N 1
ATOM 3654 C CA . LEU B 1 220 ? 47.784 -17.615 -1.343 1.00 15.81 220 LEU B CA 1
ATOM 3655 C C . LEU B 1 220 ? 47.899 -18.063 0.119 1.00 15.26 220 LEU B C 1
ATOM 3656 O O . LEU B 1 220 ? 48.847 -17.686 0.807 1.00 15.24 220 LEU B O 1
ATOM 3661 N N . LYS B 1 221 ? 46.910 -18.818 0.597 1.00 15.26 221 LYS B N 1
ATOM 3662 C CA . LYS B 1 221 ? 46.940 -19.354 1.972 1.00 16.75 221 LYS B CA 1
ATOM 3663 C C . LYS B 1 221 ? 48.218 -20.174 2.223 1.00 17.04 221 LYS B C 1
ATOM 3664 O O . LYS B 1 221 ? 48.877 -20.002 3.247 1.00 13.21 221 LYS B O 1
ATOM 3670 N N . THR B 1 222 ? 48.553 -21.042 1.286 1.00 14.18 222 THR B N 1
ATOM 3671 C CA . THR B 1 222 ? 49.811 -21.800 1.363 1.00 14.99 222 THR B CA 1
ATOM 3672 C C . THR B 1 222 ? 51.040 -20.896 1.338 1.00 15.45 222 THR B C 1
ATOM 3673 O O . THR B 1 222 ? 51.966 -21.054 2.130 1.00 14.49 222 THR B O 1
ATOM 3677 N N . GLN B 1 223 ? 51.035 -19.912 0.444 1.00 15.38 223 GLN B N 1
ATOM 3678 C CA . GLN B 1 223 ? 52.140 -18.948 0.355 1.00 14.90 223 GLN B CA 1
ATOM 3679 C C . GLN B 1 223 ? 52.362 -18.221 1.691 1.00 11.13 223 GLN B C 1
ATOM 3680 O O . GLN B 1 223 ? 53.478 -18.015 2.123 1.00 14.60 223 GLN B O 1
ATOM 3686 N N . ILE B 1 224 ? 51.270 -17.828 2.324 1.00 11.77 224 ILE B N 1
ATOM 3687 C CA . ILE B 1 224 ? 51.340 -17.102 3.610 1.00 14.25 224 ILE B CA 1
ATOM 3688 C C . ILE B 1 224 ? 51.934 -18.015 4.695 1.00 14.84 224 ILE B C 1
ATOM 3689 O O . ILE B 1 224 ? 52.837 -17.628 5.415 1.00 14.09 224 ILE B O 1
ATOM 3694 N N . GLN B 1 225 ? 51.374 -19.202 4.838 1.00 14.77 225 GLN B N 1
ATOM 3695 C CA . GLN B 1 225 ? 51.891 -20.171 5.835 1.00 12.56 225 GLN B CA 1
ATOM 3696 C C . GLN B 1 225 ? 53.398 -20.491 5.611 1.00 14.36 225 GLN B C 1
ATOM 3697 O O . GLN B 1 225 ? 54.219 -20.465 6.535 1.00 14.50 225 GLN B O 1
ATOM 3703 N N . GLN B 1 226 ? 53.736 -20.757 4.375 1.00 14.59 226 GLN B N 1
ATOM 3704 C CA . GLN B 1 226 ? 55.129 -20.986 3.944 1.00 15.89 226 GLN B CA 1
ATOM 3705 C C . GLN B 1 226 ? 56.040 -19.827 4.304 1.00 14.34 226 GLN B C 1
ATOM 3706 O O . GLN B 1 226 ? 57.148 -20.019 4.787 1.00 14.92 226 GLN B O 1
ATOM 3712 N N . ALA B 1 227 ? 55.580 -18.597 4.054 1.00 14.57 227 ALA B N 1
ATOM 3713 C CA . ALA B 1 227 ? 56.401 -17.424 4.346 1.00 15.60 227 ALA B CA 1
ATOM 3714 C C . ALA B 1 227 ? 56.748 -17.343 5.837 1.00 16.27 227 ALA B C 1
ATOM 3715 O O . ALA B 1 227 ? 57.876 -16.971 6.216 1.00 13.85 227 ALA B O 1
ATOM 3717 N N . PHE B 1 228 ? 55.750 -17.623 6.674 1.00 12.75 228 PHE B N 1
ATOM 3718 C CA . PHE B 1 228 ? 56.008 -17.640 8.140 1.00 12.09 228 PHE B CA 1
ATOM 3719 C C . PHE B 1 228 ? 56.995 -18.742 8.509 1.00 11.92 228 PHE B C 1
ATOM 3720 O O . PHE B 1 228 ? 57.953 -18.497 9.278 1.00 15.35 228 PHE B O 1
ATOM 3728 N N . LEU B 1 229 ? 56.800 -19.916 7.927 1.00 15.50 229 LEU B N 1
ATOM 3729 C CA . LEU B 1 229 ? 57.674 -21.100 8.232 1.00 13.46 229 LEU B CA 1
ATOM 3730 C C . LEU B 1 229 ? 59.112 -20.863 7.728 1.00 16.96 229 LEU B C 1
ATOM 3731 O O . LEU B 1 229 ? 60.056 -21.315 8.348 1.00 19.59 229 LEU B O 1
ATOM 3736 N N . GLU B 1 230 ? 59.274 -20.103 6.646 1.00 13.41 230 GLU B N 1
ATOM 3737 C CA . GLU B 1 230 ? 60.606 -19.810 6.054 1.00 16.47 230 GLU B CA 1
ATOM 3738 C C . GLU B 1 230 ? 61.415 -18.705 6.737 1.00 19.82 230 GLU B C 1
ATOM 3739 O O . GLU B 1 230 ? 62.588 -18.529 6.436 1.00 22.75 230 GLU B O 1
ATOM 3745 N N . LEU B 1 231 ? 60.766 -17.949 7.612 1.00 17.13 231 LEU B N 1
ATOM 3746 C CA . LEU B 1 231 ? 61.415 -16.813 8.256 1.00 15.70 231 LEU B CA 1
ATOM 3747 C C . LEU B 1 231 ? 62.545 -17.281 9.165 1.00 16.49 231 LEU B C 1
ATOM 3748 O O . LEU B 1 231 ? 62.329 -17.997 10.140 1.00 23.06 231 LEU B O 1
ATOM 3753 N N . GLU B 1 232 ? 63.752 -16.829 8.835 1.00 22.18 232 GLU B N 1
ATOM 3754 C CA . GLU B 1 232 ? 64.961 -17.155 9.614 1.00 28.52 232 GLU B CA 1
ATOM 3755 C C . GLU B 1 232 ? 65.619 -15.921 10.295 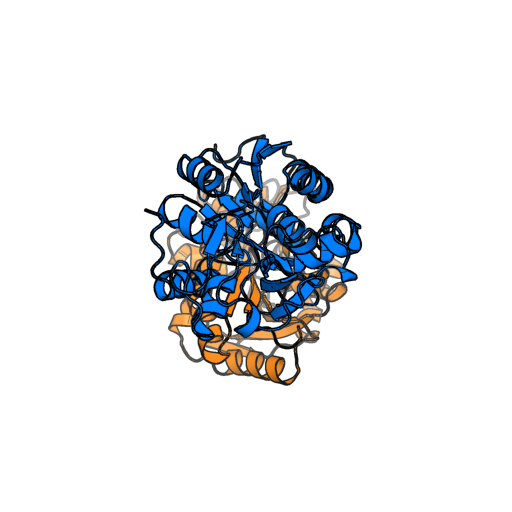1.00 38.26 232 GLU B C 1
ATOM 3756 O O . GLU B 1 232 ? 66.484 -16.060 11.149 1.00 33.19 232 GLU B O 1
ATOM 3762 N N . ASP B 1 233 ? 65.177 -14.724 9.928 1.00 28.71 233 ASP B N 1
ATOM 3763 C CA . ASP B 1 233 ? 65.792 -13.466 10.382 1.00 26.14 233 ASP B CA 1
ATOM 3764 C C . ASP B 1 233 ? 65.493 -13.175 11.858 1.00 28.11 233 ASP B C 1
ATOM 3765 O O . ASP B 1 233 ? 64.429 -12.676 12.223 1.00 22.99 233 ASP B O 1
ATOM 3770 N N . LYS B 1 234 ? 66.475 -13.437 12.703 1.00 22.22 234 LYS B N 1
ATOM 3771 C CA . LYS B 1 234 ? 66.316 -13.219 14.154 1.00 21.37 234 LYS B CA 1
ATOM 3772 C C . LYS B 1 234 ? 66.095 -11.759 14.544 1.00 23.80 234 LYS B C 1
ATOM 3773 O O . LYS B 1 234 ? 65.512 -11.461 15.585 1.00 25.79 234 LYS B O 1
ATOM 3779 N N . ALA B 1 235 ? 66.568 -10.838 13.719 1.00 21.32 235 ALA B N 1
ATOM 3780 C CA . ALA B 1 235 ? 66.345 -9.402 13.976 1.00 25.26 235 ALA B CA 1
ATOM 3781 C C . ALA B 1 235 ? 64.876 -9.046 13.855 1.00 19.10 235 ALA B C 1
ATOM 3782 O O . ALA B 1 235 ? 64.361 -8.246 14.627 1.00 21.34 235 ALA B O 1
ATOM 3784 N N . ILE B 1 236 ? 64.199 -9.676 12.888 1.00 17.14 236 ILE B N 1
ATOM 3785 C CA . ILE B 1 236 ? 62.758 -9.491 12.682 1.00 21.29 236 ILE B CA 1
ATOM 3786 C C . ILE B 1 236 ? 61.979 -9.982 13.892 1.00 19.23 236 ILE B C 1
ATOM 3787 O O . ILE B 1 236 ? 60.978 -9.377 14.286 1.00 22.71 236 ILE B O 1
ATOM 3792 N N . LEU B 1 237 ? 62.472 -11.065 14.500 1.00 14.56 237 LEU B N 1
ATOM 3793 C CA . LEU B 1 237 ? 61.788 -11.691 15.656 1.00 21.09 237 LEU B CA 1
ATOM 3794 C C . LEU B 1 237 ? 62.320 -11.279 17.024 1.00 17.91 237 LEU B C 1
ATOM 3795 O O . LEU B 1 237 ? 61.774 -11.692 18.064 1.00 17.90 237 LEU B O 1
ATOM 3800 N N . LYS B 1 238 ? 63.330 -10.420 17.035 1.00 20.58 238 LYS B N 1
ATOM 3801 C CA . LYS B 1 238 ? 63.931 -9.977 18.311 1.00 18.29 238 LYS B CA 1
ATOM 3802 C C . LYS B 1 238 ? 62.932 -9.347 19.280 1.00 15.88 238 LYS B C 1
ATOM 3803 O O . LYS B 1 238 ? 63.006 -9.616 20.491 1.00 19.42 238 LYS B O 1
ATOM 3809 N N . PRO B 1 239 ? 61.964 -8.544 18.768 1.00 17.25 239 PRO B N 1
ATOM 3810 C CA . PRO B 1 239 ? 60.991 -7.933 19.691 1.00 24.89 239 PRO B CA 1
ATOM 3811 C C . PRO B 1 239 ? 60.185 -8.962 20.510 1.00 31.69 239 PRO B C 1
ATOM 3812 O O . PRO B 1 239 ? 59.715 -8.676 21.597 1.00 34.61 239 PRO B O 1
ATOM 3816 N N . PHE B 1 240 ? 60.083 -10.166 19.977 1.00 19.57 240 PHE B N 1
ATOM 3817 C CA . PHE B 1 240 ? 59.396 -11.306 20.636 1.00 21.42 240 PHE B CA 1
ATOM 3818 C C . PHE B 1 240 ? 60.333 -12.342 21.269 1.00 22.82 240 PHE B C 1
ATOM 3819 O O . PHE B 1 240 ? 59.878 -13.380 21.756 1.00 33.45 240 PHE B O 1
ATOM 3827 N N . LYS B 1 241 ? 61.631 -12.062 21.268 1.00 21.30 241 LYS B N 1
ATOM 3828 C CA . LYS B 1 241 ? 62.689 -13.017 21.714 1.00 27.09 241 LYS B CA 1
ATOM 3829 C C . LYS B 1 241 ? 62.480 -14.440 21.154 1.00 32.48 241 LYS B C 1
ATOM 3830 O O . LYS B 1 241 ? 62.658 -15.434 21.849 1.00 30.74 241 LYS B O 1
ATOM 3836 N N . ALA B 1 242 ? 62.084 -14.513 19.893 1.00 20.42 242 ALA B N 1
ATOM 3837 C CA . ALA B 1 242 ? 61.698 -15.778 19.293 1.00 19.77 242 ALA B CA 1
ATOM 3838 C C . ALA B 1 242 ? 62.685 -16.230 18.259 1.00 15.15 242 ALA B C 1
ATOM 3839 O O . ALA B 1 242 ? 63.425 -15.418 17.654 1.00 21.06 242 ALA B O 1
ATOM 3841 N N . ASP B 1 243 ? 62.685 -17.532 18.044 1.00 18.48 243 ASP B N 1
ATOM 3842 C CA . ASP B 1 243 ? 63.609 -18.181 17.106 1.00 20.39 243 ASP B CA 1
ATOM 3843 C C . ASP B 1 243 ? 63.031 -18.339 15.713 1.00 22.51 243 ASP B C 1
ATOM 3844 O O . ASP B 1 243 ? 63.778 -18.334 14.736 1.00 15.08 243 ASP B O 1
ATOM 3849 N N . ALA B 1 244 ? 61.715 -18.530 15.648 1.00 16.23 244 ALA B N 1
ATOM 3850 C CA . ALA B 1 244 ? 61.034 -18.935 14.405 1.00 15.90 244 ALA B CA 1
ATOM 3851 C C . ALA B 1 244 ? 59.534 -18.980 14.626 1.00 10.78 244 ALA B C 1
ATOM 3852 O O . ALA B 1 244 ? 59.071 -18.744 15.729 1.00 10.56 244 ALA B O 1
ATOM 3854 N N . PHE B 1 245 ? 58.833 -19.294 13.549 1.00 11.13 245 PHE B N 1
ATOM 3855 C CA . PHE B 1 245 ? 57.415 -19.695 13.604 1.00 11.13 245 PHE B CA 1
ATOM 3856 C C . PHE B 1 245 ? 57.282 -21.202 13.349 1.00 11.20 245 PHE B C 1
ATOM 3857 O O . PHE B 1 245 ? 58.027 -21.783 12.539 1.00 12.82 245 PHE B O 1
ATOM 3865 N N . THR B 1 246 ? 56.310 -21.810 14.028 1.00 12.43 246 THR B N 1
ATOM 3866 C CA . THR B 1 246 ? 55.921 -23.205 13.791 1.00 13.09 246 THR B CA 1
ATOM 3867 C C . THR B 1 246 ? 54.428 -23.246 13.472 1.00 15.22 246 THR B C 1
ATOM 3868 O O . THR B 1 246 ? 53.741 -22.235 13.528 1.00 12.32 246 THR B O 1
ATOM 3872 N N . LEU B 1 247 ? 53.969 -24.415 13.092 1.00 15.78 247 LEU B N 1
ATOM 3873 C CA . LEU B 1 247 ? 52.549 -24.643 12.806 1.00 14.19 247 LEU B CA 1
ATOM 3874 C C . LEU B 1 247 ? 51.693 -24.719 14.031 1.00 15.66 247 LEU B C 1
ATOM 3875 O O . LEU B 1 247 ? 52.131 -25.179 15.075 1.00 15.05 247 LEU B O 1
ATOM 3880 N N . VAL B 1 248 ? 50.460 -24.216 13.887 1.00 16.86 248 VAL B N 1
ATOM 3881 C CA . VAL B 1 248 ? 49.393 -24.512 14.839 1.00 17.83 248 VAL B CA 1
ATOM 3882 C C . VAL B 1 248 ? 48.112 -24.745 14.048 1.00 14.62 248 VAL B C 1
ATOM 3883 O O . VAL B 1 248 ? 48.004 -24.370 12.864 1.00 16.02 248 VAL B O 1
ATOM 3887 N N . THR B 1 249 ? 47.187 -25.411 14.722 1.00 19.02 249 THR B N 1
ATOM 3888 C CA . THR B 1 249 ? 45.824 -25.631 14.218 1.00 26.71 249 THR B CA 1
ATOM 3889 C C . THR B 1 249 ? 44.825 -25.356 15.310 1.00 23.72 249 THR B C 1
ATOM 3890 O O . THR B 1 249 ? 45.178 -25.182 16.476 1.00 19.66 249 THR B O 1
ATOM 3894 N N . ASP B 1 250 ? 43.551 -25.362 14.929 1.00 18.82 250 ASP B N 1
ATOM 3895 C CA . ASP B 1 250 ? 42.497 -25.015 15.900 1.00 17.65 250 ASP B CA 1
ATOM 3896 C C . ASP B 1 250 ? 42.492 -25.862 17.185 1.00 14.31 250 ASP B C 1
ATOM 3897 O O . ASP B 1 250 ? 42.232 -25.366 18.307 1.00 19.35 250 ASP B O 1
ATOM 3902 N N . GLN B 1 251 ? 42.772 -27.154 17.030 1.00 18.25 251 GLN B N 1
ATOM 3903 C CA . GLN B 1 251 ? 42.731 -28.057 18.186 1.00 26.14 251 GLN B CA 1
ATOM 3904 C C . GLN B 1 251 ? 43.728 -27.709 19.295 1.00 19.23 251 GLN B C 1
ATOM 3905 O O . GLN B 1 251 ? 43.508 -28.042 20.442 1.00 21.53 251 GLN B O 1
ATOM 3911 N N . ASP B 1 252 ? 44.824 -27.029 18.943 1.00 17.16 252 ASP B N 1
ATOM 3912 C CA . ASP B 1 252 ? 45.811 -26.547 19.945 1.00 23.81 252 ASP B CA 1
ATOM 3913 C C . ASP B 1 252 ? 45.179 -25.660 21.026 1.00 25.33 252 ASP B C 1
ATOM 3914 O O . ASP B 1 252 ? 45.669 -25.586 22.144 1.00 21.60 252 ASP B O 1
ATOM 3919 N N . TYR B 1 253 ? 44.058 -25.017 20.694 1.00 18.81 253 TYR B N 1
ATOM 3920 C CA . TYR B 1 253 ? 43.385 -24.092 21.644 1.00 23.03 253 TYR B CA 1
ATOM 3921 C C . TYR B 1 253 ? 42.241 -24.685 22.464 1.00 27.37 253 TYR B C 1
ATOM 3922 O O . TYR B 1 253 ? 41.627 -23.987 23.271 1.00 21.03 253 TYR B O 1
ATOM 3931 N N . ASP B 1 254 ? 41.979 -25.982 22.306 1.00 25.58 254 ASP B N 1
ATOM 3932 C CA . ASP B 1 254 ? 40.926 -26.659 23.135 1.00 24.17 254 ASP B CA 1
ATOM 3933 C C . ASP B 1 254 ? 41.194 -26.513 24.631 1.00 19.86 254 ASP B C 1
ATOM 3934 O O . ASP B 1 254 ? 40.278 -26.419 25.437 1.00 29.94 254 ASP B O 1
ATOM 3939 N N . VAL B 1 255 ? 42.472 -26.485 25.001 1.00 21.71 255 VAL B N 1
ATOM 3940 C CA . VAL B 1 255 ? 42.852 -26.273 26.426 1.00 23.50 255 VAL B CA 1
ATOM 3941 C C . VAL B 1 255 ? 42.350 -24.908 26.976 1.00 20.77 255 VAL B C 1
ATOM 3942 O O . VAL B 1 255 ? 41.979 -24.773 28.150 1.00 21.03 255 VAL B O 1
ATOM 3946 N N . VAL B 1 256 ? 42.352 -23.899 26.114 1.00 22.43 256 VAL B N 1
ATOM 3947 C CA . VAL B 1 256 ? 41.827 -22.589 26.492 1.00 17.26 256 VAL B CA 1
ATOM 3948 C C . VAL B 1 256 ? 40.301 -22.587 26.587 1.00 17.77 256 VAL B C 1
ATOM 3949 O O . VAL B 1 256 ? 39.767 -21.999 27.529 1.00 20.77 256 VAL B O 1
ATOM 3953 N N . ARG B 1 257 ? 39.651 -23.241 25.614 1.00 17.35 257 ARG B N 1
ATOM 3954 C CA . ARG B 1 257 ? 38.184 -23.487 25.639 1.00 23.15 257 ARG B CA 1
ATOM 3955 C C . ARG B 1 257 ? 37.799 -24.132 26.970 1.00 23.69 257 ARG B C 1
ATOM 3956 O O . ARG B 1 257 ? 36.937 -23.626 27.701 1.00 24.81 257 ARG B O 1
ATOM 3964 N N . ASN B 1 258 ? 38.490 -25.219 27.302 1.00 25.08 258 ASN B N 1
ATOM 3965 C CA . ASN B 1 258 ? 38.244 -25.938 28.567 1.00 30.68 258 ASN B CA 1
ATOM 3966 C C . ASN B 1 258 ? 38.360 -24.993 29.766 1.00 35.25 258 ASN B C 1
ATOM 3967 O O . ASN B 1 258 ? 37.476 -24.905 30.569 1.00 31.15 258 ASN B O 1
ATOM 3972 N N . LEU B 1 259 ? 39.419 -24.203 29.828 1.00 27.07 259 LEU B N 1
ATOM 3973 C CA . LEU B 1 259 ? 39.598 -23.300 30.962 1.00 18.71 259 LEU B CA 1
ATOM 3974 C C . LEU B 1 259 ? 38.533 -22.174 31.010 1.00 22.39 259 LEU B C 1
ATOM 3975 O O . LEU B 1 259 ? 38.060 -21.798 32.093 1.00 24.79 259 LEU B O 1
ATOM 3980 N N . GLY B 1 260 ? 38.185 -21.627 29.846 1.00 22.05 260 GLY B N 1
ATOM 3981 C CA . GLY B 1 260 ? 37.140 -20.584 29.752 1.00 28.35 260 GLY B CA 1
ATOM 3982 C C . GLY B 1 260 ? 35.763 -21.061 30.224 1.00 25.48 260 GLY B C 1
ATOM 3983 O O . GLY B 1 260 ? 34.996 -20.310 30.806 1.00 29.00 260 GLY B O 1
ATOM 3984 N N . GLU B 1 261 ? 35.458 -22.320 29.942 1.00 27.79 261 GLU B N 1
ATOM 3985 C CA . GLU B 1 261 ? 34.170 -22.933 30.367 1.00 30.78 261 GLU B CA 1
ATOM 3986 C C . GLU B 1 261 ? 34.088 -23.027 31.899 1.00 32.86 261 GLU B C 1
ATOM 3987 O O . GLU B 1 261 ? 33.045 -22.774 32.497 1.00 33.70 261 GLU B O 1
ATOM 3993 N N . VAL B 1 262 ? 35.207 -23.375 32.523 1.00 31.93 262 VAL B N 1
ATOM 3994 C CA . VAL B 1 262 ? 35.269 -23.533 33.993 1.00 32.32 262 VAL B CA 1
ATOM 3995 C C . VAL B 1 262 ? 35.123 -22.213 34.740 1.00 40.63 262 VAL B C 1
ATOM 3996 O O . VAL B 1 262 ? 34.598 -22.188 35.854 1.00 41.03 262 VAL B O 1
ATOM 4000 N N . LEU B 1 263 ? 35.602 -21.143 34.111 1.00 34.25 263 LEU B N 1
ATOM 4001 C CA . LEU B 1 263 ? 35.541 -19.799 34.664 1.00 44.63 263 LEU B CA 1
ATOM 4002 C C . LEU B 1 263 ? 34.297 -19.033 34.255 1.00 50.99 263 LEU B C 1
ATOM 4003 O O . LEU B 1 263 ? 34.012 -18.060 34.944 1.00 47.90 263 LEU B O 1
ATOM 4008 N N . GLU B 1 264 ? 33.641 -19.345 33.112 1.00 56.11 264 GLU B N 1
ATOM 4009 C CA . GLU B 1 264 ? 32.206 -19.027 32.998 1.00 54.89 264 GLU B CA 1
ATOM 4010 C C . GLU B 1 264 ? 31.991 -17.523 32.863 1.00 58.10 264 GLU B C 1
ATOM 4011 O O . GLU B 1 264 ? 32.244 -16.745 33.793 1.00 75.04 264 GLU B O 1
#

Solvent-accessible surface area: 22156 Å² total; per-residue (Å²): 152,50,98,27,156,94,0,40,3,0,2,5,11,17,15,56,48,77,35,8,58,131,18,8,87,29,5,25,116,37,4,44,116,95,13,136,29,92,10,88,48,76,26,8,126,54,4,70,36,0,11,89,38,6,38,133,33,129,10,7,1,2,19,0,4,0,6,1,0,14,29,0,73,107,122,16,91,12,55,12,5,0,0,8,25,31,107,30,138,27,48,12,46,0,0,0,0,0,7,28,172,58,30,2,84,41,35,151,97,0,99,65,74,52,0,0,0,0,12,105,1,1,4,2,0,6,0,2,0,18,19,25,0,81,140,110,122,7,82,36,72,144,42,8,107,57,56,65,48,34,16,3,20,30,0,0,73,1,0,9,78,30,133,1,35,0,0,0,0,1,65,29,14,9,37,19,9,49,138,114,62,77,7,69,131,108,95,14,54,80,30,23,74,10,120,75,9,14,6,18,0,6,0,3,19,28,86,5,59,78,93,5,41,23,59,0,35,14,2,0,1,6,3,112,52,149,77,31,0,157,45,39,99,5,52,6,2,5,4,3,52,51,94,30,0,63,52,0,66,92,22,16,138,106,10,147,50,139,78,213,147,43,93,17,135,24,0,5,3,0,1,4,11,16,16,56,33,78,35,8,65,128,18,8,87,26,3,18,119,37,3,41,133,104,18,139,29,62,2,4,35,2,11,5,37,51,4,72,16,0,10,58,0,7,44,56,41,30,10,14,1,2,18,0,4,1,22,0,0,14,72,0,74,110,116,17,92,11,56,12,6,0,0,8,45,31,128,59,130,46,49,11,48,0,0,0,0,0,7,28,136,56,25,0,91,30,22,133,90,0,104,69,68,48,0,0,0,0,13,124,11,1,4,2,0,28,14,2,0,40,16,23,0,68,138,114,131,8,94,38,74,137,44,9,100,54,42,74,43,36,15,3,19,29,0,0,78,6,0,13,113,30,144,0,35,0,0,0,0,1,66,29,14,12,34,19,7,42,136,121,61,73,9,77,133,121,76,13,56,76,31,22,76,8,119,74,9,15,6,15,0,7,0,3,41,26,84,6,60,86,111,6,42,75,72,0,54,90,2,0,88,90,5,142,68,108,76,28,0,159,43,35,96,6,59,26,7,36,90,6,76,49,135,56,0,64,53,0,68,97,32,22,148,98,29,185

Foldseek 3Di:
DQADQEFEEEEEPQDPPVLRCVLQPLVQVLCCVLLVHHYDYDYDPALVRVLVCQLVVNGFKYFAALQSVVSSVVRHQKWFWKAFAAPHDQWFKKFKKFFVVQPCAELVSQFAWEEEAAGPSHDFRPLFVQVVSVVVVDDDPPGHDYDYQHHQLSRQVCRLVVVGGITMHTPQVNVLCCVVPVHDPNRMYTRDMGDIAGGTTMMGRNSHHPVSVVSSSVSQQPDQDCPSCVSRNGGGMDTDTPVSSVVVVVSCVVVVDDPD/DLDDLEFEEEEEPQDPPVLRCVLQVLVQVLLCVLLVHHYDYDYDPALVVVLVCQLVPVHFKYFFFLQSVVSSVVRHQKWFWKAFAAPRDQWWKKFKKFFQVQPCQELVSQFAFEEEAAGCSHDFRHLFVQVVSVVVVDDDPPGHHYDYQHHQLSRQVCRLVVVGGITMHTPQVNVLCCVVVVGPPNRMYTNDMGDIAGGTTIMGRNSRDPVVVVSSSVSQQPDQDVVSCVSRNGGGMDTDTPVSSVVVVVSVVVVD

Secondary structure (DSSP, 8-state):
--S-SEEEEEE--SS-HHHHHHHHHHHHHHHHHHHT-EEEEE--SSHHHHHHHHHTT--SEEE--HHHHHHHHTTS-EEEEEEEEBTTB-EE-EEEEEETTTT--SSGGGTTSEEEE--TT-IIIIIHHHHHHHHTT--BTTTBEEEE-SSHHHHHHHHHTTSSSEEEEEHHHHHHHHHTTSS-GGGEEEEEEPPPEEPPPEEEETTS-HHHHHHHHHHHHH---TTTTGGGT--EEE---GGGGHHHHHHHHHTT----/--S-SEEEEEE--SS-HHHHHHHHHHHHHHHHHHHT-EEEEEE-SSHHHHHHHHHTT--SEEE--HHHHHHHHTTS-EEEEEEEEBTTB-EE-EEEEEETTTT--SSGGGTTSEEEE--TT-IIIIIHHHHHHHHTT--BTTTBEEEE-SSHHHHHHHHHTTSSSEEEEEHHHHHHHHHTTSS-GGGEEEEEEPPPEEPPPEEEETTS-HHHHHHHHHHHHH---HHHHGGGT--EEE---GGGGHHHHHHHHHH-

Radius of gyration: 27.19 Å; Cα contacts (8 Å, |Δi|>4): 1097; chains: 2; bounding box: 49×54×84 Å

InterPro domains:
  IPR005770 Phosphate/phosphite/phosphonate ABC transporter, periplasmic binding protein [TIGR01098] (7-257)

Sequence (516 aa):
KANPQKLVVALLPDESAATVIQNNKGLEMYLENKLNKDIELFVSTDYSSMIEVASKGRLDLAYFGPLSYVLAKTKSNIEPFAALEKDGKNTYQALVIGNAEAGINSYEKIEGKIMAYGDQASTSSHLIPKSMLKQKQLKAGENYEEVFVGAHDAVAIAVANGKAQAGGLSKPIFTALIERGTIDKNKVIIIAESKPFPQYPWTMRSDLDSELKTQIQQAFLELEDKAILKPFKADAFTLVTDQDYDVVRNLGEVLELNFEKANPQKLVVALLPDESAATVIQNNKGLEMYLENKLNKDIELFVSTDYSSMIEVASKGRLDLAYFGPLSYVLAKTKSNIEPFAALEKDGKNTYQALVIGNAEAGINSYEKIEGKIMAYGDQASTSSHLIPKSMLKQKQLKAGENYEEVFVGAHDAVAIAVANGKAQAGGLSKPIFTALIERGTIDKNKVIIIAESKPFPQYPWTMRSDLDSELKTQIQQAFLELEDKAILKPFKADAFTLVTDQDYDVVRNLGEVLE

Nearest PDB structures (foldseek):
  5jvb-assembly1_A  TM=1.002E+00  e=2.079E-58  Trichodesmium erythraeum IMS101
  5lv1-assembly3_B  TM=9.924E-01  e=1.714E-44  Prochlorococcus marinus str. MIT 9301
  5o2k-assembly6_F  TM=5.988E-01  e=9.362E-40  Stutzerimonas stutzeri
  6x8w-assembly1_A  TM=8.844E-01  e=3.702E-25  Chrysiogenes arsenatis
  6x6b-assembly1_A  TM=8.885E-01  e=1.685E-23  Chrysiogenes arsenatis